Protein AF-A0A852K033-F1 (afdb_monomer)

Nearest PDB structures (foldseek):
  6irw-assembly1_A  TM=9.899E-01  e=8.918E-29  Homo sapiens
  6is0-assembly1_A  TM=9.723E-01  e=2.239E-28  Danio rerio
  6iry-assembly1_A  TM=9.798E-01  e=6.615E-28  Danio rerio
  6irz-assembly1_A  TM=9.795E-01  e=1.338E-27  Danio rerio
  6irx-assembly1_A  TM=9.738E-01  e=3.182E-27  Danio rerio

Sequence (389 aa):
MANENHRSPAEEASLMSHSPGTSNQNQPSSPKPMRLVQDLPDELVQAGWEKCWSKRENRPYYFNRFTNQSLWEMPVLGQHDVISDPLGLNAAPMPLEGGVADASVESKQRKRRFSEEVPPSGNSVKKPKADVPGNPAAQPVPSSPSIPGTSVLKAWCVSPEDKQQAALLRPTEVYWDLDIQTNAVIKQRAPSEVLSPHPEVELLRSQLILKLRQHYRELCQQREGIDPPRESFNRWMLERKVVDKGTDPLLPSDCEPVVSPSMFREIMNDIPIRLSRIKFREEAKRLLFKYAEAAKRLIESRSASPDSRKVVKWNVEDTFSWLRRDHSASKEDYMDRLEHLRKQCGPHVSAAAKDSVEGICSKIYYISLEYVKRIREKHLAILKENNIS

Foldseek 3Di:
DDDDDDDDDDDDDDDDDDDDDDDDDDDDDDDDDDDPDDDAPVVCVVQQKDWAADPVVRAIWIAGPVVRDIGRDRDDPPDDDPVPDPPNPPDDDDDDDDDDDDDDDDDDDDDDDDDDDDDDDDDDDDDDDDDDDDDDDDDDDDDDDDDDDPPPPDDDDDDPVNVVVVVVDDPDDDPDDPVDDDPDDDDDDDDDPADDDDPVLVVLVVVLVVVLQVLLQVLLCVQQVDGQQPCLVVVQQVQQVVAAPDRHPTFGARGPPLFRPSSLVRSLCQPNHHDDDDDDLVVLLVVLLVNLVSLLVLLVVFDFDPVLNVQSPVLSVVSVVCSVVDPPDDSVNSVVSSVVSCVRNVVRRCVRCRVSSSVSSNVSNVSSNVSSVVSVVVSVVVCVVVVHD

Organism: Spizella passerina (NCBI:txid40210)

InterPro domains:
  IPR001202 WW domain [PF00397] (47-75)
  IPR001202 WW domain [PS50020] (43-77)
  IPR001202 WW domain [SM00456] (44-77)
  IPR001202 WW domain [cd00201] (47-77)
  IPR029048 Heat shock protein 70kD, C-terminal domain superfamily [G3DSA:1.20.1270.10] (277-365)
  IPR036020 WW domain superfamily [SSF51045] (41-76)
  IPR039881 mRNA (2'-O-methyladenosine-N(6)-)-methyltransferase PCIF1-like [PTHR21727] (1-389)

Secondary structure (DSSP, 8-state):
----------------------------PPPPP-----PPPHHHHHTTEEEEEETTTTEEEEEETTT--EESSPPPSS---TTS-SS-TT-PPPP------------------------------------------------------S-----SS--HHHHHHHHH-PPPP-----S----------PPP-SPPP-HHHHHHHHHHHHHHHHHHHHHHHHHTSSPPPTTHHHHHHHHHHHH---SSSSS--S-SSSS-HHHHHHHHHT-SSPPP---SHHHHHHHHHHHHHHHHHHHHHS---HHHHHHHHHHHHHHHHHHHH-SS--HHHHHHHHHHHHHHHHHHHHHHHHHHHHHHHHHHHHHHHHHHHHHHHHHHHHHHHTT--

Structure (mmCIF, N/CA/C/O backbone):
data_AF-A0A852K033-F1
#
_entry.id   AF-A0A852K033-F1
#
loop_
_atom_site.group_PDB
_atom_site.id
_atom_site.type_symbol
_atom_site.label_atom_id
_atom_site.label_alt_id
_atom_site.label_comp_id
_atom_site.label_asym_id
_atom_site.label_entity_id
_atom_site.label_seq_id
_atom_site.pdbx_PDB_ins_code
_atom_site.Cartn_x
_atom_site.Cartn_y
_atom_site.Cartn_z
_atom_site.occupancy
_atom_site.B_iso_or_equiv
_atom_site.auth_seq_id
_atom_site.auth_comp_id
_atom_site.auth_asym_id
_atom_site.auth_atom_id
_atom_site.pdbx_PDB_model_num
ATOM 1 N N . MET A 1 1 ? 76.152 19.451 0.984 1.00 37.06 1 MET A N 1
ATOM 2 C CA . MET A 1 1 ? 76.519 19.986 -0.348 1.00 37.06 1 MET A CA 1
ATOM 3 C C . MET A 1 1 ? 75.285 20.698 -0.890 1.00 37.06 1 MET A C 1
ATOM 5 O O . MET A 1 1 ? 74.273 20.019 -0.881 1.00 37.06 1 MET A O 1
ATOM 9 N N . ALA A 1 2 ? 75.372 21.978 -1.309 1.00 34.06 2 ALA A N 1
ATOM 10 C CA . ALA A 1 2 ? 74.287 22.826 -1.884 1.00 34.06 2 ALA A CA 1
ATOM 11 C C . ALA A 1 2 ? 73.010 23.007 -0.992 1.00 34.06 2 ALA A C 1
ATOM 13 O O . ALA A 1 2 ? 72.470 22.021 -0.512 1.00 34.06 2 ALA A O 1
ATOM 14 N N . ASN A 1 3 ? 72.478 24.187 -0.613 1.00 30.50 3 ASN A N 1
ATOM 15 C CA . ASN A 1 3 ? 72.522 25.588 -1.105 1.00 30.50 3 ASN A CA 1
ATOM 16 C C . ASN A 1 3 ? 71.738 25.782 -2.434 1.00 30.50 3 ASN A C 1
ATOM 18 O O . ASN A 1 3 ? 72.080 25.095 -3.388 1.00 30.50 3 ASN A O 1
ATOM 22 N N . GLU A 1 4 ? 70.698 26.628 -2.609 1.00 32.41 4 GLU A N 1
ATOM 23 C CA . GLU A 1 4 ? 70.042 27.717 -1.816 1.00 32.41 4 GLU A CA 1
ATOM 24 C C . GLU A 1 4 ? 68.486 27.629 -1.840 1.00 32.41 4 GLU A C 1
ATOM 26 O O . GLU A 1 4 ? 67.967 26.772 -2.548 1.00 32.41 4 GLU A O 1
ATOM 31 N N . ASN A 1 5 ? 67.644 28.352 -1.067 1.00 35.78 5 ASN A N 1
ATOM 32 C CA . ASN A 1 5 ? 67.690 29.628 -0.292 1.00 35.78 5 ASN A CA 1
ATOM 33 C C . ASN A 1 5 ? 67.306 30.937 -1.069 1.00 35.78 5 ASN A C 1
ATOM 35 O O . ASN A 1 5 ? 67.325 30.941 -2.294 1.00 35.78 5 ASN A O 1
ATOM 39 N N . HIS A 1 6 ? 66.939 32.012 -0.329 1.00 36.00 6 HIS A N 1
ATOM 40 C CA . HIS A 1 6 ? 66.385 33.343 -0.717 1.00 36.00 6 HIS A CA 1
ATOM 41 C C . HIS A 1 6 ? 64.873 33.397 -1.089 1.00 36.00 6 HIS A C 1
ATOM 43 O O . HIS A 1 6 ? 64.406 32.567 -1.857 1.00 36.00 6 HIS A O 1
ATOM 49 N N . ARG A 1 7 ? 64.041 34.370 -0.639 1.00 27.34 7 ARG A N 1
ATOM 50 C CA . ARG A 1 7 ? 64.140 35.394 0.447 1.00 27.34 7 ARG A CA 1
ATOM 51 C C . ARG A 1 7 ? 62.728 35.931 0.839 1.00 27.34 7 ARG A C 1
ATOM 53 O O . ARG A 1 7 ? 61.847 35.971 -0.010 1.00 27.34 7 ARG A O 1
ATOM 60 N N . SER A 1 8 ? 62.539 36.373 2.090 1.00 28.55 8 SER A N 1
ATOM 61 C CA . SER A 1 8 ? 61.315 36.998 2.682 1.00 28.55 8 SER A CA 1
ATOM 62 C C . SER A 1 8 ? 61.354 38.557 2.619 1.00 28.55 8 SER A C 1
ATOM 64 O O . SER A 1 8 ? 62.289 39.049 1.979 1.00 28.55 8 SER A O 1
ATOM 66 N N . PRO A 1 9 ? 60.521 39.373 3.339 1.00 55.94 9 PRO A N 1
ATOM 67 C CA . PRO A 1 9 ? 59.228 39.163 4.053 1.00 55.94 9 PRO A CA 1
ATOM 68 C C . PRO A 1 9 ? 58.157 40.296 3.850 1.00 55.94 9 PRO A C 1
ATOM 70 O O . PRO A 1 9 ? 58.425 41.272 3.156 1.00 55.94 9 PRO A O 1
ATOM 73 N N . ALA A 1 10 ? 56.980 40.172 4.503 1.00 29.81 10 ALA A N 1
ATOM 74 C CA . ALA A 1 10 ? 56.145 41.216 5.174 1.00 29.81 10 ALA A CA 1
ATOM 75 C C . ALA A 1 10 ? 54.803 40.553 5.616 1.00 29.81 10 ALA A C 1
ATOM 77 O O . ALA A 1 10 ? 54.157 39.927 4.781 1.00 29.81 10 ALA A O 1
ATOM 78 N N . GLU A 1 11 ? 54.448 40.390 6.902 1.00 32.41 11 GLU A N 1
ATOM 79 C CA . GLU A 1 11 ? 53.967 41.387 7.901 1.00 32.41 11 GLU A CA 1
ATOM 80 C C . GLU A 1 11 ? 52.512 41.870 7.641 1.00 32.41 11 GLU A C 1
ATOM 82 O O . GLU A 1 11 ? 52.201 42.287 6.533 1.00 32.41 11 GLU A O 1
ATOM 87 N N . GLU A 1 12 ? 51.558 41.843 8.590 1.00 29.22 12 GLU A N 1
ATOM 88 C CA . GLU A 1 12 ? 51.543 41.238 9.940 1.00 29.22 12 GLU A CA 1
ATOM 89 C C . GLU A 1 12 ? 50.094 40.946 10.454 1.00 29.22 12 GLU A C 1
ATOM 91 O O . GLU A 1 12 ? 49.127 40.954 9.697 1.00 29.22 12 GLU A O 1
ATOM 96 N N . ALA A 1 13 ? 49.993 40.645 11.752 1.00 29.47 13 ALA A N 1
ATOM 97 C CA . ALA A 1 13 ? 48.875 40.314 12.649 1.00 29.47 13 ALA A CA 1
ATOM 98 C C . ALA A 1 13 ? 47.638 41.285 12.630 1.00 29.47 13 ALA A C 1
ATOM 100 O O . ALA A 1 13 ? 47.718 42.365 12.061 1.00 29.47 13 ALA A O 1
ATOM 101 N N . SER A 1 14 ? 46.468 41.052 13.269 1.00 28.53 14 SER A N 1
ATOM 102 C CA . SER A 1 14 ? 45.961 39.935 14.100 1.00 28.53 14 SER A CA 1
ATOM 103 C C . SER A 1 14 ? 44.444 40.039 14.430 1.00 28.53 14 SER A C 1
ATOM 105 O O . SER A 1 14 ? 43.888 41.128 14.439 1.00 28.53 14 SER A O 1
ATOM 107 N N . LEU A 1 15 ? 43.849 38.905 14.844 1.00 30.05 15 LEU A N 1
ATOM 108 C CA . LEU A 1 15 ? 42.800 38.711 15.884 1.00 30.05 15 LEU A CA 1
ATOM 109 C C . LEU A 1 15 ? 41.406 39.420 15.869 1.00 30.05 15 LEU A C 1
ATOM 111 O O . LEU A 1 15 ? 41.271 40.630 15.967 1.00 30.05 15 LEU A O 1
ATOM 115 N N . MET A 1 16 ? 40.384 38.564 16.062 1.00 29.77 16 MET A N 1
ATOM 116 C CA . MET A 1 16 ? 39.255 38.681 17.024 1.00 29.77 16 MET A CA 1
ATOM 117 C C . MET A 1 16 ? 38.021 39.597 16.785 1.00 29.77 16 MET A C 1
ATOM 119 O O . MET A 1 16 ? 37.978 40.752 17.188 1.00 29.77 16 MET A O 1
ATOM 123 N N . SER A 1 17 ? 36.913 38.904 16.463 1.00 27.11 17 SER A N 1
ATOM 124 C CA . SER A 1 17 ? 35.686 38.828 17.301 1.00 27.11 17 SER A CA 1
ATOM 125 C C . SER A 1 17 ? 34.498 39.795 17.106 1.00 27.11 17 SER A C 1
ATOM 127 O O . SER A 1 17 ? 34.608 40.912 16.620 1.00 27.11 17 SER A O 1
ATOM 129 N N . HIS A 1 18 ? 33.363 39.311 17.645 1.00 30.11 18 HIS A N 1
ATOM 130 C CA . HIS A 1 18 ? 32.110 39.985 18.033 1.00 30.11 18 HIS A CA 1
ATOM 131 C C . HIS A 1 18 ? 30.930 40.006 17.037 1.00 30.11 18 HIS A C 1
ATOM 133 O O . HIS A 1 18 ? 31.008 40.463 15.903 1.00 30.11 18 HIS A O 1
ATOM 139 N N . SER A 1 19 ? 29.780 39.552 17.547 1.00 32.66 19 SER A N 1
ATOM 140 C CA . SER A 1 19 ? 28.426 39.764 17.015 1.00 32.66 19 SER A CA 1
ATOM 141 C C . SER A 1 19 ? 27.576 40.417 18.109 1.00 32.66 19 SER A C 1
ATOM 143 O O . SER A 1 19 ? 27.827 40.167 19.291 1.00 32.66 19 SER A O 1
ATOM 145 N N . PRO A 1 20 ? 26.558 41.211 17.744 1.00 35.88 20 PRO A N 1
ATOM 146 C CA . PRO A 1 20 ? 25.221 40.955 18.299 1.00 35.88 20 PRO A CA 1
ATOM 147 C C . PRO A 1 20 ? 24.076 41.221 17.291 1.00 35.88 20 PRO A C 1
ATOM 149 O O . PRO A 1 20 ? 24.307 41.609 16.148 1.00 35.88 20 PRO A O 1
ATOM 152 N N . GLY A 1 21 ? 22.823 41.016 17.724 1.00 27.77 21 GLY A N 1
ATOM 153 C CA . GLY A 1 21 ? 21.634 41.602 17.072 1.00 27.77 21 GLY A CA 1
ATOM 154 C C . GLY A 1 21 ? 21.480 43.109 17.383 1.00 27.77 21 GLY A C 1
ATOM 155 O O . GLY A 1 21 ? 22.361 43.692 18.003 1.00 27.77 21 GLY A O 1
ATOM 156 N N . THR A 1 22 ? 20.375 43.790 17.051 1.00 29.25 22 THR A N 1
ATOM 157 C CA . THR A 1 22 ? 18.993 43.299 16.863 1.00 29.25 22 THR A CA 1
ATOM 158 C C . THR A 1 22 ? 18.118 44.227 15.980 1.00 29.25 22 THR A C 1
ATOM 160 O O . THR A 1 22 ? 18.412 45.402 15.829 1.00 29.25 22 THR A O 1
ATOM 163 N N . SER A 1 23 ? 16.995 43.679 15.486 1.00 26.73 23 SER A N 1
ATOM 164 C CA . SER A 1 23 ? 15.655 44.294 15.288 1.00 26.73 23 SER A CA 1
ATOM 165 C C . SER A 1 23 ? 15.371 45.543 14.403 1.00 26.73 23 SER A C 1
ATOM 167 O O . SER A 1 23 ? 15.992 46.588 14.517 1.00 26.73 23 SER A O 1
ATOM 169 N N . ASN A 1 24 ? 14.220 45.446 13.710 1.00 28.11 24 ASN A N 1
ATOM 170 C CA . ASN A 1 24 ? 13.227 46.487 13.354 1.00 28.11 24 ASN A CA 1
ATOM 171 C C . ASN A 1 24 ? 13.384 47.481 12.162 1.00 28.11 24 ASN A C 1
ATOM 173 O O . ASN A 1 24 ? 14.051 48.502 12.251 1.00 28.11 24 ASN A O 1
ATOM 177 N N . GLN A 1 25 ? 12.471 47.276 11.186 1.00 28.70 25 GLN A N 1
ATOM 178 C CA . GLN A 1 25 ? 11.407 48.219 10.746 1.00 28.70 25 GLN A CA 1
ATOM 179 C C . GLN A 1 25 ? 11.590 49.121 9.490 1.00 28.70 25 GLN A C 1
ATOM 181 O O . GLN A 1 25 ? 12.259 50.142 9.543 1.00 28.70 25 GLN A O 1
ATOM 186 N N . ASN A 1 26 ? 10.767 48.824 8.457 1.00 27.45 26 ASN A N 1
ATOM 187 C CA . ASN A 1 26 ? 10.303 49.669 7.320 1.00 27.45 26 ASN A CA 1
ATOM 188 C C . ASN A 1 26 ? 11.390 50.195 6.337 1.00 27.45 26 ASN A C 1
ATOM 190 O O . ASN A 1 26 ? 12.537 50.361 6.712 1.00 27.45 26 ASN A O 1
ATOM 194 N N . GLN A 1 27 ? 11.162 50.463 5.040 1.00 29.12 27 GLN A N 1
ATOM 195 C CA . GLN A 1 27 ? 9.978 50.663 4.166 1.00 29.12 27 GLN A CA 1
ATOM 196 C C . GLN A 1 27 ? 10.431 50.442 2.676 1.00 29.12 27 GLN A C 1
ATOM 198 O O . GLN A 1 27 ? 11.609 50.150 2.472 1.00 29.12 27 GLN A O 1
ATOM 203 N N . PRO A 1 28 ? 9.650 50.735 1.608 1.00 36.56 28 PRO A N 1
ATOM 204 C CA . PRO A 1 28 ? 8.294 50.320 1.218 1.00 36.56 28 PRO A CA 1
ATOM 205 C C . PRO A 1 28 ? 8.280 49.343 0.007 1.00 36.56 28 PRO A C 1
ATOM 207 O O . PRO A 1 28 ? 9.192 49.316 -0.816 1.00 36.56 28 PRO A O 1
ATOM 210 N N . SER A 1 29 ? 7.181 48.604 -0.182 1.00 30.33 29 SER A N 1
ATOM 211 C CA . SER A 1 29 ? 6.959 47.744 -1.362 1.00 30.33 29 SER A CA 1
ATOM 212 C C . SER A 1 29 ? 6.333 48.506 -2.540 1.00 30.33 29 SER A C 1
ATOM 214 O O . SER A 1 29 ? 5.305 49.157 -2.366 1.00 30.33 29 SER A O 1
ATOM 216 N N . SER A 1 30 ? 6.864 48.352 -3.759 1.00 31.42 30 SER A N 1
ATOM 217 C CA . SER A 1 30 ? 6.234 48.890 -4.981 1.00 31.42 30 SER A CA 1
ATOM 218 C C . SER A 1 30 ? 4.873 48.228 -5.275 1.00 31.42 30 SER A C 1
ATOM 220 O O . SER A 1 30 ? 4.740 47.010 -5.102 1.00 31.42 30 SER A O 1
ATOM 222 N N . PRO A 1 31 ? 3.862 48.973 -5.764 1.00 32.78 31 PRO A N 1
ATOM 223 C CA . PRO A 1 31 ? 2.525 48.432 -5.996 1.00 32.78 31 PRO A CA 1
ATOM 224 C C . PRO A 1 31 ? 2.501 47.464 -7.186 1.00 32.78 31 PRO A C 1
ATOM 226 O O . PRO A 1 31 ? 2.882 47.808 -8.305 1.00 32.78 31 PRO A O 1
ATOM 229 N N . LYS A 1 32 ? 1.991 46.248 -6.963 1.00 30.17 32 LYS A N 1
ATOM 230 C CA . LYS A 1 32 ? 1.612 45.335 -8.052 1.00 30.17 32 LYS A CA 1
ATOM 231 C C . LYS A 1 32 ? 0.270 45.799 -8.641 1.00 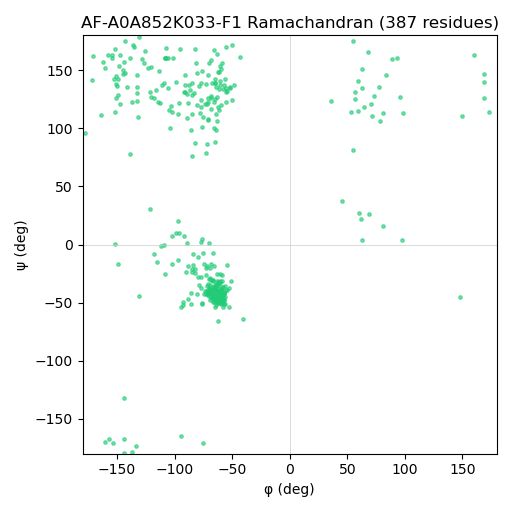30.17 32 LYS A C 1
ATOM 233 O O . LYS A 1 32 ? -0.613 46.166 -7.867 1.00 30.17 32 LYS A O 1
ATOM 238 N N . PRO A 1 33 ? 0.079 45.775 -9.972 1.00 31.44 33 PRO A N 1
ATOM 239 C CA . PRO A 1 33 ? -1.169 46.224 -10.580 1.00 31.44 33 PRO A CA 1
ATOM 240 C C . PRO A 1 33 ? -2.329 45.314 -10.163 1.00 31.44 33 PRO A C 1
ATOM 242 O O . PRO A 1 33 ? -2.279 44.099 -10.372 1.00 31.44 33 PRO A O 1
ATOM 245 N N . MET A 1 34 ? -3.382 45.909 -9.599 1.00 33.94 34 MET A N 1
ATOM 246 C CA . MET A 1 34 ? -4.608 45.205 -9.227 1.00 33.94 34 MET A CA 1
ATOM 247 C C . MET A 1 34 ? -5.307 44.702 -10.495 1.00 33.94 34 MET A C 1
ATOM 249 O O . MET A 1 34 ? -5.973 45.460 -11.198 1.00 33.94 34 MET A O 1
ATOM 253 N N . ARG A 1 35 ? -5.145 43.414 -10.812 1.00 32.34 35 ARG A N 1
ATOM 254 C CA . ARG A 1 35 ? -5.957 42.769 -11.845 1.00 32.34 35 ARG A CA 1
ATOM 255 C C . ARG A 1 35 ? -7.327 42.462 -11.264 1.00 32.34 35 ARG A C 1
ATOM 257 O O . ARG A 1 35 ? -7.442 41.606 -10.396 1.00 32.34 35 ARG A O 1
ATOM 264 N N . LEU A 1 36 ? -8.343 43.140 -11.788 1.00 35.66 36 LEU A N 1
ATOM 265 C CA . LEU A 1 36 ? -9.748 42.861 -11.519 1.00 35.66 36 LEU A CA 1
ATOM 266 C C . LEU A 1 36 ? -10.113 41.472 -12.076 1.00 35.66 36 LEU A C 1
ATOM 268 O O . LEU A 1 36 ? -10.524 41.331 -13.226 1.00 35.66 36 LEU A O 1
ATOM 272 N N . VAL A 1 37 ? -9.916 40.440 -11.262 1.00 42.81 37 VAL A N 1
ATOM 273 C CA . VAL A 1 37 ? -10.338 39.065 -11.524 1.00 42.81 37 VAL A CA 1
ATOM 274 C C . VAL A 1 37 ? -11.277 38.685 -10.392 1.00 42.81 37 VAL A C 1
ATOM 276 O O . VAL A 1 37 ? -10.926 38.837 -9.231 1.00 42.81 37 VAL A O 1
ATOM 279 N N . GLN A 1 38 ? -12.475 38.208 -10.727 1.00 50.62 38 GLN A N 1
ATOM 280 C CA . GLN A 1 38 ? -13.336 37.556 -9.742 1.00 50.62 38 GLN A CA 1
ATOM 281 C C . GLN A 1 38 ? -12.635 36.282 -9.273 1.00 50.62 38 GLN A C 1
ATOM 283 O O . GLN A 1 38 ? -12.457 35.357 -10.083 1.00 50.62 38 GLN A O 1
ATOM 288 N N . ASP A 1 39 ? -12.228 36.282 -8.005 1.00 70.38 39 ASP A N 1
ATOM 289 C CA . ASP A 1 39 ? -11.581 35.150 -7.357 1.00 70.38 39 ASP A CA 1
ATOM 290 C C . ASP A 1 39 ? -12.482 33.912 -7.366 1.00 70.38 39 ASP A C 1
ATOM 292 O O . ASP A 1 39 ? -13.713 33.981 -7.423 1.00 70.38 39 ASP A O 1
ATOM 296 N N . LEU A 1 40 ? -11.832 32.753 -7.379 1.00 81.06 40 LEU A N 1
ATOM 297 C CA . LEU A 1 40 ? -12.501 31.463 -7.303 1.00 81.06 40 LEU A CA 1
ATOM 298 C C . LEU A 1 40 ? -12.887 31.202 -5.834 1.00 81.06 40 LEU A C 1
ATOM 300 O O . LEU A 1 40 ? -12.034 31.429 -4.979 1.00 81.06 40 LEU A O 1
ATOM 304 N N . PRO A 1 41 ? -14.105 30.711 -5.525 1.00 84.50 41 PRO A N 1
ATOM 305 C CA . PRO A 1 41 ? -14.497 30.373 -4.156 1.00 84.50 41 PRO A CA 1
ATOM 306 C C . PRO A 1 41 ? -13.455 29.511 -3.430 1.00 84.50 41 PRO A C 1
ATOM 308 O O . PRO A 1 41 ? -12.936 28.554 -4.012 1.00 84.50 41 PRO A O 1
ATOM 311 N N . ASP A 1 42 ? -13.176 29.820 -2.160 1.00 81.44 42 ASP A N 1
ATOM 312 C CA . ASP A 1 42 ? -12.101 29.178 -1.388 1.00 81.44 42 ASP A CA 1
ATOM 313 C C . ASP A 1 42 ? -12.234 27.650 -1.335 1.00 81.44 42 ASP A C 1
ATOM 315 O O . ASP A 1 42 ? -11.238 26.939 -1.446 1.00 81.44 42 ASP A O 1
ATOM 319 N N . GLU A 1 43 ? -13.462 27.127 -1.272 1.00 83.38 43 GLU A N 1
ATOM 320 C CA . GLU A 1 43 ? -13.756 25.689 -1.327 1.00 83.38 43 GLU A CA 1
ATOM 321 C C . GLU A 1 43 ? -13.211 25.031 -2.606 1.00 83.38 43 GLU A C 1
ATOM 323 O O . GLU A 1 43 ? -12.622 23.950 -2.561 1.00 83.38 43 GLU A O 1
ATOM 328 N N . LEU A 1 44 ? -13.349 25.699 -3.756 1.00 84.75 44 LEU A N 1
ATOM 329 C CA . LEU A 1 44 ? -12.827 25.229 -5.039 1.00 84.75 44 LEU A CA 1
ATOM 330 C C . LEU A 1 44 ? -11.299 25.340 -5.085 1.00 84.75 44 LEU A C 1
ATOM 332 O O . LEU A 1 44 ? -10.638 24.409 -5.551 1.00 84.75 44 LEU A O 1
ATOM 336 N N . VAL A 1 45 ? -10.728 26.425 -4.552 1.00 86.44 45 VAL A N 1
ATOM 337 C CA . VAL A 1 45 ? -9.269 26.602 -4.426 1.00 86.44 45 VAL A CA 1
ATOM 338 C C . VAL A 1 45 ? -8.664 25.520 -3.524 1.00 86.44 45 VAL A C 1
ATOM 340 O O . VAL A 1 45 ? -7.611 24.961 -3.853 1.00 86.44 45 VAL A O 1
ATOM 343 N N . GLN A 1 46 ? -9.341 25.164 -2.431 1.00 86.56 46 GLN A N 1
ATOM 344 C CA . GLN A 1 46 ? -8.968 24.096 -1.504 1.00 86.56 46 GLN A CA 1
ATOM 345 C C . GLN A 1 46 ? -9.139 22.707 -2.137 1.00 86.56 46 GLN A C 1
ATOM 347 O O . GLN A 1 46 ? -8.241 21.874 -2.013 1.00 86.56 46 GLN A O 1
ATOM 352 N N . ALA A 1 47 ? -10.208 22.487 -2.911 1.00 82.94 47 ALA A N 1
ATOM 353 C CA . ALA A 1 47 ? -10.436 21.287 -3.725 1.00 82.94 47 ALA A CA 1
ATOM 354 C C . ALA A 1 47 ? -9.496 21.164 -4.948 1.00 82.94 47 ALA A C 1
ATOM 356 O O . ALA A 1 47 ? -9.583 20.199 -5.710 1.00 82.94 47 ALA A O 1
ATOM 357 N N . GLY A 1 48 ? -8.566 22.105 -5.136 1.00 88.81 48 GLY A N 1
ATOM 358 C CA . GLY A 1 48 ? -7.494 22.015 -6.128 1.00 88.81 48 GLY A CA 1
ATOM 359 C C . GLY A 1 48 ? -7.749 22.741 -7.444 1.00 88.81 48 GLY A C 1
ATOM 360 O O . GLY A 1 48 ? -6.916 22.634 -8.343 1.00 88.81 48 GLY A O 1
ATOM 361 N N . TRP A 1 49 ? -8.861 23.460 -7.577 1.00 91.94 49 TRP A N 1
ATOM 362 C CA . TRP A 1 49 ? -9.188 24.209 -8.785 1.00 91.94 49 TRP A CA 1
ATOM 363 C C . TRP A 1 49 ? -8.459 25.558 -8.852 1.00 91.94 49 TRP A C 1
ATOM 365 O O . TRP A 1 49 ? -8.207 26.213 -7.841 1.00 91.94 49 TRP A O 1
ATOM 375 N N . GLU A 1 50 ? -8.133 25.980 -10.069 1.00 92.12 50 GLU A N 1
ATOM 376 C CA . GLU A 1 50 ? -7.539 27.274 -10.402 1.00 92.12 50 GLU A CA 1
ATOM 377 C C . GLU A 1 50 ? -8.107 27.794 -11.733 1.00 92.12 50 GLU A C 1
ATOM 379 O O . GLU A 1 50 ? -8.460 27.016 -12.623 1.00 92.12 50 GLU A O 1
ATOM 384 N N . LYS A 1 51 ? -8.234 29.120 -11.867 1.00 92.88 51 LYS A N 1
ATOM 385 C CA . LYS A 1 51 ? -8.826 29.781 -13.041 1.00 92.88 51 LYS A CA 1
ATOM 386 C C . LYS A 1 51 ? -7.726 30.242 -13.999 1.00 92.88 51 LYS A C 1
ATOM 388 O O . LYS A 1 51 ? -6.959 31.155 -13.701 1.00 92.88 51 LYS A O 1
ATOM 393 N N . CYS A 1 52 ? -7.661 29.611 -15.162 1.00 92.50 52 CYS A N 1
ATOM 394 C CA . CYS A 1 52 ? -6.662 29.823 -16.203 1.00 92.50 52 CYS A CA 1
ATOM 395 C C . CYS A 1 52 ? -7.259 30.564 -17.416 1.00 92.50 52 CYS A C 1
ATOM 397 O O . CYS A 1 52 ? -8.474 30.700 -17.547 1.00 92.50 52 CYS A O 1
ATOM 399 N N . TRP A 1 53 ? -6.409 31.015 -18.348 1.00 92.81 53 TRP A N 1
ATOM 400 C CA . TRP A 1 53 ? -6.839 31.612 -19.623 1.00 92.81 53 TRP A CA 1
ATOM 401 C C . TRP A 1 53 ? -6.352 30.791 -20.818 1.00 92.81 53 TRP A C 1
ATOM 403 O O . TRP A 1 53 ? -5.151 30.540 -20.955 1.00 92.81 53 TRP A O 1
ATOM 413 N N . SER A 1 54 ? -7.259 30.393 -21.714 1.00 92.12 54 SER A N 1
ATOM 414 C CA . SER A 1 54 ? -6.884 29.717 -22.958 1.00 92.12 54 SER A CA 1
ATOM 415 C C . SER A 1 54 ? -6.522 30.743 -24.025 1.00 92.12 54 SER A C 1
ATOM 417 O O . SER A 1 54 ? -7.384 31.448 -24.543 1.00 92.12 54 SER A O 1
ATOM 419 N N . LYS A 1 55 ? -5.242 30.788 -24.416 1.00 90.56 55 LYS A N 1
ATOM 420 C CA . LYS A 1 55 ? -4.786 31.591 -25.567 1.00 90.56 55 LYS A CA 1
ATOM 421 C C . LYS A 1 55 ? -5.335 31.096 -26.914 1.00 90.56 55 LYS A C 1
ATOM 423 O O . LYS A 1 55 ? -5.276 31.846 -27.878 1.00 90.56 55 LYS A O 1
ATOM 428 N N . ARG A 1 56 ? -5.815 29.846 -26.992 1.00 90.75 56 ARG A N 1
ATOM 429 C CA . ARG A 1 56 ? -6.377 29.253 -28.218 1.00 90.75 56 ARG A CA 1
ATOM 430 C C . ARG A 1 56 ? -7.861 29.581 -28.366 1.00 90.75 56 ARG A C 1
ATOM 432 O O . ARG A 1 56 ? -8.266 30.101 -29.392 1.00 90.75 56 ARG A O 1
ATOM 439 N N . GLU A 1 57 ? -8.635 29.323 -27.314 1.00 88.75 57 GLU A N 1
ATOM 440 C CA . GLU A 1 57 ? -10.097 29.505 -27.308 1.00 88.75 57 GLU A CA 1
ATOM 441 C C . GLU A 1 57 ? -10.524 30.923 -26.874 1.00 88.75 57 GLU A C 1
ATOM 443 O O . GLU A 1 57 ? -11.709 31.196 -26.718 1.00 88.75 57 GLU A O 1
ATOM 448 N N . ASN A 1 58 ? -9.549 31.800 -26.599 1.00 90.19 58 ASN A N 1
ATOM 449 C CA . ASN A 1 58 ? -9.698 33.178 -26.115 1.00 90.19 58 ASN A CA 1
ATOM 450 C C . ASN A 1 58 ? -10.718 33.364 -24.969 1.00 90.19 58 ASN A C 1
ATOM 452 O O . ASN A 1 58 ? -11.445 34.357 -24.919 1.00 90.19 58 ASN A O 1
ATOM 456 N N . ARG A 1 59 ? -10.780 32.393 -24.050 1.00 92.31 59 ARG A N 1
ATOM 457 C CA . ARG A 1 59 ? -11.732 32.353 -22.930 1.00 92.31 59 ARG A CA 1
ATOM 458 C C . ARG A 1 59 ? -11.095 31.760 -21.665 1.00 92.31 59 ARG A C 1
ATOM 460 O O . ARG A 1 59 ? -10.104 31.022 -21.779 1.00 92.31 59 ARG A O 1
ATOM 467 N N . PRO A 1 60 ? -11.624 32.056 -20.463 1.00 92.19 60 PRO A N 1
ATOM 468 C CA . PRO A 1 60 ? -11.153 31.422 -19.239 1.00 92.19 60 PRO A CA 1
ATOM 469 C C . PRO A 1 60 ? -11.528 29.934 -19.207 1.00 92.19 60 PRO A C 1
ATOM 471 O O . PRO A 1 60 ? -12.442 29.494 -19.902 1.00 92.19 60 PRO A O 1
ATOM 474 N N . TYR A 1 61 ? -10.812 29.167 -18.391 1.00 93.12 61 TYR A N 1
ATOM 475 C CA . TYR A 1 61 ? -11.126 27.778 -18.061 1.00 93.12 61 TYR A CA 1
ATOM 476 C C . TYR A 1 61 ? -10.678 27.469 -16.631 1.00 93.12 61 TYR A C 1
ATOM 478 O O . TYR A 1 61 ? -9.868 28.199 -16.062 1.00 93.12 61 TYR A O 1
ATOM 486 N N . TYR A 1 62 ? -11.189 26.392 -16.053 1.00 94.69 62 TYR A N 1
ATOM 487 C CA . TYR A 1 62 ? -10.899 25.964 -14.690 1.00 94.69 62 TYR A CA 1
ATOM 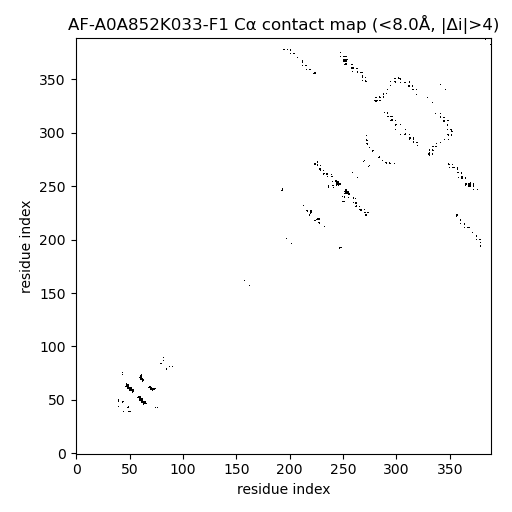488 C C . TYR A 1 62 ? -10.116 24.653 -14.748 1.00 94.69 62 TYR A C 1
ATOM 490 O O . TYR A 1 62 ? -10.576 23.681 -15.343 1.00 94.69 62 TYR A O 1
ATOM 498 N N . PHE A 1 63 ? -8.918 24.624 -14.172 1.00 92.25 63 PHE A N 1
ATOM 499 C CA . PHE A 1 63 ? -8.052 23.444 -14.114 1.00 92.25 63 PHE A CA 1
ATOM 500 C C . PHE A 1 63 ? -7.996 22.915 -12.683 1.00 92.25 63 PHE A C 1
ATOM 502 O O . PHE A 1 63 ? -7.907 23.711 -11.756 1.00 92.25 63 PHE A O 1
ATOM 509 N N . ASN A 1 64 ? -8.028 21.596 -12.484 1.00 92.81 64 ASN A N 1
ATOM 510 C CA . ASN A 1 64 ? -7.817 20.999 -11.166 1.00 92.81 64 ASN A CA 1
ATOM 511 C C . ASN A 1 64 ? -6.419 20.374 -11.071 1.00 92.81 64 ASN A C 1
ATOM 513 O O . ASN A 1 64 ? -6.121 19.383 -11.743 1.00 92.81 64 ASN A O 1
ATOM 517 N N . ARG A 1 65 ? -5.567 20.903 -10.187 1.00 88.75 65 ARG A N 1
ATOM 518 C CA . ARG A 1 65 ? -4.180 20.436 -10.011 1.00 88.75 65 ARG A CA 1
ATOM 519 C C . ARG A 1 65 ? -4.061 19.035 -9.396 1.00 88.75 65 ARG A C 1
ATOM 521 O O . ARG A 1 65 ? -3.030 18.385 -9.562 1.00 88.75 65 ARG A O 1
ATOM 528 N N . PHE A 1 66 ? -5.100 18.542 -8.717 1.00 88.25 66 PHE A N 1
ATOM 529 C CA . PHE A 1 66 ? -5.122 17.209 -8.108 1.00 88.25 66 PHE A CA 1
ATOM 530 C C . PHE A 1 66 ? -5.623 16.132 -9.089 1.00 88.25 66 PHE A C 1
ATOM 532 O O . PHE A 1 66 ? -4.968 15.094 -9.243 1.00 88.25 66 PHE A O 1
ATOM 539 N N . THR A 1 67 ? -6.729 16.383 -9.803 1.00 87.25 67 THR A N 1
ATOM 540 C CA . THR A 1 67 ? -7.326 15.429 -10.764 1.00 87.25 67 THR A CA 1
ATOM 541 C C . THR A 1 67 ? -6.759 15.545 -12.184 1.00 87.25 67 THR A C 1
ATOM 543 O O . THR A 1 67 ? -6.849 14.592 -12.954 1.00 87.25 67 THR A O 1
ATOM 546 N N . ASN A 1 68 ? -6.117 16.671 -12.524 1.00 88.50 68 ASN A N 1
ATOM 547 C CA . ASN A 1 68 ? -5.661 17.041 -13.874 1.00 88.50 68 ASN A CA 1
ATOM 548 C C . ASN A 1 68 ? -6.798 17.198 -14.912 1.00 88.50 68 ASN A C 1
ATOM 550 O O . ASN A 1 68 ? -6.547 17.117 -16.117 1.00 88.50 68 ASN A O 1
ATOM 554 N N . GLN A 1 69 ? -8.032 17.445 -14.463 1.00 87.88 69 GLN A N 1
ATOM 555 C CA . GLN A 1 69 ? -9.166 17.810 -15.321 1.00 87.88 69 GLN A CA 1
ATOM 556 C C . GLN A 1 69 ? -9.152 19.305 -15.675 1.00 87.88 69 GLN A C 1
ATOM 558 O O . GLN A 1 69 ? -8.600 20.126 -14.943 1.00 87.88 69 GLN A O 1
ATOM 563 N N . SER A 1 70 ? -9.797 19.659 -16.789 1.00 91.62 70 SER A N 1
ATOM 564 C CA . SER A 1 70 ? -10.011 21.044 -17.221 1.00 91.62 70 SER A CA 1
ATOM 565 C C . SER A 1 70 ? -11.439 21.237 -17.734 1.00 91.62 70 SER A C 1
ATOM 567 O O . SER A 1 70 ? -11.830 20.561 -18.687 1.00 91.62 70 SER A O 1
ATOM 569 N N . LEU A 1 71 ? -12.184 22.169 -17.139 1.00 92.19 71 LEU A N 1
ATOM 570 C CA . LEU A 1 71 ? -13.560 22.524 -17.498 1.00 92.19 71 LEU A CA 1
ATOM 571 C C . LEU A 1 71 ? -13.620 23.951 -18.056 1.00 92.19 71 LEU A C 1
ATOM 573 O O . LEU A 1 71 ? -12.829 24.809 -17.670 1.00 92.19 71 LEU A O 1
ATOM 577 N N . TRP A 1 72 ? -14.562 24.223 -18.958 1.00 92.06 72 TRP A N 1
ATOM 578 C CA . TRP A 1 72 ? -14.806 25.581 -19.474 1.00 92.06 72 TRP A CA 1
ATOM 579 C C . TRP A 1 72 ? -15.743 26.397 -18.577 1.00 92.06 72 TRP A C 1
ATOM 581 O O . TRP A 1 72 ? -15.688 27.625 -18.573 1.00 92.06 72 TRP A O 1
ATOM 591 N N . GLU A 1 73 ? -16.564 25.705 -17.796 1.00 90.25 73 GLU A N 1
ATOM 592 C CA . GLU A 1 73 ? -17.537 26.258 -16.858 1.00 90.25 73 GLU A CA 1
ATOM 593 C C . GLU A 1 73 ? -17.039 26.092 -15.418 1.00 90.25 73 GLU A C 1
ATOM 595 O O . GLU A 1 73 ? -16.125 25.304 -15.153 1.00 90.25 73 GLU A O 1
ATOM 600 N N . MET A 1 74 ? -17.590 26.881 -14.492 1.00 84.94 74 MET A N 1
ATOM 601 C CA . MET A 1 74 ? -17.149 26.854 -13.098 1.00 84.94 74 MET A CA 1
ATOM 602 C C . MET A 1 74 ? -17.550 25.514 -12.456 1.00 84.94 74 MET A C 1
ATOM 604 O O . MET A 1 74 ? -18.725 25.157 -12.534 1.00 84.94 74 MET A O 1
ATOM 608 N N . PRO A 1 75 ? -16.623 24.771 -11.823 1.00 81.94 75 PRO A N 1
ATOM 609 C CA . PRO A 1 75 ? -16.948 23.485 -11.219 1.00 81.94 75 PRO A CA 1
ATOM 610 C C . PRO A 1 75 ? -17.934 23.664 -10.060 1.00 81.94 75 PRO A C 1
ATOM 612 O O . PRO A 1 75 ? -17.768 24.569 -9.243 1.00 81.94 75 PRO A O 1
ATOM 615 N N . VAL A 1 76 ? -18.921 22.775 -9.959 1.00 79.12 76 VAL A N 1
ATOM 616 C CA . VAL A 1 76 ? -19.877 22.741 -8.845 1.00 79.12 76 VAL A CA 1
ATOM 617 C C . VAL A 1 76 ? -19.482 21.608 -7.901 1.00 79.12 76 VAL A C 1
ATOM 619 O O . VAL A 1 76 ? -19.436 20.446 -8.302 1.00 79.12 76 VAL A O 1
ATOM 622 N N . LEU A 1 77 ? -19.178 21.931 -6.643 1.00 61.44 77 LEU A N 1
ATOM 623 C CA . LEU A 1 77 ? -18.890 20.922 -5.623 1.00 61.44 77 LEU A CA 1
ATOM 624 C C . LEU A 1 77 ? -20.206 20.270 -5.177 1.00 61.44 77 LEU A C 1
ATOM 626 O O . LEU A 1 77 ? -21.025 20.908 -4.527 1.00 61.44 77 LEU A O 1
ATOM 630 N N . GLY A 1 78 ? -20.408 19.005 -5.551 1.00 56.56 78 GLY A N 1
ATOM 631 C CA . GLY A 1 78 ? -21.568 18.202 -5.144 1.00 56.56 78 GLY A CA 1
ATOM 632 C C . GLY A 1 78 ? -22.003 17.197 -6.210 1.00 56.56 78 GLY A C 1
ATOM 633 O O . GLY A 1 78 ? -22.190 16.019 -5.912 1.00 56.56 78 GLY A O 1
ATOM 634 N N . GLN A 1 79 ? -22.072 17.625 -7.472 1.00 46.50 79 GLN A N 1
ATOM 635 C CA . GLN A 1 79 ? -22.484 16.768 -8.587 1.00 46.50 79 GLN A CA 1
ATOM 636 C C . GLN A 1 79 ? -21.270 16.043 -9.186 1.00 46.50 79 GLN A C 1
ATOM 638 O O . GLN A 1 79 ? -20.405 16.654 -9.809 1.00 46.50 79 GLN A O 1
ATOM 643 N N . HIS A 1 80 ? -21.189 14.729 -8.961 1.00 40.31 80 HIS A N 1
ATOM 644 C CA . HIS A 1 80 ? -20.130 13.877 -9.505 1.00 40.31 80 HIS A CA 1
ATOM 645 C C . HIS A 1 80 ? -20.527 13.325 -10.879 1.00 40.31 80 HIS A C 1
ATOM 647 O O . HIS A 1 80 ? -21.593 12.731 -11.025 1.00 40.31 80 HIS A O 1
ATOM 653 N N . ASP A 1 81 ? -19.640 13.467 -11.869 1.00 39.31 81 ASP A N 1
ATOM 654 C CA . ASP A 1 81 ? -19.813 12.868 -13.197 1.00 39.31 81 ASP A CA 1
ATOM 655 C C . ASP A 1 81 ? -20.008 11.346 -13.122 1.00 39.31 81 ASP A C 1
ATOM 657 O O . ASP A 1 81 ? -19.287 10.656 -12.397 1.00 39.31 81 ASP A O 1
ATOM 661 N N . VAL A 1 82 ? -20.883 10.819 -13.986 1.00 41.25 82 VAL A N 1
ATOM 662 C CA . VAL A 1 82 ? -21.269 9.393 -14.116 1.00 41.25 82 VAL A CA 1
ATOM 663 C C . VAL A 1 82 ? -20.076 8.437 -14.320 1.00 41.25 82 VAL A C 1
ATOM 665 O O . VAL A 1 82 ? -20.177 7.243 -14.072 1.00 41.25 82 VAL A O 1
ATOM 668 N N . ILE A 1 83 ? -18.909 8.949 -14.719 1.00 48.88 83 ILE A N 1
ATOM 669 C CA . ILE A 1 83 ? -17.658 8.179 -14.856 1.00 48.88 83 ILE A CA 1
ATOM 670 C C . ILE A 1 83 ? -17.025 7.846 -13.482 1.00 48.88 83 ILE A C 1
ATOM 672 O O . ILE A 1 83 ? -16.178 6.957 -13.390 1.00 48.88 83 ILE A O 1
ATOM 676 N N . SER A 1 84 ? -17.427 8.539 -12.410 1.00 45.84 84 SER A N 1
ATOM 677 C CA . SER A 1 84 ? -16.880 8.385 -11.050 1.00 45.84 84 SER A CA 1
ATOM 678 C C . SER A 1 84 ? -17.709 7.474 -10.135 1.00 45.84 84 SER A C 1
ATOM 680 O O . SER A 1 84 ? -17.210 7.093 -9.078 1.00 45.84 84 SER A O 1
ATOM 682 N N . ASP A 1 85 ? -18.941 7.122 -10.519 1.00 45.84 85 ASP A N 1
ATOM 683 C CA . ASP A 1 85 ? -19.819 6.210 -9.773 1.00 45.84 85 ASP A CA 1
ATOM 684 C C . ASP A 1 85 ? -19.855 4.821 -10.447 1.00 45.84 85 ASP A C 1
ATOM 686 O O . ASP A 1 85 ? -20.579 4.630 -11.426 1.00 45.84 85 ASP A O 1
ATOM 690 N N . PRO A 1 86 ? -19.101 3.822 -9.944 1.00 45.16 86 PRO A N 1
ATOM 691 C CA . PRO A 1 86 ? -19.108 2.465 -10.488 1.00 45.16 86 PRO A CA 1
ATOM 692 C C . PRO A 1 86 ? -20.336 1.630 -10.074 1.00 45.16 86 PRO A C 1
ATOM 694 O O . PRO A 1 86 ? -20.386 0.448 -10.414 1.00 45.16 86 PRO A O 1
ATOM 697 N N . LEU A 1 87 ? -21.291 2.195 -9.322 1.00 49.69 87 LEU A N 1
ATOM 698 C CA . LEU A 1 87 ? -22.516 1.524 -8.863 1.00 49.69 87 LEU A CA 1
ATOM 699 C C . LEU A 1 87 ? -23.802 2.133 -9.455 1.00 49.69 87 LEU A C 1
ATOM 701 O O . LEU A 1 87 ? -24.843 1.482 -9.418 1.00 49.69 87 LEU A O 1
ATOM 705 N N . GLY A 1 88 ? -23.730 3.332 -10.043 1.00 43.38 88 GLY A N 1
ATOM 706 C CA . GLY A 1 88 ? -24.798 3.948 -10.840 1.00 43.38 88 GLY A CA 1
ATOM 707 C C . GLY A 1 88 ? -26.043 4.363 -10.049 1.00 43.38 88 GLY A C 1
ATOM 708 O O . GLY A 1 88 ? -27.137 4.402 -10.609 1.00 43.38 88 GLY A O 1
ATOM 709 N N . LEU A 1 89 ? -25.901 4.651 -8.753 1.00 45.06 89 LEU A N 1
ATOM 710 C CA . LEU A 1 89 ? -27.029 4.810 -7.825 1.00 45.06 89 LEU A CA 1
ATOM 711 C C . LEU A 1 89 ? -27.724 6.181 -7.906 1.00 45.06 89 LEU A C 1
ATOM 713 O O . LEU A 1 89 ? -28.804 6.336 -7.346 1.00 45.06 89 LEU A O 1
ATOM 717 N N . ASN A 1 90 ? -27.139 7.154 -8.614 1.00 40.81 90 ASN A N 1
ATOM 718 C CA . ASN A 1 90 ? -27.696 8.501 -8.814 1.00 40.81 90 ASN A CA 1
ATOM 719 C C . ASN A 1 90 ? -27.907 8.868 -10.299 1.00 40.81 90 ASN A C 1
ATOM 721 O O . ASN A 1 90 ? -27.827 10.034 -10.688 1.00 40.81 90 ASN A O 1
ATOM 725 N N . ALA A 1 91 ? -28.196 7.884 -11.155 1.00 38.12 91 ALA A N 1
ATOM 726 C CA . ALA A 1 91 ? -28.654 8.156 -12.516 1.00 38.12 91 ALA A CA 1
ATOM 727 C C . ALA A 1 91 ? -30.092 8.715 -12.499 1.00 38.12 91 ALA A C 1
ATOM 729 O O . ALA A 1 91 ? -31.050 7.984 -12.244 1.00 38.12 91 ALA A O 1
ATOM 730 N N . ALA A 1 92 ? -30.253 10.011 -12.785 1.00 33.56 92 ALA A N 1
ATOM 731 C CA . ALA A 1 92 ? -31.572 10.630 -12.917 1.00 33.56 92 ALA A CA 1
ATOM 732 C C . ALA A 1 92 ? -32.383 9.975 -14.063 1.00 33.56 92 ALA A C 1
ATOM 734 O O . ALA A 1 92 ? -31.812 9.673 -15.116 1.00 33.56 92 ALA A O 1
ATOM 735 N N . PRO A 1 93 ? -33.703 9.756 -13.898 1.00 30.50 93 PRO A N 1
ATOM 736 C CA . PRO A 1 93 ? -34.509 9.065 -14.899 1.00 30.50 93 PRO A CA 1
ATOM 737 C C . PRO A 1 93 ? -34.663 9.906 -16.174 1.00 30.50 93 PRO A C 1
ATOM 739 O O . PRO A 1 93 ? -35.271 10.976 -16.166 1.00 30.50 93 PRO A O 1
ATOM 742 N N . MET A 1 94 ? -34.140 9.391 -17.289 1.00 34.94 94 MET A N 1
ATOM 743 C CA . MET A 1 94 ? -34.374 9.952 -18.622 1.00 34.94 94 MET A CA 1
ATOM 744 C C . MET A 1 94 ? -35.865 9.854 -18.999 1.00 34.94 94 MET A C 1
ATOM 746 O O . MET A 1 94 ? -36.457 8.787 -18.812 1.00 34.94 94 MET A O 1
ATOM 750 N N . PRO A 1 95 ? -36.478 10.909 -19.572 1.00 33.50 95 PRO A N 1
ATOM 751 C CA . PRO A 1 95 ? -37.849 10.841 -20.071 1.00 33.50 95 PRO A CA 1
ATOM 752 C C . PRO A 1 95 ? -38.008 9.808 -21.195 1.00 33.50 95 PRO A C 1
ATOM 754 O O . PRO A 1 95 ? -37.228 9.780 -22.148 1.00 33.50 95 PRO A O 1
ATOM 757 N N . LEU A 1 96 ? -39.054 8.986 -21.100 1.00 36.78 96 LEU A N 1
ATOM 758 C CA . LEU A 1 96 ? -39.468 8.058 -22.152 1.00 36.78 96 LEU A CA 1
ATOM 759 C C . LEU A 1 96 ? -40.319 8.791 -23.199 1.00 36.78 96 LEU A C 1
ATOM 761 O O . LEU A 1 96 ? -41.544 8.798 -23.108 1.00 36.78 96 LEU A O 1
ATOM 765 N N . GLU A 1 97 ? -39.669 9.379 -24.202 1.00 30.92 97 GLU A N 1
ATOM 766 C CA . GLU A 1 97 ? -40.340 9.799 -25.439 1.00 30.92 97 GLU A CA 1
ATOM 767 C C . GLU A 1 97 ? -40.477 8.615 -26.407 1.00 30.92 97 GLU A C 1
ATOM 769 O O . GLU A 1 97 ? -39.521 7.879 -26.664 1.00 30.92 97 GLU A O 1
ATOM 774 N N . GLY A 1 98 ? -41.689 8.405 -26.923 1.00 30.42 98 GLY A N 1
ATOM 775 C CA . GLY A 1 98 ? -42.034 7.248 -27.750 1.00 30.42 98 GLY A CA 1
ATOM 776 C C . GLY A 1 98 ? -41.947 7.549 -29.245 1.00 30.42 98 GLY A C 1
ATOM 777 O O . GLY A 1 98 ? -42.668 8.405 -29.746 1.00 30.42 98 GLY A O 1
ATOM 778 N N . GLY A 1 99 ? -41.125 6.796 -29.983 1.00 28.72 99 GLY A N 1
ATOM 779 C CA . GLY A 1 99 ? -40.993 6.923 -31.438 1.00 28.72 99 GLY A CA 1
ATOM 780 C C . GLY A 1 99 ? -41.071 5.574 -32.149 1.00 28.72 99 GLY A C 1
ATOM 781 O O . GLY A 1 99 ? -40.145 4.773 -32.059 1.00 28.72 99 GLY A O 1
ATOM 782 N N . VAL A 1 100 ? -42.163 5.326 -32.876 1.00 32.56 100 VAL A N 1
ATOM 783 C CA . VAL A 1 100 ? -42.318 4.138 -33.733 1.00 32.56 100 VAL A CA 1
ATOM 784 C C . VAL A 1 100 ? -41.757 4.436 -35.123 1.00 32.56 100 VAL A C 1
ATOM 786 O O . VAL A 1 100 ? -42.252 5.333 -35.801 1.00 32.56 100 VAL A O 1
ATOM 789 N N . ALA A 1 101 ? -40.773 3.655 -35.571 1.00 29.62 101 ALA A N 1
ATOM 790 C CA . ALA A 1 101 ? -40.329 3.627 -36.963 1.00 29.62 101 ALA A CA 1
ATOM 791 C C . ALA A 1 101 ? -39.813 2.227 -37.335 1.00 29.62 101 ALA A C 1
ATOM 793 O O . ALA A 1 101 ? -38.974 1.665 -36.632 1.00 29.62 101 ALA A O 1
ATOM 794 N N . ASP A 1 102 ? -40.316 1.681 -38.442 1.00 27.45 102 ASP A N 1
ATOM 795 C CA . ASP A 1 102 ? -39.892 0.409 -39.038 1.00 27.45 102 ASP A CA 1
ATOM 796 C C . ASP A 1 102 ? -39.065 0.687 -40.306 1.00 27.45 102 ASP A C 1
ATOM 798 O O . ASP A 1 102 ? -39.439 1.542 -41.112 1.00 27.45 102 ASP A O 1
ATOM 802 N N . ALA A 1 103 ? -37.936 -0.008 -40.471 1.00 28.16 103 ALA A N 1
ATOM 803 C CA . ALA A 1 103 ? -37.106 0.021 -41.677 1.00 28.16 103 ALA A CA 1
ATOM 804 C C . ALA A 1 103 ? -36.124 -1.168 -41.704 1.00 28.16 103 ALA A C 1
ATOM 806 O O . ALA A 1 103 ? -35.154 -1.212 -40.946 1.00 28.16 103 ALA A O 1
ATOM 807 N N . SER A 1 104 ? -36.333 -2.115 -42.621 1.00 25.45 104 SER A N 1
ATOM 808 C CA . SER A 1 104 ? -35.484 -3.300 -42.812 1.00 25.45 104 SER A CA 1
ATOM 809 C C . SER A 1 104 ? -34.693 -3.250 -44.129 1.00 25.45 104 SER A C 1
ATOM 811 O O . SER A 1 104 ? -35.247 -2.916 -45.173 1.00 25.45 104 SER A O 1
ATOM 813 N N . VAL A 1 105 ? -33.399 -3.621 -44.106 1.00 31.58 105 VAL A N 1
ATOM 814 C CA . VAL A 1 105 ? -32.572 -3.870 -45.313 1.00 31.58 105 VAL A CA 1
ATOM 815 C C . VAL A 1 105 ? -31.531 -4.984 -45.040 1.00 31.58 105 VAL A C 1
ATOM 817 O O . VAL A 1 105 ? -30.700 -4.842 -44.146 1.00 31.58 105 VAL A O 1
ATOM 820 N N . GLU A 1 106 ? -31.547 -6.096 -45.796 1.00 27.58 106 GLU A N 1
ATOM 821 C CA . GLU A 1 106 ? -30.636 -7.259 -45.631 1.00 27.58 106 GLU A CA 1
ATOM 822 C C . GLU A 1 106 ? -29.353 -7.169 -46.499 1.00 27.58 106 GLU A C 1
ATOM 824 O O . GLU A 1 106 ? -29.427 -7.000 -47.718 1.00 27.58 106 GLU A O 1
ATOM 829 N N . SER A 1 107 ? -28.169 -7.408 -45.893 1.00 25.02 107 SER A N 1
ATOM 830 C CA . SER A 1 107 ? -27.223 -8.519 -46.226 1.00 25.02 107 SER A CA 1
ATOM 831 C C . SER A 1 107 ? -25.760 -8.285 -45.737 1.00 25.02 107 SER A C 1
ATOM 833 O O . SER A 1 107 ? -25.424 -7.168 -45.366 1.00 25.02 107 SER A O 1
ATOM 835 N N . LYS A 1 108 ? -24.821 -9.256 -45.619 1.00 26.41 108 LYS A N 1
ATOM 836 C CA . LYS A 1 108 ? -24.698 -10.654 -46.118 1.00 26.41 108 LYS A CA 1
ATOM 837 C C . LYS A 1 108 ? -24.067 -11.642 -45.101 1.00 26.41 108 LYS A C 1
ATOM 839 O O . LYS A 1 108 ? -22.982 -11.408 -44.592 1.00 26.41 108 LYS A O 1
ATOM 844 N N . GLN A 1 109 ? -24.677 -12.829 -44.990 1.00 26.11 109 GLN A N 1
ATOM 845 C CA . GLN A 1 109 ? -24.037 -14.167 -45.031 1.00 26.11 109 GLN A CA 1
ATOM 846 C C . GLN A 1 109 ? -22.838 -14.533 -44.109 1.00 26.11 109 GLN A C 1
ATOM 848 O O . GLN A 1 109 ? -21.684 -14.292 -44.453 1.00 26.11 109 GLN A O 1
ATOM 853 N N . ARG A 1 110 ? -23.075 -15.487 -43.185 1.00 28.45 110 ARG A N 1
ATOM 854 C CA . ARG A 1 110 ? -22.448 -16.834 -43.277 1.00 28.45 110 ARG A CA 1
ATOM 855 C C . ARG A 1 110 ? -23.324 -17.920 -42.621 1.00 28.45 110 ARG A C 1
ATOM 857 O O . ARG A 1 110 ? -23.530 -17.913 -41.416 1.00 28.45 110 ARG A O 1
ATOM 864 N N . LYS A 1 111 ? -23.848 -18.867 -43.414 1.00 26.86 111 LYS A N 1
ATOM 865 C CA . LYS A 1 111 ? -24.704 -19.985 -42.946 1.00 26.86 111 LYS A CA 1
ATOM 866 C C . LYS A 1 111 ? -23.894 -21.242 -42.592 1.00 26.86 111 LYS A C 1
ATOM 868 O O . LYS A 1 111 ? -22.987 -21.586 -43.349 1.00 26.86 111 LYS A O 1
ATOM 873 N N . ARG A 1 112 ? -24.351 -21.991 -41.573 1.00 30.55 112 ARG A N 1
ATOM 874 C CA . ARG A 1 112 ? -24.558 -23.470 -41.527 1.00 30.55 112 ARG A CA 1
ATOM 875 C C . ARG A 1 112 ? -25.158 -23.844 -40.151 1.00 30.55 112 ARG A C 1
ATOM 877 O O . ARG A 1 112 ? -24.467 -23.733 -39.155 1.00 30.55 112 ARG A O 1
ATOM 884 N N . ARG A 1 113 ? -26.493 -23.975 -40.081 1.00 29.42 113 ARG A N 1
ATOM 885 C CA . ARG A 1 113 ? -27.289 -25.225 -39.903 1.00 29.42 113 ARG A CA 1
ATOM 886 C C . ARG A 1 113 ? -27.191 -25.829 -38.484 1.00 29.42 113 ARG A C 1
ATOM 888 O O . ARG A 1 113 ? -26.095 -26.182 -38.083 1.00 29.42 113 ARG A O 1
ATOM 895 N N . PHE A 1 114 ? -28.246 -25.816 -37.657 1.00 23.53 114 PHE A N 1
ATOM 896 C CA . PHE A 1 114 ? -29.531 -26.570 -37.710 1.00 23.53 114 PHE A CA 1
ATOM 897 C C . PHE A 1 114 ? -29.393 -28.096 -37.570 1.00 23.53 114 PHE A C 1
ATOM 899 O O . PHE A 1 114 ? -28.891 -28.736 -38.492 1.00 23.53 114 PHE A O 1
ATOM 906 N N . SER A 1 115 ? -29.995 -28.662 -36.515 1.00 26.16 115 SER A N 1
ATOM 907 C CA . SER A 1 115 ? -31.309 -29.324 -36.639 1.00 26.16 115 SER A CA 1
ATOM 908 C C . SER A 1 115 ? -32.068 -29.313 -35.299 1.00 26.16 115 SER A C 1
ATOM 910 O O . SER A 1 115 ? -31.466 -29.091 -34.252 1.00 26.16 115 SER A O 1
ATOM 912 N N . GLU A 1 116 ? -33.376 -29.549 -35.360 1.00 24.56 116 GLU A N 1
ATOM 913 C CA . GLU A 1 116 ? -34.344 -29.645 -34.258 1.00 24.56 116 GLU A CA 1
ATOM 914 C C . GLU A 1 116 ? -35.185 -30.915 -34.484 1.00 24.56 116 GLU A C 1
ATOM 916 O O . GLU A 1 116 ? -35.453 -31.229 -35.642 1.00 24.56 116 GLU A O 1
ATOM 921 N N . GLU A 1 117 ? -35.608 -31.621 -33.428 1.00 23.30 117 GLU A N 1
ATOM 922 C CA . GLU A 1 117 ? -36.746 -32.560 -33.468 1.00 23.30 117 GLU A CA 1
ATOM 923 C C . GLU A 1 117 ? -37.440 -32.668 -32.096 1.00 23.30 117 GLU A C 1
ATOM 925 O O . GLU A 1 117 ? -36.785 -32.755 -31.057 1.00 23.30 117 GLU A O 1
ATOM 930 N N . VAL A 1 118 ? -38.778 -32.699 -32.123 1.00 29.67 118 VAL A N 1
ATOM 931 C CA . VAL A 1 118 ? -39.714 -32.964 -31.011 1.00 29.67 118 VAL A CA 1
ATOM 932 C C . VAL A 1 118 ? -40.967 -33.598 -31.627 1.00 29.67 118 VAL A C 1
ATOM 934 O O . VAL A 1 118 ? -41.503 -33.015 -32.571 1.00 29.67 118 VAL A O 1
ATOM 937 N N . PRO A 1 119 ? -41.435 -34.778 -31.165 1.00 34.88 119 PRO A N 1
ATOM 938 C CA . PRO A 1 119 ? -42.855 -34.936 -30.768 1.00 34.88 119 PRO A CA 1
ATOM 939 C C . PRO A 1 119 ? -43.077 -36.067 -29.700 1.00 34.88 119 PRO A C 1
ATOM 941 O O . PRO A 1 119 ? -42.106 -36.605 -29.176 1.00 34.88 119 PRO A O 1
ATOM 944 N N . PRO A 1 120 ? -44.319 -36.483 -29.341 1.00 41.31 120 PRO A N 1
ATOM 945 C CA . PRO A 1 120 ? -45.304 -35.669 -28.608 1.00 41.31 120 PRO A CA 1
ATOM 946 C C . PRO A 1 120 ? -46.095 -36.436 -27.502 1.00 41.31 120 PRO A C 1
ATOM 948 O O . PRO A 1 120 ? -46.255 -37.652 -27.580 1.00 41.31 120 PRO A O 1
ATOM 951 N N . SER A 1 121 ? -46.704 -35.720 -26.538 1.00 26.23 121 SER A N 1
ATOM 952 C CA . SER A 1 121 ? -47.995 -36.023 -25.840 1.00 26.23 121 SER A CA 1
ATOM 953 C C . SER A 1 121 ? -48.184 -35.098 -24.619 1.00 26.23 121 SER A C 1
ATOM 955 O O . SER A 1 121 ? -47.201 -34.762 -23.973 1.00 26.23 121 SER A O 1
ATOM 957 N N . GLY A 1 122 ? -49.385 -34.667 -24.205 1.00 25.70 122 GLY A N 1
ATOM 958 C CA . GLY A 1 122 ? -50.712 -34.761 -24.835 1.00 25.70 122 GLY A CA 1
ATOM 959 C C . GLY A 1 122 ? -51.856 -34.380 -23.865 1.00 25.70 122 GLY A C 1
ATOM 960 O O . GLY A 1 122 ? -51.819 -34.804 -22.720 1.00 25.70 122 GLY A O 1
ATOM 961 N N . ASN A 1 123 ? -52.879 -33.648 -24.347 1.00 25.73 123 ASN A N 1
ATOM 962 C CA . ASN A 1 123 ? -54.213 -33.404 -23.732 1.00 25.73 123 ASN A CA 1
ATOM 963 C C . ASN A 1 123 ? -54.287 -32.719 -22.330 1.00 25.73 123 ASN A C 1
ATOM 965 O O . ASN A 1 123 ? -53.811 -33.251 -21.342 1.00 25.73 123 ASN A O 1
ATOM 969 N N . SER A 1 124 ? -54.845 -31.497 -22.200 1.00 28.39 124 SER A N 1
ATOM 970 C CA . SER A 1 124 ? -56.296 -31.170 -22.012 1.00 28.39 124 SER A CA 1
ATOM 971 C C . SER A 1 124 ? -56.760 -31.273 -20.523 1.00 28.39 124 SER A C 1
ATOM 973 O O . SER A 1 124 ? -56.255 -32.117 -19.805 1.00 28.39 124 SER A O 1
ATOM 975 N N . VAL A 1 125 ? -57.698 -30.486 -19.946 1.00 30.05 125 VAL A N 1
ATOM 976 C CA . VAL A 1 125 ? -58.688 -29.532 -20.504 1.00 30.05 125 VAL A CA 1
ATOM 977 C C . VAL A 1 125 ? -59.269 -28.527 -19.451 1.00 30.05 125 VAL A C 1
ATOM 979 O O . VAL A 1 125 ? -59.356 -28.855 -18.277 1.00 30.05 125 VAL A O 1
ATOM 982 N N . LYS A 1 126 ? -59.782 -27.369 -19.925 1.00 28.22 126 LYS A N 1
ATOM 983 C CA . LYS A 1 126 ? -60.793 -26.416 -19.348 1.00 28.22 126 LYS A CA 1
ATOM 984 C C . LYS A 1 126 ? -60.578 -25.630 -18.025 1.00 28.22 126 LYS A C 1
ATOM 986 O O . LYS A 1 126 ? -60.305 -26.157 -16.957 1.00 28.22 126 LYS A O 1
ATOM 991 N N . LYS A 1 127 ? -60.934 -24.337 -18.128 1.00 34.94 127 LYS A N 1
ATOM 992 C CA . LYS A 1 127 ? -61.377 -23.389 -17.074 1.00 34.94 127 LYS A CA 1
ATOM 993 C C . LYS A 1 127 ? -62.883 -23.567 -16.771 1.00 34.94 127 LYS A C 1
ATOM 995 O O . LYS A 1 127 ? -63.592 -24.126 -17.611 1.00 34.94 127 LYS A O 1
ATOM 1000 N N . PRO A 1 128 ? -63.406 -22.974 -15.681 1.00 31.45 128 PRO A N 1
ATOM 1001 C CA . PRO A 1 128 ? -64.495 -21.995 -15.875 1.00 31.45 128 PRO A CA 1
ATOM 1002 C C . PRO A 1 128 ? -64.319 -20.676 -15.076 1.00 31.45 128 PRO A C 1
ATOM 1004 O O . PRO A 1 128 ? -63.263 -20.411 -14.506 1.00 31.45 128 PRO A O 1
ATOM 1007 N N . LYS A 1 129 ? -65.348 -19.816 -15.117 1.00 24.73 129 LYS A N 1
ATOM 1008 C CA . LYS A 1 129 ? -65.491 -18.465 -14.523 1.00 24.73 129 LYS A CA 1
ATOM 1009 C C . LYS A 1 129 ? -66.984 -18.267 -14.192 1.00 24.73 129 LYS A C 1
ATOM 1011 O O . LYS A 1 129 ? -67.763 -18.670 -15.051 1.00 24.73 129 LYS A O 1
ATOM 1016 N N . ALA A 1 130 ? -67.356 -17.616 -13.073 1.00 27.45 130 ALA A N 1
ATOM 1017 C CA . ALA A 1 130 ? -68.487 -16.654 -12.969 1.00 27.45 130 ALA A CA 1
ATOM 1018 C C . ALA A 1 130 ? -68.880 -16.262 -11.516 1.00 27.45 130 ALA A C 1
ATOM 1020 O O . ALA A 1 130 ? -69.221 -17.124 -10.718 1.00 27.45 130 ALA A O 1
ATOM 1021 N N . ASP A 1 131 ? -68.902 -14.944 -11.277 1.00 24.14 131 ASP A N 1
ATOM 1022 C CA . ASP A 1 131 ? -69.992 -14.128 -10.696 1.00 24.14 131 ASP A CA 1
ATOM 1023 C C . ASP A 1 131 ? -70.463 -14.230 -9.219 1.00 24.14 131 ASP A C 1
ATOM 1025 O O . ASP A 1 131 ? -70.065 -15.080 -8.429 1.00 24.14 131 ASP A O 1
ATOM 1029 N N . VAL A 1 132 ? -71.237 -13.197 -8.845 1.00 31.73 132 VAL A N 1
ATOM 1030 C CA . VAL A 1 132 ? -71.526 -12.638 -7.503 1.00 31.73 132 VAL A CA 1
ATOM 1031 C C . VAL A 1 132 ? -72.942 -12.027 -7.545 1.00 31.73 132 VAL A C 1
ATOM 1033 O O . VAL A 1 132 ? -73.253 -11.378 -8.546 1.00 31.73 132 VAL A O 1
ATOM 1036 N N . PRO A 1 133 ? -73.821 -12.217 -6.531 1.00 36.09 133 PRO A N 1
ATOM 1037 C CA . PRO A 1 133 ? -74.306 -11.044 -5.764 1.00 36.09 133 PRO A CA 1
ATOM 1038 C C . PRO A 1 133 ? -74.779 -11.311 -4.309 1.00 36.09 133 PRO A C 1
ATOM 1040 O O . PRO A 1 133 ? -75.209 -12.410 -3.972 1.00 36.09 133 PRO A O 1
ATOM 1043 N N . GLY A 1 134 ? -74.834 -10.254 -3.480 1.00 25.39 134 GLY A N 1
ATOM 1044 C CA . GLY A 1 134 ? -75.678 -10.217 -2.267 1.00 25.39 134 GLY A CA 1
ATOM 1045 C C . GLY A 1 134 ? -75.151 -9.369 -1.096 1.00 25.39 134 GLY A C 1
ATOM 1046 O O . GLY A 1 134 ? -74.189 -9.755 -0.446 1.00 25.39 134 GLY A O 1
ATOM 1047 N N . ASN A 1 135 ? -75.814 -8.245 -0.792 1.00 32.03 135 ASN A N 1
ATOM 1048 C CA . ASN A 1 135 ? -75.664 -7.449 0.443 1.00 32.03 135 ASN A CA 1
ATOM 1049 C C . ASN A 1 135 ? -77.000 -6.713 0.712 1.00 32.03 135 ASN A C 1
ATOM 1051 O O . ASN A 1 135 ? -77.661 -6.335 -0.261 1.00 32.03 135 ASN A O 1
ATOM 1055 N N . PRO A 1 136 ? -77.451 -6.556 1.971 1.00 42.81 136 PRO A N 1
ATOM 1056 C CA . PRO A 1 136 ? -77.196 -5.320 2.736 1.00 42.81 136 PRO A CA 1
ATOM 1057 C C . PRO A 1 136 ? -76.772 -5.624 4.199 1.00 42.81 136 PRO A C 1
ATOM 1059 O O . PRO A 1 136 ? -76.860 -6.764 4.642 1.00 42.81 136 PRO A O 1
ATOM 1062 N N . ALA A 1 137 ? -76.325 -4.680 5.038 1.00 28.19 137 ALA A N 1
ATOM 1063 C CA . ALA A 1 137 ? -76.440 -3.210 5.041 1.00 28.19 137 ALA A CA 1
ATOM 1064 C C . ALA A 1 137 ? -75.122 -2.566 5.592 1.00 28.19 137 ALA A C 1
ATOM 1066 O O . ALA A 1 137 ? -74.121 -3.265 5.690 1.00 28.19 137 ALA A O 1
ATOM 1067 N N . ALA A 1 138 ? -74.974 -1.282 5.959 1.00 28.52 138 ALA A N 1
ATOM 1068 C CA . ALA A 1 138 ? -75.903 -0.147 6.062 1.00 28.52 138 ALA A CA 1
ATOM 1069 C C . ALA A 1 138 ? -75.221 1.194 5.660 1.00 28.52 138 ALA A C 1
ATOM 1071 O O . ALA A 1 138 ? -74.617 1.271 4.593 1.00 28.52 138 ALA A O 1
ATOM 1072 N N . GLN A 1 139 ? -75.367 2.258 6.465 1.00 31.41 139 GLN A N 1
ATOM 1073 C CA . GLN A 1 139 ? -74.989 3.659 6.186 1.00 31.41 139 GLN A CA 1
ATOM 1074 C C . GLN A 1 139 ? -74.651 4.418 7.502 1.00 31.41 139 GLN A C 1
ATOM 1076 O O . GLN A 1 139 ? -74.964 3.862 8.558 1.00 31.41 139 GLN A O 1
ATOM 1081 N N . PRO A 1 140 ? -74.047 5.640 7.496 1.00 35.75 140 PRO A N 1
ATOM 1082 C CA . PRO A 1 140 ? -73.985 6.612 6.391 1.00 35.75 140 PRO A CA 1
ATOM 1083 C C . PRO A 1 140 ? -72.604 7.208 6.023 1.00 35.75 140 PRO A C 1
ATOM 1085 O O . PRO A 1 140 ? -71.571 6.923 6.618 1.00 35.75 140 PRO A O 1
ATOM 1088 N N . VAL A 1 141 ? -72.648 8.051 4.985 1.00 33.66 141 VAL A N 1
ATOM 1089 C CA . VAL A 1 141 ? -71.564 8.825 4.339 1.00 33.66 141 VAL A CA 1
ATOM 1090 C C . VAL A 1 141 ? -71.502 10.263 4.935 1.00 33.66 141 VAL A C 1
ATOM 1092 O O . VAL A 1 141 ? -72.447 10.623 5.642 1.00 33.66 141 VAL A O 1
ATOM 1095 N N . PRO A 1 142 ? -70.460 11.104 4.695 1.00 35.56 142 PRO A N 1
ATOM 1096 C CA . PRO A 1 142 ? -70.309 11.783 3.393 1.00 35.56 142 PRO A CA 1
ATOM 1097 C C . PRO A 1 142 ? -68.871 11.996 2.857 1.00 35.56 142 PRO A C 1
ATOM 1099 O O . PRO A 1 142 ? -67.921 12.212 3.597 1.00 35.56 142 PRO A O 1
ATOM 1102 N N . SER A 1 143 ? -68.794 12.006 1.522 1.00 27.58 143 SER A N 1
ATOM 1103 C CA . SER A 1 143 ? -67.964 12.837 0.627 1.00 27.58 143 SER A CA 1
ATOM 1104 C C . SER A 1 143 ? -66.530 13.253 1.006 1.00 27.58 143 SER A C 1
ATOM 1106 O O . SER A 1 143 ? -66.296 14.030 1.928 1.00 27.58 143 SER A O 1
ATOM 1108 N N . SER A 1 144 ? -65.582 12.899 0.132 1.00 36.22 144 SER A N 1
ATOM 1109 C CA . SER A 1 144 ? -64.243 13.502 0.051 1.00 36.22 144 SER A CA 1
ATOM 1110 C C . SER A 1 144 ? -64.280 15.013 -0.222 1.00 36.22 144 SER A C 1
ATOM 1112 O O . SER A 1 144 ? -65.180 15.501 -0.911 1.00 36.22 144 SER A O 1
ATOM 1114 N N . PRO A 1 145 ? -63.211 15.723 0.169 1.00 31.41 145 PRO A N 1
ATOM 1115 C CA . PRO A 1 145 ? -62.597 16.661 -0.768 1.00 31.41 145 PRO A CA 1
ATOM 1116 C C . PRO A 1 145 ? -61.090 16.429 -0.976 1.00 31.41 145 PRO A C 1
ATOM 1118 O O . PRO A 1 145 ? -60.420 15.704 -0.247 1.00 31.41 145 PRO A O 1
ATOM 1121 N N . SER A 1 146 ? -60.606 17.087 -2.025 1.00 29.19 146 SER A N 1
ATOM 1122 C CA . SER A 1 146 ? -59.240 17.213 -2.536 1.00 29.19 146 SER A CA 1
ATOM 1123 C C . SER A 1 146 ? -58.125 17.449 -1.506 1.00 29.19 146 SER A C 1
ATOM 1125 O O . SER A 1 146 ? -58.351 17.981 -0.425 1.00 29.19 146 SER A O 1
ATOM 1127 N N . ILE A 1 147 ? -56.887 17.176 -1.934 1.00 44.44 147 ILE A N 1
ATOM 1128 C CA . ILE A 1 147 ? -55.631 17.585 -1.281 1.00 44.44 147 ILE A CA 1
ATOM 1129 C C . ILE A 1 147 ? -55.558 19.120 -1.148 1.00 44.44 147 ILE A C 1
ATOM 1131 O O . ILE A 1 147 ? -55.738 19.824 -2.145 1.00 44.44 147 ILE A O 1
ATOM 1135 N N . PRO A 1 148 ? -55.176 19.640 0.032 1.00 35.34 148 PRO A N 1
ATOM 1136 C CA . PRO A 1 148 ? -54.211 20.739 0.089 1.00 35.34 148 PRO A CA 1
ATOM 1137 C C . PRO A 1 148 ? -53.111 20.475 1.135 1.00 35.34 148 PRO A C 1
ATOM 1139 O O . PRO A 1 148 ? -53.396 20.158 2.286 1.00 35.34 148 PRO A O 1
ATOM 1142 N N . GLY A 1 149 ? -51.843 20.632 0.742 1.00 30.31 149 GLY A N 1
ATOM 1143 C CA . GLY A 1 149 ? -50.692 20.369 1.624 1.00 30.31 149 GLY A CA 1
ATOM 1144 C C . GLY A 1 149 ? -49.427 21.178 1.325 1.00 30.31 149 GLY A C 1
ATOM 1145 O O . GLY A 1 149 ? -48.427 21.027 2.020 1.00 30.31 149 GLY A O 1
ATOM 1146 N N . THR A 1 150 ? -49.443 22.060 0.322 1.00 36.28 150 THR A N 1
ATOM 1147 C CA . THR A 1 150 ? -48.377 23.052 0.145 1.00 36.28 150 THR A CA 1
ATOM 1148 C C . THR A 1 150 ? -48.441 24.067 1.283 1.00 36.28 150 THR A C 1
ATOM 1150 O O . THR A 1 150 ? -49.485 24.677 1.520 1.00 36.28 150 THR A O 1
ATOM 1153 N N . SER A 1 151 ? -47.323 24.271 1.987 1.00 30.69 151 SER A N 1
ATOM 1154 C CA . SER A 1 151 ? -47.234 25.257 3.069 1.00 30.69 151 SER A CA 1
ATOM 1155 C C . SER A 1 151 ? -47.208 26.681 2.506 1.00 30.69 151 SER A C 1
ATOM 1157 O O . SER A 1 151 ? -46.164 27.325 2.392 1.00 30.69 151 SER A O 1
ATOM 1159 N N . VAL A 1 152 ? -48.385 27.181 2.127 1.00 36.06 152 VAL A N 1
ATOM 1160 C CA . VAL A 1 152 ? -48.609 28.604 1.876 1.00 36.06 152 VAL A CA 1
ATOM 1161 C C . VAL A 1 152 ? -48.602 29.302 3.233 1.00 36.06 152 VAL A C 1
ATOM 1163 O O . VAL A 1 152 ? -49.645 29.489 3.865 1.00 36.06 152 VAL A O 1
ATOM 1166 N N . LEU A 1 153 ? -47.403 29.670 3.694 1.00 39.22 153 LEU A N 1
ATOM 1167 C CA . LEU A 1 153 ? -47.239 30.586 4.817 1.00 39.22 153 LEU A CA 1
ATOM 1168 C C . LEU A 1 153 ? -48.101 31.823 4.554 1.00 39.22 153 LEU A C 1
ATOM 1170 O O . LEU A 1 153 ? -47.976 32.471 3.512 1.00 39.22 153 LEU A O 1
ATOM 1174 N N . LYS A 1 154 ? -48.997 32.137 5.496 1.00 37.34 154 LYS A N 1
ATOM 1175 C CA . LYS A 1 154 ? -49.876 33.301 5.395 1.00 37.34 154 LYS A CA 1
ATOM 1176 C C . LYS A 1 154 ? -49.035 34.572 5.405 1.00 37.34 154 LYS A C 1
ATOM 1178 O O . LYS A 1 154 ? -48.687 35.086 6.463 1.00 37.34 154 LYS A O 1
ATOM 1183 N N . ALA A 1 155 ? -48.773 35.117 4.225 1.00 45.44 155 ALA A N 1
ATOM 1184 C CA . ALA A 1 155 ? -48.452 36.524 4.113 1.00 45.44 155 ALA A CA 1
ATOM 1185 C C . ALA A 1 155 ? -49.658 37.324 4.626 1.00 45.44 155 ALA A C 1
ATOM 1187 O O . ALA A 1 155 ? -50.726 37.240 4.031 1.00 45.44 155 ALA A O 1
ATOM 1188 N N . TRP A 1 156 ? -49.469 38.061 5.721 1.00 37.69 156 TRP A N 1
ATOM 1189 C CA . TRP A 1 156 ? -50.002 39.397 6.038 1.00 37.69 156 TRP A CA 1
ATOM 1190 C C . TRP A 1 156 ? -49.302 39.862 7.329 1.00 37.69 156 TRP A C 1
ATOM 1192 O O . TRP A 1 156 ? -49.041 39.044 8.204 1.00 37.69 156 TRP A O 1
ATOM 1202 N N . CYS A 1 157 ? -48.967 41.154 7.420 1.00 43.19 157 CYS A N 1
ATOM 1203 C CA . CYS A 1 157 ? -48.107 41.743 8.464 1.00 43.19 157 CYS A CA 1
ATOM 1204 C C . CYS A 1 157 ? -46.721 41.077 8.609 1.00 43.19 157 CYS A C 1
ATOM 1206 O O . CYS A 1 157 ? -46.474 40.276 9.502 1.00 43.19 157 CYS A O 1
ATOM 1208 N N . VAL A 1 158 ? -45.804 41.481 7.727 1.00 42.09 158 VAL A N 1
ATOM 1209 C CA . VAL A 1 158 ? -44.360 41.196 7.770 1.00 42.09 158 VAL A CA 1
ATOM 1210 C C . VAL A 1 158 ? -43.667 42.539 7.509 1.00 42.09 158 VAL A C 1
ATOM 1212 O O . VAL A 1 158 ? -43.987 43.174 6.498 1.00 42.09 158 VAL A O 1
ATOM 1215 N N . SER A 1 159 ? -42.792 43.006 8.409 1.00 51.97 159 SER A N 1
ATOM 1216 C CA . SER A 1 159 ? -42.081 44.290 8.267 1.00 51.97 159 SER A CA 1
ATOM 1217 C C . SER A 1 159 ? -41.223 44.289 6.989 1.00 51.97 159 SER A C 1
ATOM 1219 O O . SER A 1 159 ? -40.788 43.219 6.544 1.00 51.97 159 SER A O 1
ATOM 1221 N N . PRO A 1 160 ? -40.922 45.452 6.371 1.00 50.09 160 PRO A N 1
ATOM 1222 C CA . PRO A 1 160 ? -39.877 45.529 5.349 1.00 50.09 160 PRO A CA 1
ATOM 1223 C C . PRO A 1 160 ? -38.547 44.906 5.807 1.00 50.09 160 PRO A C 1
ATOM 1225 O O . PRO A 1 160 ? -37.845 44.310 4.995 1.00 50.09 160 PRO A O 1
ATOM 1228 N N . GLU A 1 161 ? -38.247 44.980 7.106 1.00 51.28 161 GLU A N 1
ATOM 1229 C CA . GLU A 1 161 ? -37.050 44.407 7.735 1.00 51.28 161 GLU A CA 1
ATOM 1230 C C . GLU A 1 161 ? -37.098 42.869 7.795 1.00 51.28 161 GLU A C 1
ATOM 1232 O O . GLU A 1 161 ? -36.138 42.207 7.409 1.00 51.28 161 GLU A O 1
ATOM 1237 N N . ASP A 1 162 ? -38.239 42.278 8.168 1.00 51.59 162 ASP A N 1
ATOM 1238 C CA . ASP A 1 162 ? -38.411 40.818 8.254 1.00 51.59 162 ASP A CA 1
ATOM 1239 C C . ASP A 1 162 ? -38.189 40.117 6.900 1.00 51.59 162 ASP A C 1
ATOM 1241 O O . ASP A 1 162 ? -37.696 38.988 6.841 1.00 51.59 162 ASP A O 1
ATOM 1245 N N . LYS A 1 163 ? -38.514 40.789 5.785 1.00 48.38 163 LYS A N 1
ATOM 1246 C CA . LYS A 1 163 ? -38.221 40.283 4.432 1.00 48.38 163 LYS A CA 1
ATOM 1247 C C . LYS A 1 163 ? -36.721 40.231 4.140 1.00 48.38 163 LYS A C 1
ATOM 1249 O O . LYS A 1 163 ? -36.283 39.338 3.415 1.00 48.38 163 LYS A O 1
ATOM 1254 N N . GLN A 1 164 ? -35.946 41.148 4.716 1.00 50.00 164 GLN A N 1
ATOM 1255 C CA . GLN A 1 164 ? -34.488 41.159 4.629 1.00 50.00 164 GLN A CA 1
ATOM 1256 C C . GLN A 1 164 ? -33.902 39.945 5.373 1.00 50.00 164 GLN A C 1
ATOM 1258 O O . GLN A 1 164 ? -33.055 39.240 4.826 1.00 50.00 164 GLN A O 1
ATOM 1263 N N . GLN A 1 165 ? -34.422 39.638 6.569 1.00 48.88 165 GLN A N 1
ATOM 1264 C CA . GLN A 1 165 ? -34.076 38.435 7.336 1.00 48.88 165 GLN A CA 1
ATOM 1265 C C . GLN A 1 165 ? -34.456 37.141 6.596 1.00 48.88 165 GLN A C 1
ATOM 1267 O O . GLN A 1 165 ? -33.632 36.233 6.477 1.00 48.88 165 GLN A O 1
ATOM 1272 N N . ALA A 1 166 ? -35.675 37.057 6.055 1.00 49.78 166 ALA A N 1
ATOM 1273 C CA . ALA A 1 166 ? -36.151 35.872 5.340 1.00 49.78 166 ALA A CA 1
ATOM 1274 C C . ALA A 1 166 ? -35.327 35.560 4.074 1.00 49.78 166 ALA A C 1
ATOM 1276 O O . ALA A 1 166 ? -35.129 34.394 3.745 1.00 49.78 166 ALA A O 1
ATOM 1277 N N . ALA A 1 167 ? -34.800 36.581 3.389 1.00 50.47 167 ALA A N 1
ATOM 1278 C CA . ALA A 1 167 ? -33.955 36.409 2.205 1.00 50.47 167 ALA A CA 1
ATOM 1279 C C . ALA A 1 167 ? -32.538 35.876 2.510 1.00 50.47 167 ALA A C 1
ATOM 1281 O O . ALA A 1 167 ? -31.883 35.344 1.612 1.00 50.47 167 ALA A O 1
ATOM 1282 N N . LEU A 1 168 ? -32.059 35.999 3.755 1.00 56.69 168 LEU A N 1
ATOM 1283 C CA . LEU A 1 168 ? -30.771 35.443 4.194 1.00 56.69 168 LEU A CA 1
ATOM 1284 C C . LEU A 1 168 ? -30.861 33.942 4.504 1.00 56.69 168 LEU A C 1
ATOM 1286 O O . LEU A 1 168 ? -29.878 33.217 4.344 1.00 56.69 168 LEU A O 1
ATOM 1290 N N . LEU A 1 169 ? -32.041 33.460 4.899 1.00 58.47 169 LEU A N 1
ATOM 1291 C CA . LEU A 1 169 ? -32.305 32.046 5.153 1.00 58.47 169 LEU A CA 1
ATOM 1292 C C . LEU A 1 169 ? -32.675 31.322 3.853 1.00 58.47 169 LEU A C 1
ATOM 1294 O O . LEU A 1 169 ? -33.832 30.968 3.619 1.00 58.47 169 LEU A O 1
ATOM 1298 N N . ARG A 1 170 ? -31.668 31.043 3.013 1.00 62.69 170 ARG A N 1
ATOM 1299 C CA . ARG A 1 170 ? -31.806 29.963 2.023 1.00 62.69 170 ARG A CA 1
ATOM 1300 C C . ARG A 1 170 ? -32.198 28.679 2.769 1.00 62.69 170 ARG A C 1
ATOM 1302 O O . ARG A 1 170 ? -31.528 28.360 3.752 1.00 62.69 170 ARG A O 1
ATOM 1309 N N . PRO A 1 171 ? -33.223 27.929 2.324 1.00 65.50 171 PRO A N 1
ATOM 1310 C CA . PRO A 1 171 ? -33.493 26.608 2.873 1.00 65.50 171 PRO A CA 1
ATOM 1311 C C . PRO A 1 171 ? -32.233 25.748 2.760 1.00 65.50 171 PRO A C 1
ATOM 1313 O O . PRO A 1 171 ? -31.693 25.593 1.663 1.00 65.50 171 PRO A O 1
ATOM 1316 N N . THR A 1 172 ? -31.748 25.225 3.886 1.00 78.75 172 THR A N 1
ATOM 1317 C CA . THR A 1 172 ? -30.640 24.268 3.893 1.00 78.75 172 THR A CA 1
ATOM 1318 C C . THR A 1 172 ? -31.069 23.050 3.086 1.00 78.75 172 THR A C 1
ATOM 1320 O O . THR A 1 172 ? -32.067 22.418 3.424 1.00 78.75 172 THR A O 1
ATOM 1323 N N . GLU A 1 173 ? -30.346 22.735 2.015 1.00 90.56 173 GLU A N 1
ATOM 1324 C CA . GLU A 1 173 ? -30.651 21.571 1.187 1.00 90.56 173 GLU A CA 1
ATOM 1325 C C . GLU A 1 173 ? -30.421 20.293 2.009 1.00 90.56 173 GLU A C 1
ATOM 1327 O O . GLU A 1 173 ? -29.349 20.097 2.587 1.00 90.56 173 GLU A O 1
ATOM 1332 N N . VAL A 1 174 ? -31.464 19.468 2.134 1.00 93.69 174 VAL A N 1
ATOM 1333 C CA . VAL A 1 174 ? -31.467 18.273 2.986 1.00 93.69 174 VAL A CA 1
ATOM 1334 C C . VAL A 1 174 ? -31.275 17.046 2.104 1.00 93.69 174 VAL A C 1
ATOM 1336 O O . VAL A 1 174 ? -32.136 16.713 1.295 1.00 93.69 174 VAL A O 1
ATOM 1339 N N . TYR A 1 175 ? -30.143 16.364 2.273 1.00 95.12 175 TYR A N 1
ATOM 1340 C CA . TYR A 1 175 ? -29.719 15.244 1.422 1.00 95.12 175 TYR A CA 1
ATOM 1341 C C . TYR A 1 175 ? -30.061 13.865 2.014 1.00 95.12 175 TYR A C 1
ATOM 1343 O O . TYR A 1 175 ? -29.431 12.863 1.678 1.00 95.12 175 TYR A O 1
ATOM 1351 N N . TRP A 1 176 ? -31.012 13.812 2.947 1.00 96.38 176 TRP A N 1
ATOM 1352 C CA . TRP A 1 176 ? -31.385 12.609 3.687 1.00 96.38 176 TRP A CA 1
ATOM 1353 C C . TRP A 1 176 ? -32.855 12.646 4.103 1.00 96.38 176 TRP A C 1
ATOM 1355 O O . TRP A 1 176 ? -33.381 13.689 4.484 1.00 96.38 176 TRP A O 1
ATOM 1365 N N . ASP A 1 177 ? -33.482 11.476 4.102 1.00 95.88 177 ASP A N 1
ATOM 1366 C CA . ASP A 1 177 ? -34.740 11.213 4.791 1.00 95.88 177 ASP A CA 1
ATOM 1367 C C . ASP A 1 177 ? -34.435 10.189 5.895 1.00 95.88 177 ASP A C 1
ATOM 1369 O O . ASP A 1 177 ? -33.849 9.137 5.627 1.00 95.88 177 ASP A O 1
ATOM 1373 N N . LEU A 1 178 ? -34.747 10.548 7.142 1.00 97.31 178 LEU A N 1
ATOM 1374 C CA . LEU A 1 178 ? -34.511 9.724 8.333 1.00 97.31 178 LEU A CA 1
ATOM 1375 C C . LEU A 1 178 ? -35.820 9.221 8.964 1.00 97.31 178 LEU A C 1
ATOM 1377 O O . LEU A 1 178 ? -35.764 8.467 9.935 1.00 97.31 178 LEU A O 1
ATOM 1381 N N . ASP A 1 179 ? -36.974 9.598 8.406 1.00 97.75 179 ASP A N 1
ATOM 1382 C CA . ASP A 1 179 ? -38.290 9.111 8.830 1.00 97.75 179 ASP A CA 1
ATOM 1383 C C . ASP A 1 179 ? -38.629 7.764 8.155 1.00 97.75 179 ASP A C 1
ATOM 1385 O O . ASP A 1 179 ? -39.473 7.003 8.645 1.00 97.75 179 ASP A O 1
ATOM 1389 N N . ILE A 1 180 ? -37.929 7.414 7.064 1.00 97.94 180 ILE A N 1
ATOM 1390 C CA . ILE A 1 180 ? -37.997 6.095 6.415 1.00 97.94 180 ILE A CA 1
ATOM 1391 C C . ILE A 1 180 ? -37.504 4.998 7.371 1.00 97.94 180 ILE A C 1
ATOM 1393 O O . ILE A 1 180 ? -36.307 4.797 7.594 1.00 97.94 180 ILE A O 1
ATOM 1397 N N . GLN A 1 181 ? -38.449 4.217 7.892 1.00 98.31 181 GLN A N 1
ATOM 1398 C CA . GLN A 1 181 ? -38.163 3.046 8.719 1.00 98.31 181 GLN A CA 1
ATOM 1399 C C . GLN A 1 181 ? -37.563 1.898 7.893 1.00 98.31 181 GLN A C 1
ATOM 1401 O O . GLN A 1 181 ? -37.927 1.668 6.739 1.00 98.31 181 GLN A O 1
ATOM 1406 N N . THR A 1 182 ? -36.662 1.126 8.506 1.00 97.81 182 THR A N 1
ATOM 1407 C CA . THR A 1 182 ? -36.026 -0.019 7.842 1.00 97.81 182 THR A CA 1
ATOM 1408 C C . THR A 1 182 ? -36.975 -1.205 7.670 1.00 97.81 182 THR A C 1
ATOM 1410 O O . THR A 1 182 ? -37.694 -1.592 8.589 1.00 97.81 182 THR A O 1
ATOM 1413 N N . ASN A 1 183 ? -36.918 -1.832 6.495 1.00 97.81 183 ASN A N 1
ATOM 1414 C CA . ASN A 1 183 ? -37.585 -3.096 6.175 1.00 97.81 183 ASN A CA 1
ATOM 1415 C C . ASN A 1 183 ? -36.620 -4.304 6.199 1.00 97.81 183 ASN A C 1
ATOM 1417 O O . ASN A 1 183 ? -37.000 -5.412 5.815 1.00 97.81 183 ASN A O 1
ATOM 1421 N N . ALA A 1 184 ? -35.368 -4.110 6.634 1.00 98.19 184 ALA A N 1
ATOM 1422 C CA . ALA A 1 184 ? -34.336 -5.142 6.616 1.00 98.19 184 ALA A CA 1
ATOM 1423 C C . ALA A 1 184 ? -34.535 -6.176 7.741 1.00 98.19 184 ALA A C 1
ATOM 1425 O O . ALA A 1 184 ? -34.172 -5.951 8.896 1.00 98.19 184 ALA A O 1
ATOM 1426 N N . VAL A 1 185 ? -35.081 -7.343 7.393 1.00 98.25 185 VAL A N 1
ATOM 1427 C CA . VAL A 1 185 ? -35.282 -8.455 8.335 1.00 98.25 185 VAL A CA 1
ATOM 1428 C C . VAL A 1 185 ? -33.977 -9.232 8.536 1.00 98.25 185 VAL A C 1
ATOM 1430 O O . VAL A 1 185 ? -33.442 -9.823 7.600 1.00 98.25 185 VAL A O 1
ATOM 1433 N N . ILE A 1 186 ? -33.490 -9.280 9.778 1.00 98.00 186 ILE A N 1
ATOM 1434 C CA . ILE A 1 186 ? -32.322 -10.076 10.188 1.00 98.00 186 ILE A CA 1
ATOM 1435 C C . ILE A 1 186 ? -32.662 -10.984 11.373 1.00 98.00 186 ILE A C 1
ATOM 1437 O O . ILE A 1 186 ? -33.554 -10.689 12.167 1.00 98.00 186 ILE A O 1
ATOM 1441 N N . LYS A 1 187 ? -31.911 -12.079 11.539 1.00 98.00 187 LYS A N 1
ATOM 1442 C CA . LYS A 1 187 ? -31.961 -12.875 12.773 1.00 98.00 187 LYS A CA 1
ATOM 1443 C C . LYS A 1 187 ? -31.378 -12.057 13.932 1.00 98.00 187 LYS A C 1
ATOM 1445 O O . LYS A 1 187 ? -30.339 -11.417 13.770 1.00 98.00 187 LYS A O 1
ATOM 1450 N N . GLN A 1 188 ? -32.008 -12.126 15.107 1.00 97.50 188 GLN A N 1
ATOM 1451 C CA . GLN A 1 188 ? -31.456 -11.549 16.335 1.00 97.50 188 GLN A CA 1
ATOM 1452 C C . GLN A 1 188 ? -30.046 -12.106 16.602 1.00 97.50 188 GLN A C 1
ATOM 1454 O O . GLN A 1 188 ? -29.805 -13.311 16.488 1.00 97.50 188 GLN A O 1
ATOM 1459 N N . ARG A 1 189 ? -29.120 -11.210 16.946 1.00 97.25 189 ARG A N 1
ATOM 1460 C CA . ARG A 1 189 ? -27.699 -11.490 17.188 1.00 97.25 189 ARG A CA 1
ATOM 1461 C C . ARG A 1 189 ? -27.265 -10.927 18.539 1.00 97.25 189 ARG A C 1
ATOM 1463 O O . ARG A 1 189 ? -27.923 -10.032 19.068 1.00 97.25 189 ARG A O 1
ATOM 1470 N N . ALA A 1 190 ? -26.162 -11.446 19.070 1.00 96.94 190 ALA A N 1
ATOM 1471 C CA . ALA A 1 190 ? -25.496 -10.870 20.233 1.00 96.94 190 ALA A CA 1
ATOM 1472 C C . ALA A 1 190 ? -24.969 -9.444 19.932 1.00 96.94 190 ALA A C 1
ATOM 1474 O O . ALA A 1 190 ? -24.862 -9.071 18.754 1.00 96.94 190 ALA A O 1
ATOM 1475 N N . PRO A 1 191 ? -24.636 -8.648 20.967 1.00 96.12 191 PRO A N 1
ATOM 1476 C CA . PRO A 1 191 ? -23.862 -7.416 20.820 1.00 96.12 191 PRO A CA 1
ATOM 1477 C C . PRO A 1 191 ? -22.513 -7.631 20.112 1.00 96.12 191 PRO A C 1
ATOM 1479 O O . PRO A 1 191 ? -22.083 -8.757 19.872 1.00 96.12 191 PRO A O 1
ATOM 1482 N N . SER A 1 192 ? -21.845 -6.530 19.765 1.00 94.94 192 SER A N 1
A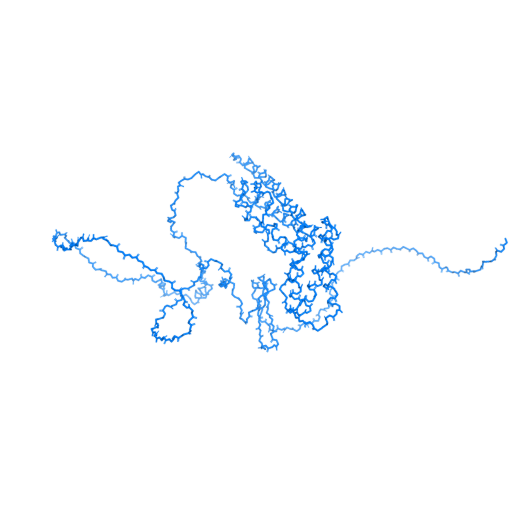TOM 1483 C CA . SER A 1 192 ? -20.498 -6.561 19.188 1.00 94.94 192 SER A CA 1
ATOM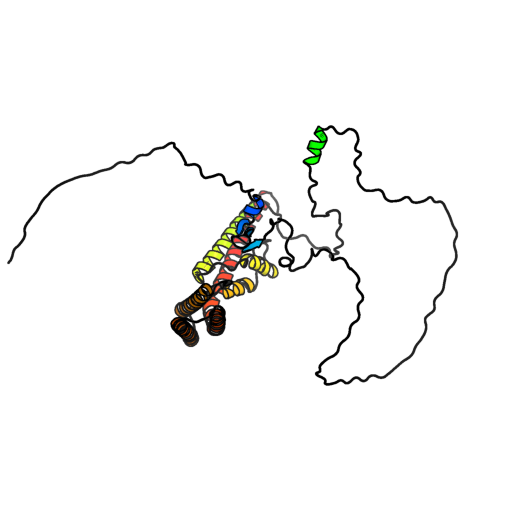 1484 C C . SER A 1 192 ? -19.434 -6.486 20.285 1.00 94.94 192 SER A C 1
ATOM 1486 O O . SER A 1 192 ? -19.532 -5.636 21.162 1.00 94.94 192 SER A O 1
ATOM 1488 N N . GLU A 1 193 ? -18.376 -7.291 20.169 1.00 94.62 193 GLU A N 1
ATOM 1489 C CA . GLU A 1 193 ? -17.189 -7.278 21.050 1.00 94.62 193 GLU A CA 1
ATOM 1490 C C . GLU A 1 193 ? -16.226 -6.094 20.771 1.00 94.62 193 GLU A C 1
ATOM 1492 O O . GLU A 1 193 ? -15.121 -6.001 21.323 1.00 94.62 193 GLU A O 1
ATOM 1497 N N . VAL A 1 194 ? -16.612 -5.186 19.865 1.00 95.19 194 VAL A N 1
ATOM 1498 C CA . VAL A 1 194 ? -15.871 -3.954 19.565 1.00 95.19 194 VAL A CA 1
ATOM 1499 C C . VAL A 1 194 ? -16.133 -2.930 20.668 1.00 95.19 194 VAL A C 1
ATOM 1501 O O . VAL A 1 194 ? -17.263 -2.488 20.861 1.00 95.19 194 VAL A O 1
ATOM 1504 N N . LEU A 1 195 ? -15.066 -2.529 21.361 1.00 96.62 195 LEU A N 1
ATOM 1505 C CA . LEU A 1 195 ? -15.112 -1.549 22.447 1.00 96.62 195 LEU A CA 1
ATOM 1506 C C . LEU A 1 195 ? -15.628 -0.180 21.960 1.00 96.62 195 LEU A C 1
ATOM 1508 O O . LEU A 1 195 ? -15.198 0.305 20.909 1.00 96.62 195 LEU A O 1
ATOM 1512 N N . SER A 1 196 ? -16.498 0.451 22.753 1.00 96.25 196 SER A N 1
ATOM 1513 C CA . SER A 1 196 ? -17.101 1.766 22.481 1.00 96.25 196 SER A CA 1
ATOM 1514 C C . SER A 1 196 ? -16.055 2.846 22.159 1.00 96.25 196 SER A C 1
ATOM 1516 O O . SER A 1 196 ? -15.055 2.937 22.863 1.00 96.25 196 SER A O 1
ATOM 1518 N N . PRO A 1 197 ? -16.251 3.700 21.138 1.00 97.94 197 PRO A N 1
ATOM 1519 C CA . PRO A 1 197 ? -15.246 4.686 20.742 1.00 97.94 197 PRO A CA 1
ATOM 1520 C C . PRO A 1 197 ? -15.001 5.740 21.834 1.00 97.94 197 PRO A C 1
ATOM 1522 O O . PRO A 1 197 ? -15.943 6.257 22.433 1.00 97.94 197 PRO A O 1
ATOM 1525 N N . HIS A 1 198 ? -13.733 6.109 22.044 1.00 98.38 198 HIS A N 1
ATOM 1526 C CA . HIS A 1 198 ? -13.323 7.150 22.992 1.00 98.38 198 HIS A CA 1
ATOM 1527 C C . HIS A 1 198 ? -12.325 8.125 22.334 1.00 98.38 198 HIS A C 1
ATOM 1529 O O . HIS A 1 198 ? -11.382 7.654 21.689 1.00 98.38 198 HIS A O 1
ATOM 1535 N N . PRO A 1 199 ? -12.454 9.461 22.501 1.00 98.62 199 PRO A N 1
ATOM 1536 C CA . PRO A 1 199 ? -11.651 10.440 21.758 1.00 98.62 199 PRO A CA 1
ATOM 1537 C C . PRO A 1 199 ? -10.130 10.254 21.859 1.00 98.62 199 PRO A C 1
ATOM 1539 O O . PRO A 1 199 ? -9.435 10.374 20.853 1.00 98.62 199 PRO A O 1
ATOM 1542 N N . GLU A 1 200 ? -9.597 9.894 23.032 1.00 98.50 200 GLU A N 1
ATOM 1543 C CA . GLU A 1 200 ? -8.159 9.607 23.185 1.00 98.50 200 GLU A CA 1
ATOM 1544 C C . GLU A 1 200 ? -7.692 8.385 22.381 1.00 98.50 200 GLU A C 1
ATOM 1546 O O . GLU A 1 200 ? -6.561 8.354 21.893 1.00 98.50 200 GLU A O 1
ATOM 1551 N N . VAL A 1 201 ? -8.554 7.375 22.234 1.00 98.75 201 VAL A N 1
ATOM 1552 C CA . VAL A 1 201 ? -8.243 6.146 21.492 1.00 98.75 201 VAL A CA 1
ATOM 1553 C C . VAL A 1 201 ? -8.253 6.433 19.993 1.00 98.75 201 VAL A C 1
ATOM 1555 O O . VAL A 1 201 ? -7.350 5.989 19.287 1.00 98.75 201 VAL A O 1
ATOM 1558 N N . GLU A 1 202 ? -9.196 7.247 19.509 1.00 98.75 202 GLU A N 1
ATOM 1559 C CA . GLU A 1 202 ? -9.217 7.697 18.110 1.00 98.75 202 GLU A CA 1
ATOM 1560 C C . GLU A 1 202 ? -8.062 8.659 17.783 1.00 98.75 202 GLU A C 1
ATOM 1562 O O . GLU A 1 202 ? -7.464 8.584 16.704 1.00 98.75 202 GLU A O 1
ATOM 1567 N N . LEU A 1 203 ? -7.663 9.513 18.731 1.00 98.81 203 LEU A N 1
ATOM 1568 C CA . LEU A 1 203 ? -6.471 10.352 18.601 1.00 98.81 203 LEU A CA 1
ATOM 1569 C C . LEU A 1 203 ? -5.194 9.497 18.511 1.00 98.81 203 LEU A C 1
ATOM 1571 O O . LEU A 1 203 ? -4.364 9.720 17.631 1.00 98.81 203 LEU A O 1
ATOM 1575 N N . LEU A 1 204 ? -5.053 8.468 19.353 1.00 98.81 204 LEU A N 1
ATOM 1576 C CA . LEU A 1 204 ? -3.936 7.524 19.265 1.00 98.81 204 LEU A CA 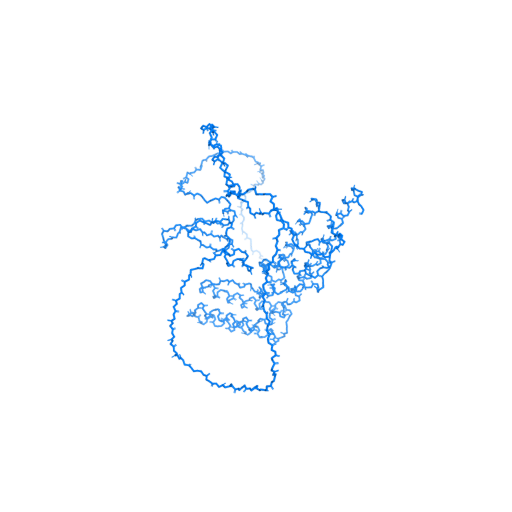1
ATOM 1577 C C . LEU A 1 204 ? -3.966 6.726 17.947 1.00 98.81 204 LEU A C 1
ATOM 1579 O O . LEU A 1 204 ? -2.942 6.619 17.268 1.00 98.81 204 LEU A O 1
ATOM 1583 N N . ARG A 1 205 ? -5.133 6.202 17.549 1.00 98.81 205 ARG A N 1
ATOM 1584 C CA . ARG A 1 205 ? -5.310 5.424 16.313 1.00 98.81 205 ARG A CA 1
ATOM 1585 C C . ARG A 1 205 ? -4.979 6.252 15.072 1.00 98.81 205 ARG A C 1
ATOM 1587 O O . ARG A 1 205 ? -4.236 5.779 14.215 1.00 98.81 205 ARG A O 1
ATOM 1594 N N . SER A 1 206 ? -5.455 7.493 14.981 1.00 98.75 206 SER A N 1
ATOM 1595 C CA . SER A 1 206 ? -5.157 8.386 13.850 1.00 98.75 206 SER A CA 1
ATOM 1596 C C . SER A 1 206 ? -3.662 8.721 13.749 1.00 98.75 206 SER A C 1
ATOM 1598 O O . SER A 1 206 ? -3.082 8.600 12.666 1.00 98.75 206 SER A O 1
ATOM 1600 N N . GLN A 1 207 ? -2.992 9.023 14.868 1.00 98.88 207 GLN A N 1
ATOM 1601 C CA . GLN A 1 207 ? -1.535 9.221 14.902 1.00 98.88 207 GLN A CA 1
ATOM 1602 C C . GLN A 1 207 ? -0.756 7.969 14.463 1.00 98.88 207 GLN A C 1
ATOM 1604 O O . GLN A 1 207 ? 0.239 8.077 13.740 1.00 98.88 207 GLN A O 1
ATOM 1609 N N . LEU A 1 208 ? -1.193 6.778 14.879 1.00 98.81 208 LEU A N 1
ATOM 1610 C CA . LEU A 1 208 ? -0.572 5.511 14.488 1.00 98.81 208 LEU A CA 1
ATOM 1611 C C . LEU A 1 208 ? -0.824 5.179 13.007 1.00 98.81 208 LEU A C 1
ATOM 1613 O O . LEU A 1 208 ? 0.100 4.746 12.325 1.00 98.81 208 LEU A O 1
ATOM 1617 N N . ILE A 1 209 ? -2.005 5.475 12.458 1.00 98.75 209 ILE A N 1
ATOM 1618 C CA . ILE A 1 209 ? -2.285 5.343 11.018 1.00 98.75 209 ILE A CA 1
ATOM 1619 C C . ILE A 1 209 ? -1.389 6.272 10.188 1.00 98.75 209 ILE A C 1
ATOM 1621 O O . ILE A 1 209 ? -0.859 5.849 9.159 1.00 98.75 209 ILE A O 1
ATOM 1625 N N . LEU A 1 210 ? -1.164 7.515 10.628 1.00 98.81 210 LEU A N 1
ATOM 1626 C CA . LEU A 1 210 ? -0.242 8.438 9.952 1.00 98.81 210 LEU A CA 1
ATOM 1627 C C . LEU A 1 210 ? 1.201 7.904 9.954 1.00 98.81 210 LEU A C 1
ATOM 1629 O O . LEU A 1 210 ? 1.856 7.920 8.909 1.00 98.81 210 LEU A O 1
ATOM 1633 N N . LYS A 1 211 ? 1.670 7.350 11.080 1.00 98.81 211 LYS A N 1
ATOM 1634 C CA . LYS A 1 211 ? 2.984 6.682 11.175 1.00 98.81 211 LYS A CA 1
ATOM 1635 C C . LYS A 1 211 ? 3.068 5.440 10.281 1.00 98.81 211 LYS A C 1
ATOM 1637 O O . LYS A 1 211 ? 4.060 5.265 9.580 1.00 98.81 211 LYS A O 1
ATOM 1642 N N . LEU A 1 212 ? 2.014 4.624 10.214 1.00 98.88 212 LEU A N 1
ATOM 1643 C CA . LEU A 1 212 ? 1.970 3.423 9.370 1.00 98.88 212 LEU A CA 1
ATOM 1644 C C . LEU A 1 212 ? 2.006 3.770 7.868 1.00 98.88 212 LEU A C 1
ATOM 1646 O O . LEU A 1 212 ? 2.724 3.129 7.100 1.00 98.88 212 LEU A O 1
ATOM 1650 N N . ARG A 1 213 ? 1.304 4.835 7.450 1.00 98.81 213 ARG A N 1
ATOM 1651 C CA . ARG A 1 213 ? 1.383 5.389 6.083 1.00 98.81 213 ARG A CA 1
ATOM 1652 C C . ARG A 1 213 ? 2.778 5.930 5.756 1.00 98.81 213 ARG A C 1
ATOM 1654 O O . ARG A 1 213 ? 3.250 5.744 4.636 1.00 98.81 213 ARG A O 1
ATOM 1661 N N . GLN A 1 214 ? 3.438 6.578 6.716 1.00 98.75 214 GLN A N 1
ATOM 1662 C CA . GLN A 1 214 ? 4.806 7.073 6.549 1.00 98.75 214 GLN A CA 1
ATOM 1663 C C . GLN A 1 214 ? 5.811 5.916 6.415 1.00 98.75 214 GLN A C 1
ATOM 1665 O O . GLN A 1 214 ? 6.583 5.909 5.461 1.00 98.75 214 GLN A O 1
ATOM 1670 N N . HIS A 1 215 ? 5.729 4.887 7.263 1.00 98.88 215 HIS A N 1
ATOM 1671 C CA . HIS A 1 215 ? 6.552 3.680 7.125 1.00 98.88 215 HIS A CA 1
ATOM 1672 C C . HIS A 1 215 ? 6.315 2.940 5.801 1.00 98.88 215 HIS A C 1
ATOM 1674 O O . HIS A 1 215 ? 7.251 2.383 5.231 1.00 98.88 215 HIS A O 1
ATOM 1680 N N . TYR A 1 216 ? 5.092 2.962 5.261 1.00 98.88 216 TYR A N 1
ATOM 1681 C CA . TYR A 1 216 ? 4.814 2.387 3.942 1.00 98.88 216 TYR A CA 1
ATOM 1682 C C . TYR A 1 216 ? 5.512 3.164 2.816 1.00 98.88 216 TYR A C 1
ATOM 1684 O O . TYR A 1 216 ? 6.137 2.557 1.945 1.00 98.88 216 TYR A O 1
ATOM 1692 N N . ARG A 1 217 ? 5.494 4.503 2.875 1.00 98.75 217 ARG A N 1
ATOM 1693 C CA . ARG A 1 217 ? 6.266 5.373 1.971 1.00 98.75 217 ARG A CA 1
ATOM 1694 C C . ARG A 1 217 ? 7.769 5.109 2.071 1.00 98.75 217 ARG A C 1
ATOM 1696 O O . ARG A 1 217 ? 8.420 4.940 1.044 1.00 98.75 217 ARG A O 1
ATOM 1703 N N . GLU A 1 218 ? 8.301 5.039 3.287 1.00 98.75 218 GLU A N 1
ATOM 1704 C CA . GLU A 1 218 ? 9.717 4.759 3.550 1.00 98.75 218 GLU A CA 1
ATOM 1705 C C . GLU A 1 218 ? 10.144 3.407 2.970 1.00 98.75 218 GLU A C 1
ATOM 1707 O O . GLU A 1 218 ? 11.141 3.342 2.256 1.00 98.75 218 GLU A O 1
ATOM 1712 N N . LEU A 1 219 ? 9.370 2.342 3.200 1.00 98.75 219 LEU A N 1
ATOM 1713 C CA . LEU A 1 219 ? 9.693 1.001 2.709 1.00 98.75 219 LEU A CA 1
ATOM 1714 C C . LEU A 1 219 ? 9.678 0.904 1.176 1.00 98.75 219 LEU A C 1
ATOM 1716 O O . LEU A 1 219 ? 10.611 0.330 0.612 1.00 98.75 219 LEU A O 1
ATOM 1720 N N . CYS A 1 220 ? 8.686 1.490 0.496 1.00 98.56 220 CYS A N 1
ATOM 1721 C CA . CYS A 1 220 ? 8.660 1.542 -0.972 1.00 98.56 220 CYS A CA 1
ATOM 1722 C C . CYS A 1 220 ? 9.858 2.325 -1.534 1.00 98.56 220 CYS A C 1
ATOM 1724 O O . CYS A 1 220 ? 10.553 1.845 -2.434 1.00 98.56 220 CYS A O 1
ATOM 1726 N N . GLN A 1 221 ? 10.159 3.491 -0.952 1.00 97.81 221 GLN A N 1
ATOM 1727 C CA . GLN A 1 221 ? 11.225 4.363 -1.437 1.00 97.81 221 GLN A CA 1
ATOM 1728 C C . GLN A 1 221 ? 12.631 3.804 -1.161 1.00 97.81 221 GLN A C 1
ATOM 1730 O O . GLN A 1 221 ? 13.520 3.972 -1.995 1.00 97.81 221 GLN A O 1
ATOM 1735 N N . GLN A 1 222 ? 12.842 3.136 -0.021 1.00 97.44 222 GLN A N 1
ATOM 1736 C CA . GLN A 1 222 ? 14.137 2.562 0.368 1.00 97.44 222 GLN A CA 1
ATOM 1737 C C . GLN A 1 222 ? 14.442 1.232 -0.333 1.00 97.44 222 GLN A C 1
ATOM 1739 O O . GLN A 1 222 ? 15.605 0.959 -0.621 1.00 97.44 222 GLN A O 1
ATOM 1744 N N . ARG A 1 223 ? 13.429 0.390 -0.588 1.00 97.19 223 ARG A N 1
ATOM 1745 C CA . ARG A 1 223 ? 13.634 -0.949 -1.169 1.00 97.19 223 ARG A CA 1
ATOM 1746 C C . ARG A 1 223 ? 13.518 -0.968 -2.687 1.00 97.19 223 ARG A C 1
ATOM 1748 O O . ARG A 1 223 ? 14.408 -1.493 -3.352 1.00 97.19 223 ARG A O 1
ATOM 1755 N N . GLU A 1 224 ? 12.450 -0.385 -3.228 1.00 96.19 224 GLU A N 1
ATOM 1756 C CA . GLU A 1 224 ? 12.133 -0.424 -4.665 1.00 96.19 224 GLU A CA 1
ATOM 1757 C C . GLU A 1 224 ? 12.475 0.883 -5.393 1.00 96.19 224 GLU A C 1
ATOM 1759 O O . GLU A 1 224 ? 12.592 0.898 -6.617 1.00 96.19 224 GLU A O 1
ATOM 1764 N N . GLY A 1 225 ? 12.680 1.980 -4.659 1.00 96.00 225 GLY A N 1
ATOM 1765 C CA . GLY A 1 225 ? 13.001 3.283 -5.244 1.00 96.00 225 GLY A CA 1
ATOM 1766 C C . GLY A 1 225 ? 11.787 4.051 -5.777 1.00 96.00 225 GLY A C 1
ATOM 1767 O O . GLY A 1 225 ? 11.977 5.000 -6.538 1.00 96.00 225 GLY A O 1
ATOM 1768 N N . ILE A 1 226 ? 10.566 3.658 -5.394 1.00 96.44 226 ILE A N 1
ATOM 1769 C CA . ILE A 1 226 ? 9.303 4.229 -5.891 1.00 96.44 226 ILE A CA 1
ATOM 1770 C C . ILE A 1 226 ? 8.450 4.834 -4.769 1.00 96.44 226 ILE A C 1
ATOM 1772 O O . ILE A 1 226 ? 8.472 4.368 -3.628 1.00 96.44 226 ILE A O 1
ATOM 1776 N N . ASP A 1 227 ? 7.625 5.821 -5.124 1.00 97.00 227 ASP A N 1
ATOM 1777 C CA . ASP A 1 227 ? 6.465 6.213 -4.321 1.00 97.00 227 ASP A CA 1
ATOM 1778 C C . ASP A 1 227 ? 5.471 5.044 -4.184 1.00 97.00 227 ASP A C 1
ATOM 1780 O O . ASP A 1 227 ? 5.284 4.285 -5.141 1.00 97.00 227 ASP A O 1
ATOM 1784 N N . PRO A 1 228 ? 4.735 4.935 -3.063 1.00 98.00 228 PRO A N 1
ATOM 1785 C CA . PRO A 1 228 ? 3.570 4.064 -2.976 1.00 98.00 228 PRO A CA 1
ATOM 1786 C C . PRO A 1 228 ? 2.566 4.290 -4.126 1.00 98.00 228 PRO A C 1
ATOM 1788 O O . PRO A 1 228 ? 2.192 5.440 -4.400 1.00 98.00 228 PRO A O 1
ATOM 1791 N N . PRO A 1 229 ? 2.042 3.223 -4.759 1.00 98.00 229 PRO A N 1
ATOM 1792 C CA . PRO A 1 229 ? 0.976 3.350 -5.748 1.00 98.00 229 PRO A CA 1
ATOM 1793 C C . PRO A 1 229 ? -0.242 4.065 -5.141 1.00 98.00 229 PRO A C 1
ATOM 1795 O O . PRO A 1 229 ? -0.625 3.797 -3.996 1.00 98.00 229 PRO A O 1
ATOM 1798 N N . ARG A 1 230 ? -0.854 4.999 -5.888 1.00 96.06 230 ARG A N 1
ATOM 1799 C CA . ARG A 1 230 ? -1.949 5.860 -5.377 1.00 96.06 230 ARG A CA 1
ATOM 1800 C C . ARG A 1 230 ? -3.092 5.004 -4.826 1.00 96.06 230 ARG A C 1
ATOM 1802 O O . A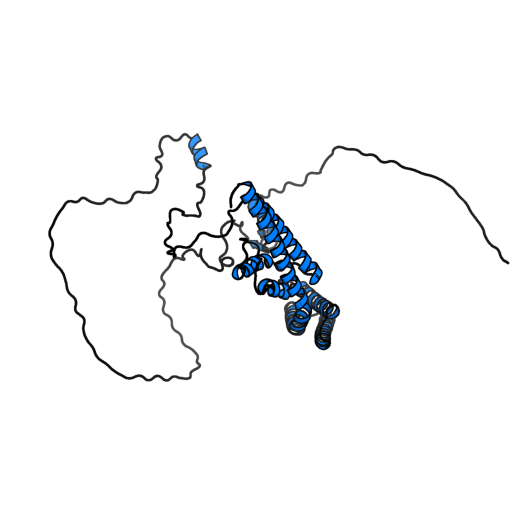RG A 1 230 ? -3.548 4.099 -5.516 1.00 96.06 230 ARG A O 1
ATOM 1809 N N . GLU A 1 231 ? -3.566 5.307 -3.621 1.00 97.69 231 GLU A N 1
ATOM 1810 C CA . GLU A 1 231 ? -4.633 4.584 -2.907 1.00 97.69 231 GLU A CA 1
ATOM 1811 C C . GLU A 1 231 ? -4.360 3.112 -2.535 1.00 97.69 231 GLU A C 1
ATOM 1813 O O . GLU A 1 231 ? -5.216 2.480 -1.915 1.00 97.69 231 GLU A O 1
ATOM 1818 N N . SER A 1 232 ? -3.162 2.572 -2.798 1.00 98.50 232 SER A N 1
ATOM 1819 C CA . SER A 1 232 ? -2.817 1.178 -2.451 1.00 98.50 232 SER A CA 1
ATOM 1820 C C . SER A 1 232 ? -2.933 0.874 -0.958 1.00 98.50 232 SER A C 1
ATOM 1822 O O . SER A 1 232 ? -3.408 -0.193 -0.585 1.00 98.50 232 SER A O 1
ATOM 1824 N N . PHE A 1 233 ? -2.582 1.826 -0.087 1.00 98.81 233 PHE A N 1
ATOM 1825 C CA . PHE A 1 233 ? -2.751 1.683 1.364 1.00 98.81 233 PHE A CA 1
ATOM 1826 C C . PHE A 1 233 ? -4.229 1.614 1.781 1.00 98.81 233 PHE A C 1
ATOM 1828 O O . PHE A 1 233 ? -4.583 0.877 2.696 1.00 98.81 233 PHE A O 1
ATOM 1835 N N . ASN A 1 234 ? -5.106 2.362 1.105 1.00 98.56 234 ASN A N 1
ATOM 1836 C CA . ASN A 1 234 ? -6.534 2.378 1.418 1.00 98.56 234 ASN A CA 1
ATOM 1837 C C . ASN A 1 234 ? -7.206 1.084 0.932 1.00 98.56 234 ASN A C 1
ATOM 1839 O O . ASN A 1 234 ? -7.930 0.452 1.699 1.00 98.56 234 ASN A O 1
ATOM 1843 N N . ARG A 1 235 ? -6.872 0.612 -0.279 1.00 98.75 235 ARG A N 1
ATOM 1844 C CA . ARG A 1 235 ? -7.277 -0.724 -0.755 1.00 98.75 235 ARG A CA 1
ATOM 1845 C C . ARG A 1 235 ? -6.702 -1.859 0.089 1.00 98.75 235 ARG A C 1
ATOM 1847 O O . ARG A 1 235 ? -7.397 -2.844 0.296 1.00 98.75 235 ARG A O 1
ATOM 1854 N N . TRP A 1 236 ? -5.482 -1.718 0.608 1.00 98.75 236 TRP A N 1
ATOM 1855 C CA . TRP A 1 236 ? -4.891 -2.672 1.547 1.00 98.75 236 TRP A CA 1
ATOM 1856 C C . TRP A 1 236 ? -5.705 -2.774 2.840 1.00 98.75 236 TRP A C 1
ATOM 1858 O O . TRP A 1 236 ? -6.073 -3.881 3.206 1.00 98.75 236 TRP A O 1
ATOM 1868 N N . MET A 1 237 ? -6.065 -1.661 3.496 1.00 98.62 237 MET A N 1
ATOM 1869 C CA . MET A 1 237 ? -6.913 -1.721 4.701 1.00 98.62 237 MET A CA 1
ATOM 1870 C C . MET A 1 237 ? -8.245 -2.439 4.428 1.00 98.62 237 MET A C 1
ATOM 1872 O O . MET A 1 237 ? -8.629 -3.316 5.197 1.00 98.62 237 MET A O 1
ATOM 1876 N N . LEU A 1 238 ? -8.907 -2.119 3.308 1.00 98.69 238 LEU A N 1
ATOM 1877 C CA . LEU A 1 238 ? -10.163 -2.761 2.902 1.00 98.69 238 LEU A CA 1
ATOM 1878 C C . LEU A 1 238 ? -9.992 -4.265 2.634 1.00 98.69 238 LEU A C 1
ATOM 1880 O O . LEU A 1 238 ? -10.731 -5.069 3.189 1.00 98.69 238 LEU A O 1
ATOM 1884 N N . GLU A 1 239 ? -9.005 -4.657 1.823 1.00 98.56 239 GLU A N 1
ATOM 1885 C CA . GLU A 1 239 ? -8.744 -6.061 1.473 1.00 98.56 239 GLU A CA 1
ATOM 1886 C C . GLU A 1 239 ? -8.348 -6.893 2.695 1.00 98.56 239 GLU A C 1
ATOM 1888 O O . GLU A 1 239 ? -8.833 -8.009 2.861 1.00 98.56 239 GLU A O 1
ATOM 1893 N N . ARG A 1 240 ? -7.528 -6.339 3.594 1.00 98.62 240 ARG A N 1
ATOM 1894 C CA . ARG A 1 240 ? -7.187 -6.996 4.857 1.00 98.62 240 ARG A CA 1
ATOM 1895 C C . ARG A 1 240 ? -8.426 -7.199 5.728 1.00 98.62 240 ARG A C 1
ATOM 1897 O O . ARG A 1 240 ? -8.613 -8.301 6.225 1.00 98.62 240 ARG A O 1
ATOM 1904 N N . LYS A 1 241 ? -9.318 -6.208 5.850 1.00 98.19 241 LYS A N 1
ATOM 1905 C CA . LYS A 1 241 ? -10.557 -6.324 6.648 1.00 98.19 241 LYS A CA 1
ATOM 1906 C C . LYS A 1 241 ? -11.594 -7.324 6.111 1.00 98.19 241 LYS A C 1
ATOM 1908 O O . LYS A 1 241 ? -12.546 -7.613 6.824 1.00 98.19 241 LYS A O 1
ATOM 1913 N N . VAL A 1 242 ? -11.398 -7.907 4.924 1.00 98.31 242 VAL A N 1
ATOM 1914 C CA . VAL A 1 242 ? -12.186 -9.067 4.453 1.00 98.31 242 VAL A CA 1
ATOM 1915 C C . VAL A 1 242 ? -11.730 -10.382 5.108 1.00 98.31 242 VAL A C 1
ATOM 1917 O O . VAL A 1 242 ? -12.536 -11.298 5.253 1.00 98.31 242 VAL A O 1
ATOM 1920 N N . VAL A 1 243 ? -10.456 -10.488 5.507 1.00 98.00 243 VAL A N 1
ATOM 1921 C CA . VAL A 1 243 ? -9.843 -11.719 6.060 1.00 98.00 243 VAL A CA 1
ATOM 1922 C C . VAL A 1 243 ? -9.348 -11.583 7.506 1.00 98.00 243 VAL A C 1
ATOM 1924 O O . VAL A 1 243 ? -8.941 -12.575 8.109 1.00 98.00 243 VAL A O 1
ATOM 1927 N N . ASP A 1 244 ? -9.358 -10.367 8.053 1.00 98.50 244 ASP A N 1
ATOM 1928 C CA . ASP A 1 244 ? -8.879 -10.044 9.395 1.00 98.50 244 ASP A CA 1
ATOM 1929 C C . ASP A 1 244 ? -9.827 -10.569 10.482 1.00 98.50 244 ASP A C 1
ATOM 1931 O O . ASP A 1 244 ? -10.985 -10.167 10.566 1.00 98.50 244 ASP A O 1
ATOM 1935 N N . LYS A 1 245 ? -9.298 -11.421 11.360 1.00 98.12 245 LYS A N 1
ATOM 1936 C CA . LYS A 1 245 ? -9.960 -11.913 12.581 1.00 98.12 245 LYS A CA 1
ATOM 1937 C C . LYS A 1 245 ? -9.626 -11.034 13.804 1.00 98.12 245 LYS A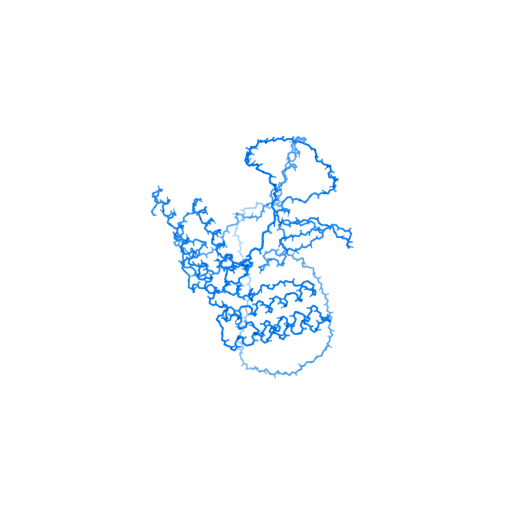 C 1
ATOM 1939 O O . LYS A 1 245 ? -9.950 -11.380 14.938 1.00 98.12 245 LYS A O 1
ATOM 1944 N N . GLY A 1 246 ? -8.936 -9.912 13.573 1.00 97.06 246 GLY A N 1
ATOM 1945 C CA . GLY A 1 246 ? -8.500 -8.945 14.576 1.00 97.06 246 GLY A CA 1
ATOM 1946 C C . GLY A 1 246 ? -9.635 -8.191 15.277 1.00 97.06 246 GLY A C 1
ATOM 1947 O O . GLY A 1 246 ? -10.785 -8.200 14.848 1.00 97.06 246 GLY A O 1
ATOM 1948 N N . THR A 1 247 ? -9.296 -7.501 16.373 1.00 95.94 247 THR A N 1
ATOM 1949 C CA . THR A 1 247 ? -10.277 -6.828 17.257 1.00 95.94 247 THR A CA 1
ATOM 1950 C C . THR A 1 247 ? -10.263 -5.296 17.195 1.00 95.94 247 THR A C 1
ATOM 1952 O O . THR A 1 247 ? -11.056 -4.653 17.883 1.00 95.94 247 THR A O 1
ATOM 1955 N N . ASP A 1 248 ? -9.388 -4.687 16.389 1.00 98.25 248 ASP A N 1
ATOM 1956 C CA . ASP A 1 248 ? -9.467 -3.253 16.079 1.00 98.25 248 ASP A CA 1
ATOM 1957 C C . ASP A 1 248 ? -10.440 -3.021 14.908 1.00 98.25 248 ASP A C 1
ATOM 1959 O O . ASP A 1 248 ? -10.402 -3.781 13.939 1.00 98.25 248 ASP A O 1
ATOM 1963 N N . PRO A 1 249 ? -11.295 -1.983 14.930 1.00 97.62 249 PRO A N 1
ATOM 1964 C CA . PRO A 1 249 ? -12.255 -1.745 13.852 1.00 97.62 249 PRO A CA 1
ATOM 1965 C C . PRO A 1 249 ? -11.626 -1.325 12.510 1.00 97.62 249 PRO A C 1
ATOM 1967 O O . PRO A 1 249 ? -12.305 -1.409 11.490 1.00 97.62 249 PRO A O 1
ATOM 1970 N N . LEU A 1 250 ? -10.361 -0.881 12.466 1.00 98.12 250 LEU A N 1
ATOM 1971 C CA . LEU A 1 250 ? -9.777 -0.231 11.281 1.00 98.12 250 LEU A CA 1
ATOM 1972 C C . LEU A 1 250 ? -8.414 -0.798 10.858 1.00 98.12 250 LEU A C 1
ATOM 1974 O O . LEU A 1 250 ? -8.206 -1.061 9.674 1.00 98.12 250 LEU A O 1
ATOM 1978 N N . LEU A 1 251 ? -7.493 -1.034 11.792 1.00 98.56 251 LEU A N 1
ATOM 1979 C CA . L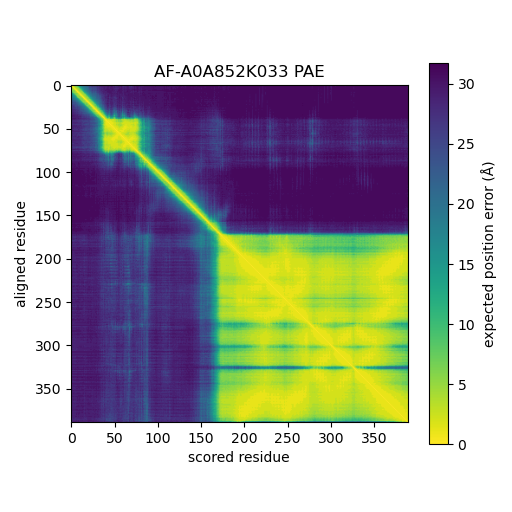EU A 1 251 ? -6.188 -1.632 11.494 1.00 98.56 251 LEU A CA 1
ATOM 1980 C C . LEU A 1 251 ? -6.252 -3.171 11.532 1.00 98.56 251 LEU A C 1
ATOM 1982 O O . LEU A 1 251 ? -6.887 -3.720 12.433 1.00 98.56 251 LEU A O 1
ATOM 1986 N N . PRO A 1 252 ? -5.622 -3.891 10.583 1.00 98.38 252 PRO A N 1
ATOM 1987 C CA . PRO A 1 252 ? -5.547 -5.352 10.617 1.00 98.38 252 PRO A CA 1
ATOM 1988 C C . PRO A 1 252 ? -4.526 -5.876 11.637 1.00 98.38 252 PRO A C 1
ATOM 1990 O O . PRO A 1 252 ? -3.496 -5.230 11.869 1.00 98.38 252 PRO A O 1
ATOM 1993 N N . SER A 1 253 ? -4.784 -7.061 12.202 1.00 98.25 253 SER A N 1
ATOM 1994 C CA . SER A 1 253 ? -3.898 -7.709 13.187 1.00 98.25 253 SER A CA 1
ATOM 1995 C C . SER A 1 253 ? -3.881 -9.244 13.191 1.00 98.25 253 SER A C 1
ATOM 1997 O O . SER A 1 253 ? -2.954 -9.801 13.771 1.00 98.25 253 SER A O 1
ATOM 1999 N N . ASP A 1 254 ? -4.867 -9.922 12.594 1.00 98.50 254 ASP A N 1
ATOM 2000 C CA . ASP A 1 254 ? -4.895 -11.387 12.446 1.00 98.50 254 ASP A CA 1
ATOM 2001 C C . ASP A 1 254 ? -5.412 -11.776 11.048 1.00 98.50 254 ASP A C 1
ATOM 2003 O O . ASP A 1 254 ? -6.583 -12.096 10.851 1.00 98.50 254 ASP A O 1
ATOM 2007 N N . CYS A 1 255 ? -4.535 -11.663 10.046 1.00 98.44 255 CYS A N 1
ATOM 2008 C CA . CYS A 1 255 ? -4.821 -11.929 8.636 1.00 98.44 255 CYS A CA 1
ATOM 2009 C C . CYS A 1 255 ? -3.992 -13.103 8.103 1.00 98.44 255 CYS A C 1
ATOM 2011 O O . CYS A 1 255 ? -2.762 -13.100 8.197 1.00 98.44 255 CYS A O 1
ATOM 2013 N N . GLU A 1 256 ? -4.648 -14.022 7.398 1.00 97.44 256 GLU A N 1
ATOM 2014 C CA . GLU A 1 256 ? -4.002 -15.090 6.634 1.00 97.44 256 GLU A CA 1
ATOM 2015 C C . GLU A 1 256 ? -4.410 -14.997 5.148 1.00 97.44 256 GLU A C 1
ATOM 2017 O O . GLU A 1 256 ? -5.602 -14.867 4.864 1.00 97.44 256 GLU A O 1
ATOM 2022 N N . PRO A 1 257 ? -3.466 -15.039 4.183 1.00 98.25 257 PRO A N 1
ATOM 2023 C CA . PRO A 1 257 ? -2.008 -14.999 4.353 1.00 98.25 257 PRO A CA 1
ATOM 2024 C C . PRO A 1 257 ? -1.519 -13.617 4.816 1.00 98.25 257 PRO A C 1
ATOM 2026 O O . PRO A 1 257 ? -2.156 -12.610 4.522 1.00 98.25 257 PRO A O 1
ATOM 2029 N N . VAL A 1 258 ? -0.353 -13.543 5.469 1.00 98.38 258 VAL A N 1
ATOM 2030 C CA . VAL A 1 258 ? 0.258 -12.280 5.953 1.00 98.38 258 VAL A CA 1
ATOM 2031 C C . VAL A 1 258 ? 0.519 -11.271 4.822 1.00 98.38 258 VAL A C 1
ATOM 2033 O O . VAL A 1 258 ? 0.214 -10.083 4.956 1.00 98.38 258 VAL A O 1
ATOM 2036 N N . VAL A 1 259 ? 1.049 -11.734 3.686 1.00 98.69 259 VAL A N 1
ATOM 2037 C CA . VAL A 1 259 ? 1.262 -10.905 2.489 1.00 98.69 259 VAL A CA 1
ATOM 2038 C C . VAL A 1 259 ? -0.090 -10.579 1.850 1.00 98.69 259 VAL A C 1
ATOM 2040 O O . VAL A 1 259 ? -0.826 -11.479 1.457 1.00 98.69 259 VAL A O 1
ATOM 2043 N N . SER A 1 260 ? -0.405 -9.288 1.702 1.00 98.62 260 SER A N 1
ATOM 2044 C CA . SER A 1 260 ? -1.606 -8.830 0.988 1.00 98.62 260 SER A CA 1
ATOM 2045 C C . SER A 1 260 ? -1.450 -8.989 -0.529 1.00 98.62 260 SER A C 1
ATOM 2047 O O . SER A 1 260 ? -0.582 -8.328 -1.113 1.00 98.62 260 SER A O 1
ATOM 2049 N N . PRO A 1 261 ? -2.324 -9.760 -1.207 1.00 98.31 261 PRO A N 1
ATOM 2050 C CA . PRO A 1 261 ? -2.319 -9.861 -2.664 1.00 98.31 261 PRO A CA 1
ATOM 2051 C C . PRO A 1 261 ? -2.629 -8.534 -3.368 1.00 98.31 261 PRO A C 1
ATOM 2053 O O . PRO A 1 261 ? -2.201 -8.348 -4.507 1.00 98.31 261 PRO A O 1
ATOM 2056 N N . SER A 1 262 ? -3.352 -7.597 -2.730 1.00 98.38 262 SER A N 1
ATOM 2057 C CA . SER A 1 262 ? -3.606 -6.277 -3.331 1.00 98.38 262 SER A CA 1
ATOM 2058 C C . SER A 1 262 ? -2.381 -5.377 -3.251 1.00 98.38 262 SER A C 1
ATOM 2060 O O . SER A 1 262 ? -1.940 -4.875 -4.282 1.00 98.38 262 SER A O 1
ATOM 2062 N N . MET A 1 263 ? -1.782 -5.225 -2.063 1.00 98.69 263 MET A N 1
ATOM 2063 C CA . MET A 1 263 ? -0.577 -4.404 -1.905 1.00 98.69 263 MET A CA 1
ATOM 2064 C C . MET A 1 263 ? 0.580 -4.947 -2.756 1.00 98.69 263 MET A C 1
ATOM 2066 O O . MET A 1 263 ? 1.214 -4.174 -3.469 1.00 98.69 263 MET A O 1
ATOM 2070 N N . PHE A 1 264 ? 0.801 -6.267 -2.754 1.00 98.75 264 PHE A N 1
ATOM 2071 C CA . PHE A 1 264 ? 1.836 -6.905 -3.571 1.00 98.75 264 PHE A CA 1
ATOM 2072 C C . PHE A 1 264 ? 1.639 -6.617 -5.067 1.00 98.75 264 PHE A C 1
ATOM 2074 O O . PHE A 1 264 ? 2.539 -6.088 -5.719 1.00 98.75 264 PHE A O 1
ATOM 2081 N N . ARG A 1 265 ? 0.443 -6.894 -5.610 1.00 98.44 265 ARG A N 1
ATOM 2082 C CA . ARG A 1 265 ? 0.114 -6.671 -7.030 1.00 98.44 265 ARG A CA 1
ATOM 2083 C C . ARG A 1 265 ? 0.278 -5.209 -7.443 1.00 98.44 265 ARG A C 1
ATOM 2085 O O . ARG A 1 265 ? 0.728 -4.937 -8.552 1.00 98.44 265 ARG A O 1
ATOM 2092 N N . GLU A 1 266 ? -0.108 -4.274 -6.580 1.00 98.38 266 GLU A N 1
ATOM 2093 C CA . GLU A 1 266 ? -0.034 -2.844 -6.878 1.00 98.38 266 GLU A CA 1
ATOM 2094 C C . GLU A 1 266 ? 1.405 -2.320 -6.865 1.00 98.38 266 GLU A C 1
ATOM 2096 O O . GLU A 1 266 ? 1.778 -1.607 -7.792 1.00 98.38 266 GLU A O 1
ATOM 2101 N N . ILE A 1 267 ? 2.234 -2.718 -5.890 1.00 98.44 267 ILE A N 1
ATOM 2102 C CA . ILE A 1 267 ? 3.663 -2.359 -5.862 1.00 98.44 267 ILE A CA 1
ATOM 2103 C C . ILE A 1 267 ? 4.381 -2.949 -7.084 1.00 98.44 267 ILE A C 1
ATOM 2105 O O . ILE A 1 267 ? 5.079 -2.231 -7.795 1.00 98.44 267 ILE A O 1
ATOM 2109 N N . MET A 1 268 ? 4.153 -4.233 -7.384 1.00 97.88 268 MET A N 1
ATOM 2110 C CA . MET A 1 268 ? 4.763 -4.928 -8.528 1.00 97.88 268 MET A CA 1
ATOM 2111 C C . MET A 1 268 ? 4.399 -4.307 -9.885 1.00 97.88 268 MET A C 1
ATOM 2113 O O . MET A 1 268 ? 5.165 -4.425 -10.839 1.00 97.88 268 MET A O 1
ATOM 2117 N N . ASN A 1 269 ? 3.255 -3.623 -9.988 1.00 96.38 269 ASN A N 1
ATOM 2118 C CA . ASN A 1 269 ? 2.836 -2.942 -11.215 1.00 96.38 269 ASN A CA 1
ATOM 2119 C C . ASN A 1 269 ? 3.645 -1.669 -11.520 1.00 96.38 269 ASN A C 1
ATOM 2121 O O . ASN A 1 269 ? 3.761 -1.308 -12.693 1.00 96.38 269 ASN A O 1
ATOM 2125 N N . ASP A 1 270 ? 4.206 -1.030 -10.487 1.00 97.06 270 ASP A N 1
ATOM 2126 C CA . ASP A 1 270 ? 5.030 0.183 -10.570 1.00 97.06 270 ASP A CA 1
ATOM 2127 C C . ASP A 1 270 ? 6.551 -0.127 -10.514 1.00 97.06 270 ASP A C 1
ATOM 2129 O O . ASP A 1 270 ? 7.375 0.785 -10.437 1.00 97.06 270 ASP A O 1
ATOM 2133 N N . ILE A 1 271 ? 6.948 -1.405 -10.608 1.00 96.69 271 ILE A N 1
ATOM 2134 C CA . ILE A 1 271 ? 8.347 -1.868 -10.705 1.00 96.69 271 ILE A CA 1
ATOM 2135 C C . ILE A 1 271 ? 8.715 -2.155 -12.179 1.00 96.69 271 ILE A C 1
ATOM 2137 O O . ILE A 1 271 ? 7.909 -2.722 -12.921 1.00 96.69 271 ILE A O 1
ATOM 2141 N N . PRO A 1 272 ? 9.931 -1.803 -12.654 1.00 95.44 272 PRO A N 1
ATOM 2142 C CA . PRO A 1 272 ? 11.021 -1.118 -11.952 1.00 95.44 272 PRO A CA 1
ATOM 2143 C C . PRO A 1 272 ? 10.871 0.414 -11.948 1.00 95.44 272 PRO A C 1
ATOM 2145 O O . PRO A 1 272 ? 11.653 1.096 -11.291 1.00 95.44 272 PRO A O 1
ATOM 2148 N N . ILE A 1 273 ? 9.895 0.947 -12.692 1.00 95.38 273 ILE A N 1
ATOM 2149 C CA . ILE A 1 273 ? 9.396 2.319 -12.584 1.00 95.38 273 ILE A CA 1
ATOM 2150 C C . ILE A 1 273 ? 7.890 2.350 -12.849 1.00 95.38 273 ILE A C 1
ATOM 2152 O O . ILE A 1 273 ? 7.379 1.632 -13.713 1.00 95.38 273 ILE A O 1
ATOM 2156 N N . ARG A 1 274 ? 7.204 3.268 -12.171 1.00 93.12 274 ARG A N 1
ATOM 2157 C CA . ARG A 1 274 ? 5.813 3.619 -12.444 1.00 93.12 274 ARG A CA 1
ATOM 2158 C C . ARG A 1 274 ? 5.660 4.204 -13.846 1.00 93.12 274 ARG A C 1
ATOM 2160 O O . ARG A 1 274 ? 6.315 5.193 -14.185 1.00 93.12 274 ARG A O 1
ATOM 2167 N N . LEU A 1 275 ? 4.751 3.643 -14.640 1.00 90.19 275 LEU A N 1
ATOM 2168 C CA . LEU A 1 275 ? 4.414 4.179 -15.960 1.00 90.19 275 LEU A CA 1
ATOM 2169 C C . LEU A 1 275 ? 3.358 5.288 -15.826 1.00 90.19 275 LEU A C 1
ATOM 2171 O O . LEU A 1 275 ? 2.321 5.105 -15.189 1.00 90.19 275 LEU A O 1
ATOM 2175 N N . SER A 1 276 ? 3.616 6.449 -16.427 1.00 87.62 276 SER A N 1
ATOM 2176 C CA . SER A 1 276 ? 2.690 7.587 -16.466 1.00 87.62 276 SER A CA 1
ATOM 2177 C C . SER A 1 276 ? 1.970 7.686 -17.817 1.00 87.62 276 SER A C 1
ATOM 2179 O O . SER A 1 276 ? 2.420 7.137 -18.822 1.00 87.62 276 SER A O 1
ATOM 2181 N N . ARG A 1 277 ? 0.837 8.405 -17.869 1.00 90.12 277 ARG A N 1
ATOM 2182 C CA . ARG A 1 277 ? 0.128 8.671 -19.133 1.00 90.12 277 ARG A CA 1
ATOM 2183 C C . ARG A 1 277 ? 0.937 9.653 -19.986 1.00 90.12 277 ARG A C 1
ATOM 2185 O O . ARG A 1 277 ? 0.968 10.846 -19.694 1.00 90.12 277 ARG A O 1
ATOM 2192 N N . ILE A 1 278 ? 1.537 9.144 -21.055 1.00 93.12 278 ILE A N 1
ATOM 2193 C CA . ILE A 1 278 ? 2.396 9.904 -21.966 1.00 93.12 278 ILE A CA 1
ATOM 2194 C C . ILE A 1 278 ? 1.579 10.792 -22.915 1.00 93.12 278 ILE A C 1
ATOM 2196 O O . ILE A 1 278 ? 0.722 10.317 -23.672 1.00 93.12 278 ILE A O 1
ATOM 2200 N N . LYS A 1 279 ? 1.873 12.097 -22.909 1.00 92.12 279 LYS A N 1
ATOM 2201 C CA . LYS A 1 279 ? 1.269 13.084 -23.811 1.00 92.12 279 LYS A CA 1
ATOM 2202 C C . LYS A 1 279 ? 2.133 13.249 -25.060 1.00 92.12 279 LYS A C 1
ATOM 2204 O O . LYS A 1 279 ? 1.616 13.056 -26.160 1.00 92.12 279 LYS A O 1
ATOM 2209 N N . PHE A 1 280 ? 3.428 13.510 -24.891 1.00 94.12 280 PHE A N 1
ATOM 2210 C CA . PHE A 1 280 ? 4.346 13.910 -25.964 1.00 94.12 280 PHE A CA 1
ATOM 2211 C C . PHE A 1 280 ? 5.355 12.815 -26.357 1.00 94.12 280 PHE A C 1
ATOM 2213 O O . PHE A 1 280 ? 5.632 11.883 -25.603 1.00 94.12 280 PHE A O 1
ATOM 2220 N N . ARG A 1 281 ? 5.939 12.946 -27.551 1.00 94.38 281 ARG A N 1
ATOM 2221 C CA . ARG A 1 281 ? 6.939 12.024 -28.119 1.00 94.38 281 ARG A CA 1
ATOM 2222 C C . ARG A 1 281 ? 8.208 11.936 -27.263 1.00 94.38 281 ARG A C 1
ATOM 2224 O O . ARG A 1 281 ? 8.724 10.851 -27.005 1.00 94.38 281 ARG A O 1
ATOM 2231 N N . GLU A 1 282 ? 8.686 13.072 -26.774 1.00 93.94 282 GLU A N 1
ATOM 2232 C CA . GLU A 1 282 ? 9.917 13.193 -25.984 1.00 93.94 282 GLU A CA 1
ATOM 2233 C C . GLU A 1 282 ? 9.740 12.577 -24.591 1.00 93.94 282 GLU A C 1
ATOM 2235 O O . GLU A 1 282 ? 10.691 12.048 -24.013 1.00 93.94 282 GLU A O 1
ATOM 2240 N N . GLU A 1 283 ? 8.512 12.595 -24.063 1.00 95.56 283 GLU A N 1
ATOM 2241 C CA . GLU A 1 283 ? 8.146 11.868 -22.849 1.00 95.56 283 GLU A CA 1
ATOM 2242 C C . GLU A 1 283 ? 8.169 10.352 -23.087 1.00 95.56 283 GLU A C 1
ATOM 2244 O O . GLU A 1 283 ? 8.703 9.635 -22.243 1.00 95.56 283 GLU A O 1
ATOM 2249 N N . ALA A 1 284 ? 7.674 9.867 -24.236 1.00 95.94 284 ALA A N 1
ATOM 2250 C CA . ALA A 1 284 ? 7.729 8.448 -24.608 1.00 95.94 284 ALA A CA 1
ATOM 2251 C C . ALA A 1 284 ? 9.183 7.949 -24.687 1.00 95.94 284 ALA A C 1
ATOM 2253 O O . ALA A 1 284 ? 9.552 6.992 -24.002 1.00 95.94 284 ALA A O 1
ATOM 2254 N N . LYS A 1 285 ? 10.047 8.667 -25.427 1.00 95.75 285 LYS A N 1
ATOM 2255 C CA . LYS A 1 285 ? 11.486 8.359 -25.533 1.00 95.75 285 LYS A CA 1
ATOM 2256 C C . LYS A 1 285 ? 12.167 8.339 -24.158 1.00 95.75 285 LYS A C 1
ATOM 2258 O O . LYS A 1 285 ? 12.965 7.447 -23.866 1.00 95.75 285 LYS A O 1
ATOM 2263 N N . ARG A 1 286 ? 11.831 9.302 -23.290 1.00 95.56 286 ARG A N 1
ATOM 2264 C CA . ARG A 1 286 ? 12.361 9.409 -21.920 1.00 95.56 286 ARG A CA 1
ATOM 2265 C C . ARG A 1 286 ? 11.854 8.291 -21.002 1.00 95.56 286 ARG A C 1
ATOM 2267 O O . ARG A 1 286 ? 12.630 7.813 -20.178 1.00 95.56 286 ARG A O 1
ATOM 2274 N N . LEU A 1 287 ? 10.592 7.871 -21.125 1.00 96.31 287 LEU A N 1
ATOM 2275 C CA . LEU A 1 287 ? 10.027 6.768 -20.341 1.00 96.31 287 LEU A CA 1
ATOM 2276 C C . LEU A 1 287 ? 10.663 5.431 -20.739 1.00 96.31 287 LEU A C 1
ATOM 2278 O O . LEU A 1 287 ? 11.095 4.694 -19.856 1.00 96.31 287 LEU A O 1
ATOM 2282 N N . LEU A 1 288 ? 10.798 5.162 -22.042 1.00 97.19 288 LEU A N 1
ATOM 2283 C CA . LEU A 1 288 ? 11.471 3.968 -22.561 1.00 97.19 288 LEU A CA 1
ATOM 2284 C C . LEU A 1 288 ? 12.919 3.867 -22.059 1.00 97.19 288 LEU A C 1
ATOM 2286 O O . LEU A 1 288 ? 13.313 2.828 -21.531 1.00 97.19 288 LEU A O 1
ATOM 2290 N N . PHE A 1 289 ? 13.688 4.960 -22.151 1.00 97.19 289 PHE A N 1
ATOM 2291 C CA . PHE A 1 289 ? 15.056 5.007 -21.626 1.00 97.19 289 PHE A CA 1
ATOM 2292 C C . PHE A 1 289 ? 15.104 4.701 -20.120 1.00 97.19 289 PHE A C 1
ATOM 2294 O O . PHE A 1 289 ? 15.857 3.827 -19.694 1.00 97.19 289 PHE A O 1
ATOM 2301 N N . LYS A 1 290 ? 14.266 5.375 -19.315 1.00 97.12 290 LYS A N 1
ATOM 2302 C CA . LYS A 1 290 ? 14.208 5.162 -17.859 1.00 97.12 290 LYS A CA 1
ATOM 2303 C C . LYS A 1 290 ? 13.794 3.737 -17.487 1.00 97.12 290 LYS A C 1
ATOM 2305 O O . LYS A 1 290 ? 14.323 3.195 -16.521 1.00 97.12 290 LYS A O 1
ATOM 2310 N N . TYR A 1 291 ? 12.870 3.124 -18.231 1.00 97.88 291 TYR A N 1
ATOM 2311 C CA . TYR A 1 291 ? 12.447 1.744 -17.986 1.00 97.88 291 TYR A CA 1
ATOM 2312 C C . TYR A 1 291 ? 13.598 0.767 -18.245 1.00 97.88 291 TYR A C 1
ATOM 2314 O O . TYR A 1 291 ? 13.884 -0.084 -17.404 1.00 97.88 291 TYR A O 1
ATOM 2322 N N . ALA A 1 292 ? 14.294 0.927 -19.374 1.00 98.06 292 ALA A N 1
ATOM 2323 C CA . ALA A 1 292 ? 15.437 0.099 -19.745 1.00 98.06 292 ALA A CA 1
ATOM 2324 C C . ALA A 1 292 ? 16.591 0.217 -18.728 1.00 98.06 292 ALA A C 1
ATOM 2326 O O . ALA A 1 292 ? 17.119 -0.792 -18.256 1.00 98.06 292 ALA A O 1
ATOM 2327 N N . GLU A 1 293 ? 16.927 1.444 -18.322 1.00 97.94 293 GLU A N 1
ATOM 2328 C CA . GLU A 1 293 ? 17.926 1.725 -17.286 1.00 97.94 293 GLU A CA 1
ATOM 2329 C C . GLU A 1 293 ? 17.550 1.096 -15.933 1.00 97.94 293 GLU A C 1
ATOM 2331 O O . GLU A 1 293 ? 18.370 0.409 -15.320 1.00 97.94 293 GLU A O 1
ATOM 2336 N N . ALA A 1 294 ? 16.309 1.281 -15.473 1.00 97.44 294 ALA A N 1
ATOM 2337 C CA . ALA A 1 294 ? 15.857 0.760 -14.187 1.00 97.44 294 ALA A CA 1
ATOM 2338 C C . ALA A 1 294 ? 15.768 -0.778 -14.167 1.00 97.44 294 ALA A C 1
ATOM 2340 O O . ALA A 1 294 ? 16.171 -1.394 -13.180 1.00 97.44 294 ALA A O 1
ATOM 2341 N N . ALA A 1 295 ? 15.317 -1.407 -15.260 1.00 97.69 295 ALA A N 1
ATOM 2342 C CA . ALA A 1 295 ? 15.294 -2.864 -15.408 1.00 97.69 295 ALA A CA 1
ATOM 2343 C C . ALA A 1 295 ? 16.709 -3.467 -15.344 1.00 97.69 295 ALA A C 1
ATOM 2345 O O . ALA A 1 295 ? 16.937 -4.440 -14.622 1.00 97.69 295 ALA A O 1
ATOM 2346 N N . LYS A 1 296 ? 17.678 -2.852 -16.040 1.00 97.44 296 LYS A N 1
ATOM 2347 C CA . LYS A 1 296 ? 19.093 -3.243 -15.973 1.00 97.44 296 LYS A CA 1
ATOM 2348 C C . LYS A 1 296 ? 19.666 -3.052 -14.568 1.00 97.44 296 LYS A C 1
ATOM 2350 O O . LYS A 1 296 ? 20.245 -3.990 -14.029 1.00 97.44 296 LYS A O 1
ATOM 2355 N N . ARG A 1 297 ? 19.446 -1.891 -13.941 1.00 96.81 297 ARG A N 1
ATOM 2356 C CA . ARG A 1 297 ? 19.922 -1.609 -12.577 1.00 96.81 297 ARG A CA 1
ATOM 2357 C C . ARG A 1 297 ? 19.399 -2.635 -11.566 1.00 96.81 297 ARG A C 1
ATOM 2359 O O . ARG A 1 297 ? 20.174 -3.100 -10.737 1.00 96.81 297 ARG A O 1
ATOM 2366 N N . LEU A 1 298 ? 18.122 -3.016 -11.655 1.00 96.44 298 LEU A N 1
ATOM 2367 C CA . LEU A 1 298 ? 17.498 -3.994 -10.757 1.00 96.44 298 LEU A CA 1
ATOM 2368 C C . LEU A 1 298 ? 18.064 -5.411 -10.957 1.00 96.44 298 LEU A C 1
ATOM 2370 O O . LEU A 1 298 ? 18.415 -6.065 -9.977 1.00 96.44 298 LEU A O 1
ATOM 2374 N N . ILE A 1 299 ? 18.224 -5.882 -12.202 1.00 96.81 299 ILE A N 1
ATOM 2375 C CA . ILE A 1 299 ? 18.768 -7.230 -12.472 1.00 96.81 299 ILE A CA 1
ATOM 2376 C C . ILE A 1 299 ? 20.281 -7.342 -12.189 1.00 96.81 299 ILE A C 1
ATOM 2378 O O . ILE A 1 299 ? 20.820 -8.447 -12.058 1.00 96.81 299 ILE A O 1
ATOM 2382 N N . GLU A 1 300 ? 20.980 -6.206 -12.117 1.00 95.12 300 GLU A N 1
ATOM 2383 C CA . GLU A 1 300 ? 22.393 -6.106 -11.742 1.00 95.12 300 GLU A CA 1
ATOM 2384 C C . GLU A 1 300 ? 22.585 -6.038 -10.219 1.00 95.12 300 GLU A C 1
ATOM 2386 O O . GLU A 1 300 ? 23.463 -6.733 -9.709 1.00 95.12 300 GLU A O 1
ATOM 2391 N N . SER A 1 301 ? 21.752 -5.283 -9.489 1.00 92.75 301 SER A N 1
ATOM 2392 C CA . SER A 1 301 ? 21.865 -5.132 -8.029 1.00 92.75 301 SER A CA 1
ATOM 2393 C C . SER A 1 301 ? 21.236 -6.264 -7.211 1.00 92.75 301 SER A C 1
ATOM 2395 O O . SER A 1 301 ? 21.605 -6.439 -6.051 1.00 92.75 301 SER A O 1
ATOM 2397 N N . ARG A 1 302 ? 20.302 -7.038 -7.783 1.00 91.94 302 ARG A N 1
ATOM 2398 C CA . ARG A 1 302 ? 19.588 -8.118 -7.079 1.00 91.94 302 ARG A CA 1
ATOM 2399 C C . ARG A 1 302 ? 20.022 -9.517 -7.506 1.00 91.94 302 ARG A C 1
ATOM 2401 O O . ARG A 1 302 ? 20.586 -9.730 -8.583 1.00 91.94 302 ARG A O 1
ATOM 2408 N N . SER A 1 303 ? 19.724 -10.485 -6.644 1.00 89.88 303 SER A N 1
ATOM 2409 C CA . SER A 1 303 ? 19.795 -11.917 -6.929 1.00 89.88 303 SER A CA 1
ATOM 2410 C C . SER A 1 303 ? 18.812 -12.288 -8.043 1.00 89.88 303 SER A C 1
ATOM 2412 O O . SER A 1 303 ? 17.603 -12.129 -7.898 1.00 89.88 303 SER A O 1
ATOM 2414 N N . ALA A 1 304 ? 19.339 -12.794 -9.154 1.00 94.44 304 ALA A N 1
ATOM 2415 C CA . ALA A 1 304 ? 18.576 -13.265 -10.305 1.00 94.44 304 ALA A CA 1
ATOM 2416 C C . ALA A 1 304 ? 19.334 -14.420 -10.973 1.00 94.44 304 ALA A C 1
ATOM 2418 O O . ALA A 1 304 ? 20.564 -14.481 -10.877 1.00 94.44 304 ALA A O 1
ATOM 2419 N N . SER A 1 305 ? 18.633 -15.321 -11.671 1.00 95.88 305 SER A N 1
ATOM 2420 C CA . SER A 1 305 ? 19.313 -16.407 -12.390 1.00 95.88 305 SER A CA 1
ATOM 2421 C C . SER A 1 305 ? 20.241 -15.850 -13.485 1.00 95.88 305 SER A C 1
ATOM 2423 O O . SER A 1 305 ? 19.929 -14.802 -14.070 1.00 95.88 305 SER A O 1
ATOM 2425 N N . PRO A 1 306 ? 21.366 -16.526 -13.807 1.00 96.12 306 PRO A N 1
ATOM 2426 C CA . PRO A 1 306 ? 22.292 -16.065 -14.841 1.00 96.12 306 PRO A CA 1
ATOM 2427 C C . PRO A 1 306 ? 21.597 -15.778 -16.174 1.00 96.12 306 PRO A C 1
ATOM 2429 O O . PRO A 1 306 ? 21.919 -14.792 -16.831 1.00 96.12 306 PRO A O 1
ATOM 2432 N N . ASP A 1 307 ? 20.603 -16.585 -16.543 1.00 96.50 307 ASP A N 1
ATOM 2433 C CA . ASP A 1 307 ? 19.869 -16.430 -17.799 1.00 96.50 307 ASP A CA 1
ATOM 2434 C C . ASP A 1 307 ? 18.850 -15.288 -17.749 1.00 96.50 307 ASP A C 1
ATOM 2436 O O . ASP A 1 307 ? 18.793 -14.504 -18.693 1.00 96.50 307 ASP A O 1
ATOM 2440 N N . SER A 1 308 ? 18.163 -15.071 -16.619 1.00 96.62 308 SER A N 1
ATOM 2441 C CA . SER A 1 308 ? 17.353 -13.855 -16.411 1.00 96.62 308 SER A CA 1
ATOM 2442 C C . SER A 1 308 ? 18.201 -12.589 -16.564 1.00 96.62 308 SER A C 1
ATOM 2444 O O . SER A 1 308 ? 17.799 -11.624 -17.216 1.00 96.62 308 SER A O 1
ATOM 2446 N N . ARG A 1 309 ? 19.420 -12.609 -16.010 1.00 97.19 309 ARG A N 1
ATOM 2447 C CA . ARG A 1 309 ? 20.384 -11.510 -16.114 1.00 97.19 309 ARG A CA 1
ATOM 2448 C C . ARG A 1 309 ? 20.903 -11.319 -17.547 1.00 97.19 309 ARG A C 1
ATOM 2450 O O . ARG A 1 309 ? 21.074 -10.171 -17.951 1.00 97.19 309 ARG A O 1
ATOM 2457 N N . LYS A 1 310 ? 21.111 -12.389 -18.329 1.00 97.38 310 LYS A N 1
ATOM 2458 C CA . LYS A 1 310 ? 21.436 -12.304 -19.770 1.00 97.38 310 LYS A CA 1
ATOM 2459 C C . LYS A 1 310 ? 20.279 -11.691 -20.567 1.00 97.38 310 LYS A C 1
ATOM 2461 O O . LYS A 1 310 ? 20.500 -10.715 -21.278 1.00 97.38 310 LYS A O 1
ATOM 2466 N N . VAL A 1 311 ? 19.062 -12.225 -20.419 1.00 97.88 311 VAL A N 1
ATOM 2467 C CA . VAL A 1 311 ? 17.870 -11.806 -21.182 1.00 97.88 311 VAL A CA 1
ATOM 2468 C C . VAL A 1 311 ? 17.565 -10.327 -20.957 1.00 97.88 311 VAL A C 1
ATOM 2470 O O . VAL A 1 311 ? 17.427 -9.583 -21.929 1.00 97.88 311 VAL A O 1
ATOM 2473 N N . VAL A 1 312 ? 17.527 -9.865 -19.702 1.00 98.06 312 VAL A N 1
ATOM 2474 C CA . VAL A 1 312 ? 17.251 -8.450 -19.400 1.00 98.06 312 VAL A CA 1
ATOM 2475 C C . VAL A 1 312 ? 18.360 -7.537 -19.933 1.00 98.06 312 VAL A C 1
ATOM 2477 O O . VAL A 1 312 ? 18.056 -6.537 -20.581 1.00 98.06 312 VAL A O 1
ATOM 2480 N N . LYS A 1 313 ? 19.645 -7.879 -19.737 1.00 97.75 313 LYS A N 1
ATOM 2481 C CA . LYS A 1 313 ? 20.761 -7.065 -20.262 1.00 97.75 313 LYS A CA 1
ATOM 2482 C C . LYS A 1 313 ? 20.745 -6.967 -21.790 1.00 97.75 313 LYS A C 1
ATOM 2484 O O . LYS A 1 313 ? 20.983 -5.883 -22.313 1.00 97.75 313 LYS A O 1
ATOM 2489 N N . TRP A 1 314 ? 20.450 -8.062 -22.495 1.00 98.19 314 TRP A N 1
ATOM 2490 C CA . TRP A 1 314 ? 20.400 -8.082 -23.960 1.00 98.19 314 TRP A CA 1
ATOM 2491 C C . TRP A 1 314 ? 19.262 -7.208 -24.507 1.00 98.19 314 TRP A C 1
ATOM 2493 O O . TRP A 1 314 ? 19.516 -6.334 -25.331 1.00 98.19 314 TRP A O 1
ATOM 2503 N N . ASN A 1 315 ? 18.037 -7.360 -23.987 1.00 98.38 315 ASN A N 1
ATOM 2504 C CA . ASN A 1 315 ? 16.884 -6.552 -24.415 1.00 98.38 315 ASN A CA 1
ATOM 2505 C C . ASN A 1 315 ? 17.074 -5.049 -24.120 1.00 98.38 315 ASN A C 1
ATOM 2507 O O . ASN A 1 315 ? 16.632 -4.194 -24.891 1.00 98.38 315 ASN A O 1
ATOM 2511 N N . VAL A 1 316 ? 17.755 -4.710 -23.020 1.00 98.38 316 VAL A N 1
ATOM 2512 C CA . VAL A 1 316 ? 18.098 -3.320 -22.688 1.00 98.38 316 VAL A CA 1
ATOM 2513 C C . VAL A 1 316 ? 19.157 -2.749 -23.638 1.00 98.38 316 VAL A C 1
ATOM 2515 O O . VAL A 1 316 ? 18.986 -1.630 -24.117 1.00 98.38 316 VAL A O 1
ATOM 2518 N N . GLU A 1 317 ? 20.221 -3.492 -23.956 1.00 98.00 317 GLU A N 1
ATOM 2519 C CA . GLU A 1 317 ? 21.266 -3.007 -24.870 1.00 98.00 317 GLU A CA 1
ATOM 2520 C C . GLU A 1 317 ? 20.777 -2.922 -26.327 1.00 98.00 317 GLU A C 1
ATOM 2522 O O . GLU A 1 317 ? 21.145 -1.986 -27.038 1.00 98.00 317 GLU A O 1
ATOM 2527 N N . ASP A 1 318 ? 19.889 -3.823 -26.763 1.00 97.94 318 ASP A N 1
ATOM 2528 C CA . ASP A 1 318 ? 19.144 -3.683 -28.023 1.00 97.94 318 ASP A CA 1
ATOM 2529 C C . ASP A 1 318 ? 18.302 -2.395 -28.026 1.00 97.94 318 ASP A C 1
ATOM 2531 O O . ASP A 1 318 ? 18.431 -1.571 -28.935 1.00 97.94 318 ASP A O 1
ATOM 2535 N N . THR A 1 319 ? 17.525 -2.148 -26.965 1.00 97.88 319 THR A N 1
ATOM 2536 C CA . THR A 1 319 ? 16.707 -0.930 -26.838 1.00 97.88 319 THR A CA 1
ATOM 2537 C C . THR A 1 319 ? 17.566 0.339 -26.881 1.00 97.88 319 THR A C 1
ATOM 2539 O O . THR A 1 319 ? 17.239 1.278 -27.610 1.00 97.88 319 THR A O 1
ATOM 2542 N N . PHE A 1 320 ? 18.698 0.378 -26.169 1.00 97.94 320 PHE A N 1
ATOM 2543 C CA . PHE A 1 320 ? 19.647 1.497 -26.241 1.00 97.94 320 PHE A CA 1
ATOM 2544 C C . PHE A 1 320 ? 20.338 1.605 -27.610 1.00 97.94 320 PHE A C 1
ATOM 2546 O O . PHE A 1 320 ? 20.680 2.703 -28.048 1.00 97.94 320 PHE A O 1
ATOM 2553 N N . SER A 1 321 ? 20.542 0.498 -28.322 1.00 97.19 321 SER A N 1
ATOM 2554 C CA . SER A 1 321 ? 21.097 0.496 -29.682 1.00 97.19 321 SER A CA 1
ATOM 2555 C C . SER A 1 321 ? 20.106 1.031 -30.712 1.00 97.19 321 SER A C 1
ATOM 2557 O O . SER A 1 321 ? 20.498 1.829 -31.562 1.00 97.19 321 SER A O 1
ATOM 2559 N N . TRP A 1 322 ? 18.824 0.683 -30.602 1.00 97.00 322 TRP A N 1
ATOM 2560 C CA . TRP A 1 322 ? 17.765 1.275 -31.417 1.00 97.00 322 TRP A CA 1
ATOM 2561 C C . TRP A 1 322 ? 17.576 2.768 -31.093 1.00 97.00 322 TRP A C 1
ATOM 2563 O O . TRP A 1 322 ? 17.617 3.585 -32.008 1.00 97.00 322 TRP A O 1
ATOM 2573 N N . LEU A 1 323 ? 17.526 3.157 -29.810 1.00 95.69 323 LEU A N 1
ATOM 2574 C CA . LEU A 1 323 ? 17.425 4.564 -29.370 1.00 95.69 323 LEU A CA 1
ATOM 2575 C C . LEU A 1 323 ? 18.574 5.475 -29.851 1.00 95.69 323 LEU A C 1
ATOM 2577 O O . LEU A 1 323 ? 18.370 6.689 -29.954 1.00 95.69 323 LEU A O 1
ATOM 2581 N N . ARG A 1 324 ? 19.760 4.901 -30.116 1.00 94.81 324 ARG A N 1
ATOM 2582 C CA . ARG A 1 324 ? 20.941 5.575 -30.696 1.00 94.81 324 ARG A CA 1
ATOM 2583 C C . ARG A 1 324 ? 20.925 5.643 -32.227 1.00 94.81 324 ARG A C 1
ATOM 2585 O O . ARG A 1 324 ? 21.644 6.461 -32.789 1.00 94.81 324 ARG A O 1
ATOM 2592 N N . ARG A 1 325 ? 20.156 4.785 -32.904 1.00 92.56 325 ARG A N 1
ATOM 2593 C CA . ARG A 1 325 ? 20.042 4.749 -34.373 1.00 92.56 325 ARG A CA 1
ATOM 2594 C C . ARG A 1 325 ? 18.849 5.575 -34.845 1.00 92.56 325 ARG A C 1
ATOM 2596 O O . ARG A 1 325 ? 19.010 6.481 -35.659 1.00 92.56 325 ARG A O 1
ATOM 2603 N N . ASP A 1 326 ? 17.669 5.289 -34.305 1.00 81.00 326 ASP A N 1
ATOM 2604 C CA . ASP A 1 326 ? 16.410 5.847 -34.785 1.00 81.00 326 ASP A CA 1
ATOM 2605 C C . ASP A 1 326 ? 16.110 7.220 -34.164 1.00 81.00 326 ASP A C 1
ATOM 2607 O O . ASP A 1 326 ? 15.637 7.373 -33.028 1.00 81.00 326 ASP A O 1
ATOM 2611 N N . HIS A 1 327 ? 16.434 8.245 -34.947 1.00 79.88 327 HIS A N 1
ATOM 2612 C CA . HIS A 1 327 ? 16.100 9.639 -34.672 1.00 79.88 327 HIS A CA 1
ATOM 2613 C C . HIS A 1 327 ? 14.744 10.026 -35.283 1.00 79.88 327 HIS A C 1
ATOM 2615 O O . HIS A 1 327 ? 14.097 10.947 -34.783 1.00 79.88 327 HIS A O 1
ATOM 2621 N N . SER A 1 328 ? 14.309 9.295 -36.316 1.00 89.62 328 SER A N 1
ATOM 2622 C CA . SER A 1 328 ? 13.036 9.444 -37.026 1.00 89.62 328 SER A CA 1
ATOM 2623 C C . SER A 1 328 ? 11.857 9.191 -36.095 1.00 89.62 328 SER A C 1
ATOM 2625 O O . SER A 1 328 ? 11.194 10.166 -35.757 1.00 89.62 328 SER A O 1
ATOM 2627 N N . ALA A 1 329 ? 11.671 7.965 -35.590 1.00 94.62 329 ALA A N 1
ATOM 2628 C CA . ALA A 1 329 ? 10.737 7.595 -34.517 1.00 94.62 329 ALA A CA 1
ATOM 2629 C C . ALA A 1 329 ? 9.245 7.979 -34.734 1.00 94.62 329 ALA A C 1
ATOM 2631 O O . ALA A 1 329 ? 8.885 8.810 -35.567 1.00 94.62 329 ALA A O 1
ATOM 2632 N N . SER A 1 330 ? 8.387 7.556 -33.814 1.00 95.88 330 SER A N 1
ATOM 2633 C CA . SER A 1 330 ? 7.105 8.193 -33.496 1.00 95.88 330 SER A CA 1
ATOM 2634 C C . SER A 1 330 ? 6.868 8.104 -31.986 1.00 95.88 330 SER A C 1
ATOM 2636 O O . SER A 1 330 ? 7.674 7.520 -31.257 1.00 95.88 330 SER A O 1
ATOM 2638 N N . LYS A 1 331 ? 5.799 8.721 -31.472 1.00 96.06 331 LYS A N 1
ATOM 2639 C CA . LYS A 1 331 ? 5.423 8.517 -30.065 1.00 96.06 331 LYS A CA 1
ATOM 2640 C C . LYS A 1 331 ? 5.013 7.055 -29.852 1.00 96.06 331 LYS A C 1
ATOM 2642 O O . LYS A 1 331 ? 5.331 6.475 -28.819 1.00 96.06 331 LYS A O 1
ATOM 2647 N N . GLU A 1 332 ? 4.347 6.493 -30.847 1.00 96.56 332 GLU A N 1
ATOM 2648 C CA . GLU A 1 332 ? 3.771 5.160 -30.888 1.00 96.56 332 GLU A CA 1
ATOM 2649 C C . GLU A 1 332 ? 4.889 4.104 -30.928 1.00 96.56 332 GLU A C 1
ATOM 2651 O O . GLU A 1 332 ? 4.935 3.268 -30.034 1.00 96.56 332 GLU A O 1
ATOM 2656 N N . ASP A 1 333 ? 5.903 4.245 -31.793 1.00 96.81 333 ASP A N 1
ATOM 2657 C CA . ASP A 1 333 ? 7.093 3.366 -31.811 1.00 96.81 333 ASP A CA 1
ATOM 2658 C C . ASP A 1 333 ? 7.806 3.301 -30.445 1.00 96.81 333 ASP A C 1
ATOM 2660 O O . ASP A 1 333 ? 8.271 2.242 -30.016 1.00 96.81 333 ASP A O 1
ATOM 2664 N N . TYR A 1 334 ? 7.900 4.433 -29.730 1.00 97.00 334 TYR A N 1
ATOM 2665 C CA . TYR A 1 334 ? 8.487 4.468 -28.385 1.00 97.00 334 TYR A CA 1
ATOM 2666 C C . TYR A 1 334 ? 7.616 3.752 -27.337 1.00 97.00 334 TYR A C 1
ATOM 2668 O O . TYR A 1 334 ? 8.164 3.220 -26.369 1.00 97.00 334 TYR A O 1
ATOM 2676 N N . MET A 1 335 ? 6.292 3.716 -27.518 1.00 96.50 335 MET A N 1
ATOM 2677 C CA . MET A 1 335 ? 5.363 2.987 -26.646 1.00 96.50 335 MET A CA 1
ATOM 2678 C C . MET A 1 335 ? 5.332 1.489 -26.976 1.00 96.50 335 MET A C 1
ATOM 2680 O O . MET A 1 335 ? 5.431 0.676 -26.060 1.00 96.50 335 MET A O 1
ATOM 2684 N N . ASP A 1 336 ? 5.312 1.116 -28.254 1.00 97.19 336 ASP A N 1
ATOM 2685 C CA . ASP A 1 336 ? 5.342 -0.276 -28.714 1.00 97.19 336 ASP A CA 1
ATOM 2686 C C . ASP A 1 336 ? 6.662 -0.956 -28.320 1.00 97.19 336 ASP A C 1
ATOM 2688 O O . ASP A 1 336 ? 6.678 -2.090 -27.829 1.00 97.19 336 ASP A O 1
ATOM 2692 N N . ARG A 1 337 ? 7.796 -0.243 -28.434 1.00 97.38 337 ARG A N 1
ATOM 2693 C CA . ARG A 1 337 ? 9.096 -0.743 -27.956 1.00 97.38 337 ARG A CA 1
ATOM 2694 C C . ARG A 1 337 ? 9.150 -0.847 -26.427 1.00 97.38 337 ARG A C 1
ATOM 2696 O O . ARG A 1 337 ? 9.818 -1.747 -25.919 1.00 97.38 337 ARG A O 1
ATOM 2703 N N . LEU A 1 338 ? 8.425 0.005 -25.694 1.00 97.19 338 LEU A N 1
ATOM 2704 C CA . LEU A 1 338 ? 8.274 -0.095 -24.236 1.00 97.19 338 LEU A CA 1
ATOM 2705 C C . LEU A 1 338 ? 7.406 -1.294 -23.833 1.00 97.19 338 LEU A C 1
ATOM 2707 O O . LEU A 1 338 ? 7.773 -2.006 -22.899 1.00 97.19 338 LEU A O 1
ATOM 2711 N N . GLU A 1 339 ? 6.301 -1.562 -24.532 1.00 97.19 339 GLU A N 1
ATOM 2712 C CA . GLU A 1 339 ? 5.489 -2.757 -24.289 1.00 97.19 339 GLU A CA 1
ATOM 2713 C C . GLU A 1 339 ? 6.276 -4.031 -24.614 1.00 97.19 339 GLU A C 1
ATOM 2715 O O . GLU A 1 339 ? 6.315 -4.948 -23.791 1.00 97.19 339 GLU A O 1
ATOM 2720 N N . HIS A 1 340 ? 6.984 -4.070 -25.748 1.00 97.94 340 HIS A N 1
ATOM 2721 C CA . HIS A 1 340 ? 7.868 -5.183 -26.092 1.00 97.94 340 HIS A CA 1
ATOM 2722 C C . HIS A 1 340 ? 8.918 -5.419 -24.996 1.00 97.94 340 HIS A C 1
ATOM 2724 O O . HIS A 1 340 ? 9.042 -6.533 -24.485 1.00 97.94 340 HIS A O 1
ATOM 2730 N N . LEU A 1 341 ? 9.636 -4.372 -24.579 1.00 97.88 341 LEU A N 1
ATOM 2731 C CA . LEU A 1 341 ? 10.648 -4.467 -23.528 1.00 97.88 341 LEU A CA 1
ATOM 2732 C C . LEU A 1 341 ? 10.046 -4.910 -22.184 1.00 97.88 341 LEU A C 1
ATOM 2734 O O . LEU A 1 341 ? 10.641 -5.741 -21.496 1.00 97.88 341 LEU A O 1
ATOM 2738 N N . ARG A 1 342 ? 8.851 -4.423 -21.821 1.00 96.81 342 ARG A N 1
ATOM 2739 C CA . ARG A 1 342 ? 8.117 -4.871 -20.625 1.00 96.81 342 ARG A CA 1
ATOM 2740 C C . ARG A 1 342 ? 7.700 -6.339 -20.729 1.00 96.81 342 ARG A C 1
ATOM 2742 O O . ARG A 1 342 ? 7.772 -7.048 -19.729 1.00 96.81 342 ARG A O 1
ATOM 2749 N N . LYS A 1 343 ? 7.304 -6.816 -21.911 1.00 97.31 343 LYS A N 1
ATOM 2750 C CA . LYS A 1 343 ? 6.918 -8.214 -22.153 1.00 97.31 343 LYS A CA 1
ATOM 2751 C C . LYS A 1 343 ? 8.104 -9.174 -22.025 1.00 97.31 343 LYS A C 1
ATOM 2753 O O . LYS A 1 343 ? 7.941 -10.239 -21.440 1.00 97.31 343 LYS A O 1
ATOM 2758 N N . GLN A 1 344 ? 9.287 -8.782 -22.506 1.00 97.50 344 GLN A N 1
ATOM 2759 C CA . GLN A 1 344 ? 10.513 -9.586 -22.392 1.00 97.50 344 GLN A CA 1
ATOM 2760 C C . GLN A 1 344 ? 11.121 -9.528 -20.981 1.00 97.50 344 GLN A C 1
ATOM 2762 O O . GLN A 1 344 ? 11.409 -10.558 -20.378 1.00 97.50 344 GLN A O 1
ATOM 2767 N N . CYS A 1 345 ? 11.308 -8.331 -20.417 1.00 96.81 345 CYS A N 1
ATOM 2768 C CA . CYS A 1 345 ? 11.985 -8.162 -19.126 1.00 96.81 345 CYS A CA 1
ATOM 2769 C C . CYS A 1 345 ? 11.072 -8.390 -17.913 1.00 96.81 345 CYS A C 1
ATOM 2771 O O . CYS A 1 345 ? 11.571 -8.725 -16.839 1.00 96.81 345 CYS A O 1
ATOM 2773 N N . GLY A 1 346 ? 9.757 -8.213 -18.061 1.00 94.31 346 GLY A N 1
ATOM 2774 C CA . GLY A 1 346 ? 8.781 -8.208 -16.969 1.00 94.31 346 GLY A CA 1
ATOM 2775 C C . GLY A 1 346 ? 8.845 -9.430 -16.048 1.00 94.31 346 GLY A C 1
ATOM 2776 O O . GLY A 1 346 ? 9.007 -9.236 -14.845 1.00 94.31 346 GLY A O 1
ATOM 2777 N N . PRO A 1 347 ? 8.781 -10.677 -16.555 1.00 97.06 347 PRO A N 1
ATOM 2778 C CA . PRO A 1 347 ? 8.858 -11.873 -15.712 1.00 97.06 347 PRO A CA 1
ATOM 2779 C C . PRO A 1 347 ? 10.160 -11.958 -14.901 1.00 97.06 347 PRO A C 1
ATOM 2781 O O . PRO A 1 347 ? 10.132 -12.290 -13.718 1.00 97.06 347 PRO A O 1
ATOM 2784 N N . HIS A 1 348 ? 11.292 -11.595 -15.510 1.00 97.69 348 HIS A N 1
ATOM 2785 C CA . HIS A 1 348 ? 12.613 -11.622 -14.875 1.00 97.69 348 HIS A CA 1
ATOM 2786 C C . HIS A 1 348 ? 12.778 -10.530 -13.809 1.00 97.69 348 HIS A C 1
ATOM 2788 O O . HIS A 1 348 ? 13.316 -10.792 -12.734 1.00 97.69 348 HIS A O 1
ATOM 2794 N N . VAL A 1 349 ? 12.287 -9.319 -14.088 1.00 96.81 349 VAL A N 1
ATOM 2795 C CA . VAL A 1 349 ? 12.280 -8.196 -13.139 1.00 96.81 349 VAL A CA 1
ATOM 2796 C C . VAL A 1 349 ? 11.344 -8.486 -11.963 1.00 96.81 349 VAL A C 1
ATOM 2798 O O . VAL A 1 349 ? 11.741 -8.294 -10.818 1.00 96.81 349 VAL A O 1
ATOM 2801 N N . SER A 1 350 ? 10.148 -9.024 -12.224 1.00 96.44 350 SER A N 1
ATOM 2802 C CA . SER A 1 350 ? 9.205 -9.461 -11.189 1.00 96.44 350 SER A CA 1
ATOM 2803 C C . SER A 1 350 ? 9.799 -10.552 -10.296 1.00 96.44 350 SER A C 1
ATOM 2805 O O . SER A 1 350 ? 9.743 -10.436 -9.074 1.00 96.44 350 SER A O 1
ATOM 2807 N N . ALA A 1 351 ? 10.425 -11.582 -10.876 1.00 97.19 351 ALA A N 1
ATOM 2808 C CA . ALA A 1 351 ? 11.083 -12.638 -10.105 1.00 97.19 351 ALA A CA 1
ATOM 2809 C C . ALA A 1 351 ? 12.204 -12.087 -9.204 1.00 97.19 351 ALA A C 1
ATOM 2811 O O . ALA A 1 351 ? 12.288 -12.461 -8.040 1.00 97.19 351 ALA A O 1
ATOM 2812 N N . ALA A 1 352 ? 13.013 -11.148 -9.707 1.00 97.31 352 ALA A N 1
ATOM 2813 C CA . ALA A 1 352 ? 14.072 -10.492 -8.937 1.00 97.31 352 ALA A CA 1
ATOM 2814 C C . ALA A 1 352 ? 13.568 -9.431 -7.931 1.00 97.31 352 ALA A C 1
ATOM 2816 O O . ALA A 1 352 ? 14.366 -8.893 -7.162 1.00 97.31 352 ALA A O 1
ATOM 2817 N N . ALA A 1 353 ? 12.274 -9.090 -7.936 1.00 97.44 353 ALA A N 1
ATOM 2818 C CA . ALA A 1 353 ? 11.676 -8.117 -7.019 1.00 97.44 353 ALA A CA 1
ATOM 2819 C C . ALA A 1 353 ? 10.760 -8.727 -5.951 1.00 97.44 353 ALA A C 1
ATOM 2821 O O . ALA A 1 353 ? 10.621 -8.136 -4.878 1.00 97.44 353 ALA A O 1
ATOM 2822 N N . LYS A 1 354 ? 10.184 -9.905 -6.225 1.00 97.56 354 LYS A N 1
ATOM 2823 C CA . LYS A 1 354 ? 9.184 -10.594 -5.400 1.00 97.56 354 LYS A CA 1
ATOM 2824 C C . LYS A 1 354 ? 9.471 -10.506 -3.895 1.00 97.56 354 LYS A C 1
ATOM 2826 O O . LYS A 1 354 ? 8.709 -9.870 -3.173 1.00 97.56 354 LYS A O 1
ATOM 2831 N N . ASP A 1 355 ? 10.575 -11.093 -3.442 1.00 97.75 355 ASP A N 1
ATOM 2832 C CA . ASP A 1 355 ? 10.885 -11.277 -2.017 1.00 97.75 355 ASP A CA 1
ATOM 2833 C C . ASP A 1 355 ? 11.013 -9.937 -1.263 1.00 97.75 355 ASP A C 1
ATOM 2835 O O . ASP A 1 355 ? 10.638 -9.811 -0.094 1.00 97.75 355 ASP A O 1
ATOM 2839 N N . SER A 1 356 ? 11.494 -8.894 -1.950 1.00 98.12 356 SER A N 1
ATOM 2840 C CA . SER A 1 356 ? 11.596 -7.540 -1.398 1.00 98.12 356 SER A CA 1
ATOM 2841 C C . SER A 1 356 ? 10.212 -6.933 -1.148 1.00 98.12 356 SER A C 1
ATOM 2843 O O . SER A 1 356 ? 9.973 -6.380 -0.068 1.00 98.12 356 SER A O 1
ATOM 2845 N N . VAL A 1 357 ? 9.289 -7.100 -2.105 1.00 98.62 357 VAL A N 1
ATOM 2846 C CA . VAL A 1 357 ? 7.904 -6.607 -2.034 1.00 98.62 357 VAL A CA 1
ATOM 2847 C C . VAL A 1 357 ? 7.064 -7.410 -1.040 1.00 98.62 357 VAL A C 1
ATOM 2849 O O . VAL A 1 357 ? 6.348 -6.812 -0.238 1.00 98.62 357 VAL A O 1
ATOM 2852 N N . GLU A 1 358 ? 7.202 -8.739 -0.998 1.00 98.62 358 GLU A N 1
ATOM 2853 C CA . GLU A 1 358 ? 6.600 -9.570 0.059 1.00 98.62 358 GLU A CA 1
ATOM 2854 C C . GLU A 1 358 ? 7.100 -9.133 1.448 1.00 98.62 358 GLU A C 1
ATOM 2856 O O . GLU A 1 358 ? 6.319 -9.056 2.402 1.00 98.62 358 GLU A O 1
ATOM 2861 N N . GLY A 1 359 ? 8.372 -8.729 1.544 1.00 98.69 359 GLY A N 1
ATOM 2862 C CA . GLY A 1 359 ? 8.954 -8.098 2.725 1.00 98.69 359 GLY A CA 1
ATOM 2863 C C . GLY A 1 359 ? 8.349 -6.733 3.090 1.00 98.69 359 GLY A C 1
ATOM 2864 O O . GLY A 1 359 ? 8.192 -6.458 4.280 1.00 98.69 359 GLY A O 1
ATOM 2865 N N . ILE A 1 360 ? 7.963 -5.892 2.118 1.00 98.81 360 ILE A N 1
ATOM 2866 C CA . ILE A 1 360 ? 7.223 -4.636 2.374 1.00 98.81 360 ILE A CA 1
ATOM 2867 C C . ILE A 1 360 ? 5.846 -4.960 2.960 1.00 98.81 360 ILE A C 1
ATOM 2869 O O . ILE A 1 360 ? 5.506 -4.467 4.038 1.00 98.81 360 ILE A O 1
ATOM 2873 N N . CYS A 1 361 ? 5.079 -5.817 2.279 1.00 98.81 361 CYS A N 1
ATOM 2874 C CA . CYS A 1 361 ? 3.729 -6.198 2.691 1.00 98.81 361 CYS A CA 1
ATOM 2875 C C . CYS A 1 361 ? 3.714 -6.800 4.102 1.00 98.81 361 CYS A C 1
ATOM 2877 O O . CYS A 1 361 ? 2.933 -6.371 4.954 1.00 98.81 361 CYS A O 1
ATOM 2879 N N . SER A 1 362 ? 4.627 -7.737 4.369 1.00 98.75 362 SER A N 1
ATOM 2880 C CA . SER A 1 362 ? 4.762 -8.383 5.677 1.00 98.75 362 SER A CA 1
ATOM 2881 C C . SER A 1 362 ? 5.182 -7.389 6.761 1.00 98.75 362 SER A C 1
ATOM 2883 O O . SER A 1 362 ? 4.611 -7.388 7.850 1.00 98.75 362 SER A O 1
ATOM 2885 N N . LYS A 1 363 ? 6.145 -6.495 6.487 1.00 98.88 363 LYS A N 1
ATOM 2886 C CA . LYS A 1 363 ? 6.604 -5.527 7.494 1.00 98.88 363 LYS A CA 1
ATOM 2887 C C . LYS A 1 363 ? 5.513 -4.519 7.863 1.00 98.88 363 LYS A C 1
ATOM 2889 O O .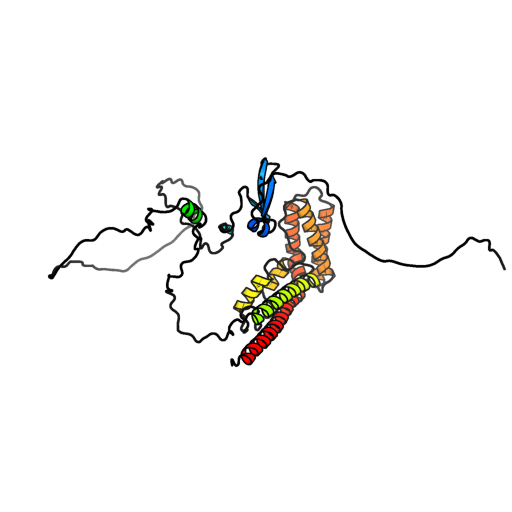 LYS A 1 363 ? 5.385 -4.210 9.045 1.00 98.88 363 LYS A O 1
ATOM 2894 N N . ILE A 1 364 ? 4.704 -4.058 6.907 1.00 98.88 364 ILE A N 1
ATOM 2895 C CA . ILE A 1 364 ? 3.560 -3.177 7.195 1.00 98.88 364 ILE A CA 1
ATOM 2896 C C . ILE A 1 364 ? 2.470 -3.899 7.991 1.00 98.88 364 ILE A C 1
ATOM 2898 O O . ILE A 1 364 ? 1.966 -3.330 8.958 1.00 98.88 364 ILE A O 1
ATOM 2902 N N . TYR A 1 365 ? 2.176 -5.164 7.679 1.00 98.88 365 TYR A N 1
ATOM 2903 C CA . TYR A 1 365 ? 1.277 -5.977 8.500 1.00 98.88 365 TYR A CA 1
ATOM 2904 C C . TYR A 1 365 ? 1.770 -6.112 9.954 1.00 98.88 365 TYR A C 1
ATOM 2906 O O . TYR A 1 365 ? 1.015 -5.837 10.883 1.00 98.88 365 TYR A O 1
ATOM 2914 N N . TYR A 1 366 ? 3.046 -6.442 10.181 1.00 98.81 366 TYR A N 1
ATOM 2915 C CA . TYR A 1 366 ? 3.564 -6.594 11.547 1.00 98.81 366 TYR A CA 1
ATOM 2916 C C . TYR A 1 366 ? 3.648 -5.276 12.336 1.00 98.81 366 TYR A C 1
ATOM 2918 O O . TYR A 1 366 ? 3.459 -5.294 13.551 1.00 98.81 366 TYR A O 1
ATOM 2926 N N . ILE A 1 367 ? 3.874 -4.127 11.682 1.00 98.81 367 ILE A N 1
ATOM 2927 C CA . ILE A 1 367 ? 3.763 -2.815 12.349 1.00 98.81 367 ILE A CA 1
ATOM 2928 C C . ILE A 1 367 ? 2.290 -2.516 12.694 1.00 98.81 367 ILE A C 1
ATOM 2930 O O . ILE A 1 367 ? 2.009 -2.022 13.782 1.00 98.81 367 ILE A O 1
ATOM 2934 N N . SER A 1 368 ? 1.341 -2.865 11.815 1.00 98.81 368 SER A N 1
ATOM 2935 C CA . SER A 1 368 ? -0.099 -2.746 12.093 1.00 98.81 368 SER A CA 1
ATOM 2936 C C . SER A 1 368 ? -0.515 -3.558 13.324 1.00 98.81 368 SER A C 1
ATOM 2938 O O . SER A 1 368 ? -1.168 -3.020 14.214 1.00 98.81 368 SER A O 1
ATOM 2940 N N . LEU A 1 369 ? -0.063 -4.812 13.426 1.00 98.56 369 LEU A N 1
ATOM 2941 C CA . LEU A 1 369 ? -0.303 -5.693 14.574 1.00 98.56 369 LEU A CA 1
ATOM 2942 C C . LEU A 1 369 ? 0.231 -5.078 15.883 1.00 98.56 369 LEU A C 1
ATOM 2944 O O . LEU A 1 369 ? -0.488 -5.024 16.883 1.00 98.56 369 LEU A O 1
ATOM 2948 N N . GLU A 1 370 ? 1.458 -4.546 15.873 1.00 98.75 370 GLU A N 1
ATOM 2949 C CA . GLU A 1 370 ? 2.023 -3.836 17.029 1.00 98.75 370 GLU A CA 1
ATOM 2950 C C . GLU A 1 370 ? 1.190 -2.598 17.411 1.00 98.75 370 GLU A C 1
ATOM 2952 O O . GLU A 1 370 ? 0.956 -2.332 18.592 1.00 98.75 370 GLU A O 1
ATOM 2957 N N . TYR A 1 371 ? 0.715 -1.839 16.422 1.00 98.88 371 TYR A N 1
ATOM 2958 C CA . TYR A 1 371 ? -0.086 -0.639 16.652 1.00 98.88 371 TYR A CA 1
ATOM 2959 C C . TYR A 1 371 ? -1.476 -0.984 17.208 1.00 98.88 371 TYR A C 1
ATOM 2961 O O . TYR A 1 371 ? -1.915 -0.334 18.155 1.00 98.88 371 TYR A O 1
ATOM 2969 N N . VAL A 1 372 ? -2.124 -2.043 16.708 1.00 98.81 372 VAL A N 1
ATOM 2970 C CA . VAL A 1 372 ? -3.387 -2.577 17.252 1.00 98.81 372 VAL A CA 1
ATOM 2971 C C . VAL A 1 372 ? -3.236 -2.977 18.717 1.00 98.81 372 VAL A C 1
ATOM 2973 O O . VAL A 1 372 ? -4.079 -2.602 19.533 1.00 98.81 372 VAL A O 1
ATOM 2976 N N . LYS A 1 373 ? -2.142 -3.658 19.085 1.00 98.62 373 LYS A N 1
ATOM 2977 C CA . LYS A 1 373 ? -1.865 -4.001 20.487 1.00 98.62 373 LYS A CA 1
ATOM 2978 C C . LYS A 1 373 ? -1.815 -2.748 21.373 1.00 98.62 373 LYS A C 1
ATOM 2980 O O . LYS A 1 373 ? -2.558 -2.675 22.349 1.00 98.62 373 LYS A O 1
ATOM 2985 N N . ARG A 1 374 ? -1.029 -1.734 20.988 1.00 98.69 374 ARG A N 1
ATOM 2986 C CA . ARG A 1 374 ? -0.902 -0.462 21.733 1.00 98.69 374 ARG A CA 1
ATOM 2987 C C . ARG A 1 374 ? -2.240 0.283 21.868 1.00 98.69 374 ARG A C 1
ATOM 2989 O O . ARG A 1 374 ? -2.520 0.869 22.912 1.00 98.69 374 ARG A O 1
ATOM 2996 N N . ILE A 1 375 ? -3.074 0.255 20.824 1.00 98.81 375 ILE A N 1
ATOM 2997 C CA . ILE A 1 375 ? -4.422 0.849 20.834 1.00 98.81 375 ILE A CA 1
ATOM 2998 C C . ILE A 1 375 ? -5.331 0.097 21.815 1.00 98.81 375 ILE A C 1
ATOM 3000 O O . ILE A 1 375 ? -5.978 0.734 22.646 1.00 98.81 375 ILE A O 1
ATOM 3004 N N . ARG A 1 376 ? -5.356 -1.244 21.768 1.00 98.38 376 ARG A N 1
ATOM 3005 C CA . ARG A 1 376 ? -6.153 -2.074 22.688 1.00 98.38 376 ARG A CA 1
ATOM 3006 C C . ARG A 1 376 ? -5.707 -1.884 24.141 1.00 98.38 376 ARG A C 1
ATOM 3008 O O . ARG A 1 376 ? -6.564 -1.778 25.009 1.00 98.38 376 ARG A O 1
ATOM 3015 N N . GLU A 1 377 ? -4.404 -1.775 24.399 1.00 98.50 377 GLU A N 1
ATOM 3016 C CA . GLU A 1 377 ? -3.845 -1.514 25.734 1.00 98.50 377 GLU A CA 1
ATOM 3017 C C . GLU A 1 377 ? -4.305 -0.160 26.304 1.00 98.50 377 GLU A C 1
ATOM 3019 O O . GLU A 1 377 ? -4.845 -0.127 27.410 1.00 98.50 377 GLU A O 1
ATOM 3024 N N . LYS A 1 378 ? -4.196 0.946 25.546 1.00 98.56 378 LYS A N 1
ATOM 3025 C CA . LYS A 1 378 ? -4.711 2.259 25.992 1.00 98.56 378 LYS A CA 1
ATOM 3026 C C . LYS A 1 378 ? -6.236 2.262 26.143 1.00 98.56 378 LYS A C 1
ATOM 3028 O O . LYS A 1 378 ? -6.747 2.896 27.061 1.00 98.56 378 LYS A O 1
ATOM 3033 N N . HIS A 1 379 ? -6.969 1.542 25.294 1.00 98.56 379 HIS A N 1
ATOM 3034 C CA . HIS A 1 379 ? -8.424 1.450 25.417 1.00 98.56 379 HIS A CA 1
ATOM 3035 C C . HIS A 1 379 ? -8.838 0.700 26.697 1.00 98.56 379 HIS A C 1
ATOM 3037 O O . HIS A 1 379 ? -9.625 1.218 27.485 1.00 98.56 379 HIS A O 1
ATOM 3043 N N . LEU A 1 380 ? -8.258 -0.475 26.961 1.00 98.19 380 LEU A N 1
ATOM 3044 C CA . LEU A 1 380 ? -8.536 -1.244 28.180 1.00 98.19 380 LEU A CA 1
ATOM 3045 C C . LEU A 1 380 ? -8.108 -0.498 29.457 1.00 98.19 380 LEU A C 1
ATOM 3047 O O . LEU A 1 380 ? -8.774 -0.631 30.481 1.00 98.19 380 LEU A O 1
ATOM 3051 N N . ALA A 1 381 ? -7.049 0.320 29.398 1.00 98.38 381 ALA A N 1
ATOM 3052 C CA . ALA A 1 381 ? -6.682 1.216 30.495 1.00 98.38 381 ALA A CA 1
ATOM 3053 C C . ALA A 1 381 ? -7.796 2.234 30.802 1.00 98.38 381 ALA A C 1
ATOM 3055 O O . ALA A 1 381 ? -8.245 2.295 31.942 1.00 98.38 381 ALA A O 1
ATOM 3056 N N . ILE A 1 382 ? -8.318 2.939 29.788 1.00 98.19 382 ILE A N 1
ATOM 3057 C CA . ILE A 1 382 ? -9.405 3.926 29.953 1.00 98.19 382 ILE A CA 1
ATOM 3058 C C . ILE A 1 382 ? -10.681 3.277 30.509 1.00 98.19 382 ILE A C 1
ATOM 3060 O O . ILE A 1 382 ? -11.327 3.845 31.388 1.00 98.19 382 ILE A O 1
ATOM 3064 N N . LEU A 1 383 ? -11.048 2.082 30.034 1.00 98.00 383 LEU A N 1
ATOM 3065 C CA . LEU A 1 383 ? -12.215 1.362 30.558 1.00 98.00 383 LEU A CA 1
ATOM 3066 C C . LEU A 1 383 ? -12.032 1.029 32.045 1.00 98.00 383 LEU A C 1
ATOM 3068 O O . LEU A 1 383 ? -12.900 1.353 32.855 1.00 98.00 383 LEU A O 1
ATOM 3072 N N . LYS A 1 384 ? -10.860 0.504 32.424 1.00 97.81 384 LYS A N 1
ATOM 3073 C CA . LYS A 1 384 ? -10.515 0.209 33.820 1.00 97.81 384 LYS A CA 1
ATOM 3074 C C . LYS A 1 384 ? -10.471 1.464 34.702 1.00 97.81 384 LYS A C 1
ATOM 3076 O O . LYS A 1 384 ? -10.959 1.419 35.826 1.00 97.81 384 LYS A O 1
ATOM 3081 N N . GLU A 1 385 ? -9.926 2.573 34.202 1.00 97.62 385 GLU A N 1
ATOM 3082 C CA . GLU A 1 385 ? -9.914 3.887 34.873 1.00 97.62 385 GLU A CA 1
ATOM 3083 C C . GLU A 1 385 ? -11.340 4.387 35.178 1.00 97.62 385 GLU A C 1
ATOM 3085 O O . GLU A 1 385 ? -11.563 5.032 36.200 1.00 97.62 385 GLU A O 1
ATOM 3090 N N . ASN A 1 386 ? -12.317 4.024 34.340 1.00 97.19 386 ASN A N 1
ATOM 3091 C CA . ASN A 1 386 ? -13.737 4.349 34.503 1.00 97.19 386 ASN A CA 1
ATOM 3092 C C . ASN A 1 386 ? -14.564 3.224 35.168 1.00 97.19 386 ASN A C 1
ATOM 3094 O O . ASN A 1 386 ? -15.787 3.323 35.233 1.00 97.19 386 ASN A O 1
ATOM 3098 N N . ASN A 1 387 ? -13.919 2.180 35.707 1.00 97.19 387 ASN A N 1
ATOM 3099 C CA . ASN A 1 387 ? -14.552 1.006 36.336 1.00 97.19 387 ASN A CA 1
ATOM 3100 C C . ASN A 1 387 ? -15.486 0.197 35.406 1.00 97.19 387 ASN A C 1
ATOM 3102 O O . ASN A 1 387 ? -16.403 -0.479 35.873 1.00 97.19 387 ASN A O 1
ATOM 3106 N N . ILE A 1 388 ? -15.238 0.240 34.096 1.00 95.75 388 ILE A N 1
ATOM 3107 C CA . ILE A 1 388 ? -15.890 -0.605 33.090 1.00 95.75 388 ILE A CA 1
ATOM 3108 C C . ILE A 1 388 ? -15.045 -1.877 32.919 1.00 95.75 388 ILE A C 1
ATOM 3110 O O . ILE A 1 388 ? -13.822 -1.792 32.769 1.00 95.75 388 ILE A O 1
ATOM 3114 N N . SER A 1 389 ? -15.698 -3.044 32.963 1.00 85.81 389 SER A N 1
ATOM 3115 C CA . SER A 1 389 ? -15.079 -4.378 32.863 1.00 85.81 389 SER A CA 1
ATOM 3116 C C . SER A 1 389 ? -15.408 -5.094 31.555 1.00 85.81 389 SER A C 1
ATOM 3118 O O . SER A 1 389 ? -16.366 -4.674 30.876 1.00 85.81 389 SER A O 1
#

Radius of gyration: 37.46 Å; Cα contacts (8 Å, |Δi|>4): 253; chains: 1; bounding box: 154×87×83 Å

Mean predicted aligned error: 19.75 Å

pLDDT: mean 75.1, std 29.23, range [23.3, 98.88]

Solvent-accessible surface area (backbone atoms only — not comparable to full-atom values): 25842 Å² total; per-residue (Å²): 132,84,89,84,86,90,84,88,89,84,90,83,89,82,87,85,88,89,83,81,86,80,88,87,83,90,86,84,83,82,85,76,84,86,75,95,63,88,76,74,59,64,70,46,47,71,72,30,39,46,85,45,74,37,86,85,79,75,42,63,29,34,36,26,78,79,81,70,48,76,37,76,58,87,85,63,94,83,76,74,61,77,90,76,47,95,79,62,86,81,70,76,85,76,84,87,79,88,81,92,83,90,88,88,84,93,87,82,89,87,89,81,83,90,88,86,90,85,89,90,85,80,82,90,84,87,83,90,86,86,93,85,91,90,84,88,86,89,84,86,85,83,82,86,80,80,92,85,81,79,85,75,75,81,86,72,94,74,56,81,62,54,56,59,57,55,69,70,59,66,80,78,85,76,95,73,79,84,82,73,76,86,84,82,86,71,81,90,71,80,85,76,93,61,78,80,90,48,72,71,52,53,52,51,49,52,55,48,50,54,50,52,54,48,52,49,40,49,47,31,40,74,74,68,67,37,78,63,52,87,66,39,69,60,52,33,45,55,60,41,62,76,53,36,76,41,81,53,98,70,56,50,58,40,49,77,68,62,53,45,71,63,44,41,55,49,51,58,65,35,54,68,52,66,82,73,92,70,87,49,48,71,52,24,52,50,49,37,51,52,44,40,52,36,46,42,51,49,50,67,76,37,77,60,56,74,62,47,39,48,55,37,47,49,58,32,52,51,50,54,51,46,66,71,67,57,78,77,75,50,46,60,58,30,46,53,53,36,52,52,50,45,67,69,32,40,65,48,54,48,66,47,40,45,70,63,44,48,49,46,38,35,51,52,43,56,51,33,30,54,48,46,51,56,49,51,52,55,44,55,47,55,35,49,77,70,74,49,130